Protein AF-0000000072563998 (afdb_homodimer)

Secondary structure (DSSP, 8-state):
-HHHHHHTTPPPTT-EEEEPPPHHHHHHHHHHHHTTT-----SHHHHHHHHHHHHHT-EEEEEETTEEEEE-SSSEEEEEEET---TTHHHHHHHHHH-TT---PPEEEEEEETTEEEEEEE--SSEEGGGTGGG--HHHHHHHHHHHHHHHHHHHTPPPPP-SSTT--SBBTTTTB-EEESSSEEE-SS---SHHHHHHHHT--TTS---HHHHHHHHT--S---EEEE-S---GGGEEEEE--SPPSSTTS-SEEEEEE---TT-EEEETTHHHHHHHHT--TTSS-TTGGGGS-GGG---HHHHHHHHHHHHHH-/-HHHHHHTTPPPTT-EEEEPPPHHHHHHHHHHHHTTT-----SHHHHHHHHHHHHHT-EEEEEETTEEEEE-SSSEEEEEEET---TTHHHHHHHHHH-TT---PPEEEEEEETTEEEEEEE--SSEEGGGTGGG--HHHHHHHHHHHHHHHHHHHTPPPPP-SSTT--SBBTTTTB-EEESSSEEE-SS---SHHHHHHHHT--TTS---HHHHHHHHT--S---EEEE-S---GGGEEEEE--SPPSSTTS-SEEEEEE---TT-EEEETTHHHHHHHHT--TTSS-TTGGGGS-GGG---HHHHHHHHHHHHHH-

Organism: Arthroderma benhamiae (strain ATCC MYA-4681 / CBS 112371) (NCBI:txid663331)

Radius of gyration: 33.59 Å; Cα contacts (8 Å, |Δi|>4): 1159; chains: 2; bounding box: 55×111×70 Å

Solvent-accessible surface area (backbone atoms only — not comparable to full-atom values): 34818 Å² total; per-residue (Å²): 116,70,72,56,53,34,64,70,61,52,66,58,61,83,43,41,73,80,34,70,68,30,70,68,58,50,47,50,8,44,58,48,28,48,78,68,73,45,84,85,52,89,46,65,44,51,37,41,54,12,40,35,54,32,40,63,71,34,43,82,75,44,75,56,91,72,33,36,30,32,34,59,48,88,54,33,22,34,42,34,22,67,72,66,72,68,44,19,52,65,56,51,51,57,48,49,74,70,21,80,79,47,43,58,65,50,78,35,22,27,39,34,47,89,65,31,32,38,39,30,25,42,34,67,60,64,44,44,32,58,80,47,49,73,77,51,52,70,68,48,46,51,46,42,18,53,57,47,25,60,33,46,46,45,46,43,68,43,76,75,77,88,59,93,49,83,59,32,58,29,21,25,40,74,74,41,24,36,69,47,78,67,100,53,76,44,67,49,92,55,55,32,69,46,50,64,52,48,53,46,60,73,73,54,49,97,90,52,83,86,44,41,61,54,54,52,55,56,68,58,58,76,66,78,71,55,74,20,39,34,54,49,49,64,39,51,68,31,29,23,25,42,75,51,90,60,81,56,95,44,95,78,55,66,51,44,38,77,51,27,48,48,72,54,66,57,24,26,27,38,49,50,52,47,42,42,38,42,36,51,70,80,62,50,93,84,72,58,57,51,60,51,83,78,43,56,33,71,71,41,53,86,49,54,46,61,36,29,47,46,53,52,49,50,56,74,74,102,116,71,72,55,53,36,64,69,60,52,66,60,62,81,42,42,71,81,34,71,70,30,71,69,58,50,47,51,9,46,57,48,28,48,78,66,73,45,81,87,54,88,45,67,42,50,38,39,54,11,40,36,55,32,39,64,70,35,45,82,74,46,75,57,92,72,32,36,31,32,33,61,49,87,54,32,22,35,43,34,22,66,72,67,72,67,44,19,52,66,54,51,50,57,49,49,75,73,21,81,79,48,44,57,65,51,78,35,22,27,38,34,46,90,63,31,31,38,39,31,25,44,34,68,60,65,45,44,34,59,80,47,51,71,77,52,54,70,68,49,45,51,46,43,19,53,56,44,24,61,33,46,46,45,44,43,67,40,76,75,77,89,58,96,50,85,58,32,58,29,22,25,40,72,73,42,24,36,69,49,77,66,98,52,76,43,66,48,91,54,56,30,70,46,50,64,53,47,53,45,60,75,72,56,50,97,90,52,83,88,44,40,62,52,54,52,54,56,67,56,58,76,65,78,70,54,74,20,37,32,56,47,48,63,42,52,68,30,28,24,27,42,73,51,90,61,82,56,94,45,96,79,54,66,52,43,40,76,52,29,48,50,72,53,66,58,24,28,27,37,51,50,51,47,42,43,38,42,35,50,70,79,63,49,93,88,73,58,56,52,60,50,85,79,43,58,34,70,73,43,53,86,50,55,45,63,36,29,47,46,52,51,49,46,56,74,71,100

Structure (mmCIF, N/CA/C/O backbone):
data_AF-0000000072563998-model_v1
#
loop_
_entity.id
_entity.type
_entity.pdbx_description
1 polymer 'Aminoglycoside phosphotransferase domain-containing protein'
#
loop_
_atom_site.group_PDB
_atom_site.id
_atom_site.type_symbol
_atom_site.label_atom_id
_atom_site.label_alt_id
_atom_site.label_comp_id
_atom_site.label_asym_id
_atom_site.label_entity_id
_atom_site.label_seq_id
_atom_site.pdbx_PDB_ins_code
_atom_site.Cartn_x
_atom_site.Cartn_y
_atom_site.Cartn_z
_atom_site.occupancy
_atom_site.B_iso_or_equiv
_atom_site.auth_seq_id
_atom_site.auth_comp_id
_atom_site.auth_asym_id
_atom_site.auth_atom_id
_atom_site.pdbx_PDB_model_num
ATOM 1 N N . MET A 1 1 ? 2.84 39.75 -10.133 1 41.22 1 MET A N 1
ATOM 2 C CA . MET A 1 1 ? 1.949 38.75 -9.578 1 41.22 1 MET A CA 1
ATOM 3 C C . MET A 1 1 ? 1.731 38.969 -8.078 1 41.22 1 MET A C 1
ATOM 5 O O . MET A 1 1 ? 0.611 38.812 -7.586 1 41.22 1 MET A O 1
ATOM 9 N N . GLU A 1 2 ? 2.893 39.469 -7.379 1 55.62 2 GLU A N 1
ATOM 10 C CA . GLU A 1 2 ? 2.852 39.75 -5.949 1 55.62 2 GLU A CA 1
ATOM 11 C C . GLU A 1 2 ? 1.96 40.969 -5.652 1 55.62 2 GLU A C 1
ATOM 13 O O . GLU A 1 2 ? 1.192 40.938 -4.688 1 55.62 2 GLU A O 1
ATOM 18 N N . LYS A 1 3 ? 2.203 42.031 -6.441 1 51.72 3 LYS A N 1
ATOM 19 C CA . LYS A 1 3 ? 1.485 43.312 -6.289 1 51.72 3 LYS A CA 1
ATOM 20 C C . LYS A 1 3 ? -0.023 43.094 -6.379 1 51.72 3 LYS A C 1
ATOM 22 O O . LYS A 1 3 ? -0.785 43.688 -5.617 1 51.72 3 LYS A O 1
ATOM 27 N N . ASN A 1 4 ? -0.32 42.188 -6.98 1 73.06 4 ASN A N 1
ATOM 28 C CA . ASN A 1 4 ? -1.715 41.969 -7.332 1 73.06 4 ASN A CA 1
ATOM 29 C C . ASN A 1 4 ? -2.445 41.188 -6.23 1 73.06 4 ASN A C 1
ATOM 31 O O . ASN A 1 4 ? -3.592 41.5 -5.906 1 73.06 4 ASN A O 1
ATOM 35 N N . SER A 1 5 ? -1.669 40.531 -5.281 1 80.06 5 SER A N 1
ATOM 36 C CA . SER A 1 5 ? -2.32 39.781 -4.23 1 80.06 5 SER A CA 1
ATOM 37 C C . SER A 1 5 ? -2.697 40.656 -3.045 1 80.06 5 SER A C 1
ATOM 39 O O . SER A 1 5 ? -3.744 40.469 -2.424 1 80.06 5 SER A O 1
ATOM 41 N N . ARG A 1 6 ? -1.923 41.781 -2.746 1 85.81 6 ARG A N 1
ATOM 42 C CA . ARG A 1 6 ? -2.188 42.719 -1.65 1 85.81 6 ARG A CA 1
ATOM 43 C C . ARG A 1 6 ? -3.434 43.531 -1.929 1 85.81 6 ARG A C 1
ATOM 45 O O . ARG A 1 6 ? -4.309 43.656 -1.07 1 85.81 6 ARG A O 1
ATOM 52 N N . PHE A 1 7 ? -3.449 43.969 -3.201 1 84.38 7 PHE A N 1
ATOM 53 C CA . PHE A 1 7 ? -4.578 44.812 -3.562 1 84.38 7 PHE A CA 1
ATOM 54 C C . PHE A 1 7 ? -5.879 44.031 -3.566 1 84.38 7 PHE A C 1
ATOM 56 O O . PHE A 1 7 ? -6.918 44.531 -3.139 1 84.38 7 PHE A O 1
ATOM 63 N N . GLU A 1 8 ? -5.762 42.812 -3.914 1 85.75 8 GLU A N 1
ATOM 64 C CA . GLU A 1 8 ? -6.934 41.969 -4.008 1 85.75 8 GLU A CA 1
ATOM 65 C C . GLU A 1 8 ? -7.367 41.469 -2.629 1 85.75 8 GLU A C 1
ATOM 67 O O . GLU A 1 8 ? -8.469 40.938 -2.473 1 85.75 8 GLU A O 1
ATOM 72 N N . SER A 1 9 ? -6.539 41.812 -1.62 1 90.31 9 SER A N 1
ATOM 73 C CA . SER A 1 9 ? -6.828 41.281 -0.289 1 90.31 9 SER A CA 1
ATOM 74 C C . SER A 1 9 ? -7.395 42.375 0.622 1 90.31 9 SER A C 1
ATOM 76 O O . SER A 1 9 ? -7.484 42.188 1.837 1 90.31 9 SER A O 1
ATOM 78 N N . GLN A 1 10 ? -7.73 43.469 0.013 1 93.25 10 GLN A N 1
ATOM 79 C CA . GLN A 1 10 ? -8.352 44.5 0.824 1 93.25 10 GLN A CA 1
ATOM 80 C C . GLN A 1 10 ? -9.742 44.062 1.298 1 93.25 10 GLN A C 1
ATOM 82 O O . GLN A 1 10 ? -10.453 43.375 0.587 1 93.25 10 GLN A O 1
ATOM 87 N N . ILE A 1 11 ? -10.109 44.562 2.443 1 96.19 11 ILE A N 1
ATOM 88 C CA . ILE A 1 11 ? -11.344 44.156 3.109 1 96.19 11 ILE A CA 1
ATOM 89 C C . ILE A 1 11 ? -12.438 45.188 2.855 1 96.19 11 ILE A C 1
ATOM 91 O O . ILE A 1 11 ? -12.195 46.406 2.959 1 96.19 11 ILE A O 1
ATOM 95 N N . ALA A 1 12 ? -13.562 44.688 2.504 1 95.44 12 ALA A N 1
ATOM 96 C CA . ALA A 1 12 ? -14.688 45.594 2.334 1 95.44 12 ALA A CA 1
ATOM 97 C C . ALA A 1 12 ? -15.055 46.281 3.656 1 95.44 12 ALA A C 1
ATOM 99 O O . ALA A 1 12 ? -15.023 45.625 4.711 1 95.44 12 ALA A O 1
ATOM 100 N N . LEU A 1 13 ? -15.492 47.5 3.588 1 94 13 LEU A N 1
ATOM 101 C CA . LEU A 1 13 ? -15.766 48.281 4.789 1 94 13 LEU A CA 1
ATOM 102 C C . LEU A 1 13 ? -16.984 47.719 5.527 1 94 13 LEU A C 1
ATOM 104 O O . LEU A 1 13 ? -17.156 48 6.719 1 94 13 LEU A O 1
ATOM 108 N N . ASN A 1 14 ? -17.812 46.938 4.84 1 94.06 14 ASN A N 1
ATOM 109 C CA . ASN A 1 14 ? -19 46.375 5.469 1 94.06 14 ASN A CA 1
ATOM 110 C C . ASN A 1 14 ? -18.766 44.938 5.945 1 94.06 14 ASN A C 1
ATOM 112 O O . ASN A 1 14 ? -19.703 44.219 6.254 1 94.06 14 ASN A O 1
ATOM 116 N N . ALA A 1 15 ? -17.516 44.531 5.98 1 96.38 15 ALA A N 1
ATOM 117 C CA . ALA A 1 15 ? -17.172 43.188 6.5 1 96.38 15 ALA A CA 1
ATOM 118 C C . ALA A 1 15 ? -17.625 43.031 7.949 1 96.38 15 ALA A C 1
ATOM 120 O O . ALA A 1 15 ? -17.719 44.031 8.688 1 96.38 15 ALA A O 1
ATOM 121 N N . LYS A 1 16 ? -17.891 41.812 8.32 1 95.94 16 LYS A N 1
ATOM 122 C CA . LYS A 1 16 ? -18.375 41.5 9.672 1 95.94 16 LYS A CA 1
ATOM 123 C C . LYS A 1 16 ? -17.297 40.781 10.484 1 95.94 16 LYS A C 1
ATOM 125 O O . LYS A 1 16 ? -16.5 40.031 9.938 1 95.94 16 LYS A O 1
ATOM 130 N N . ALA A 1 17 ? -17.297 41.094 11.758 1 95.44 17 ALA A N 1
ATOM 131 C CA . ALA A 1 17 ? -16.344 40.438 12.648 1 95.44 17 ALA A CA 1
ATOM 132 C C . ALA A 1 17 ? -16.938 39.125 13.172 1 95.44 17 ALA A C 1
ATOM 134 O O . ALA A 1 17 ? -17.938 39.125 13.875 1 95.44 17 ALA A O 1
ATOM 135 N N . LEU A 1 18 ? -16.375 38.031 12.82 1 93.75 18 LEU A N 1
ATOM 136 C CA . LEU A 1 18 ? -16.75 36.75 13.367 1 93.75 18 LEU A CA 1
ATOM 137 C C . LEU A 1 18 ? -16.062 36.469 14.695 1 93.75 18 LEU A C 1
ATOM 139 O O . LEU A 1 18 ? -16.594 35.812 15.57 1 93.75 18 LEU A O 1
ATOM 143 N N . HIS A 1 19 ? -14.852 36.906 14.781 1 93.94 19 HIS A N 1
ATOM 144 C CA . HIS A 1 19 ? -14.047 36.969 16 1 93.94 19 HIS A CA 1
ATOM 145 C C . HIS A 1 19 ? -13.516 38.375 16.219 1 93.94 19 HIS A C 1
ATOM 147 O O . HIS A 1 19 ? -13.016 39.031 15.297 1 93.94 19 HIS A O 1
ATOM 153 N N . GLU A 1 20 ? -13.609 38.75 17.422 1 94.25 20 GLU A N 1
ATOM 154 C CA . GLU A 1 20 ? -13.227 40.125 17.734 1 94.25 20 GLU A CA 1
ATOM 155 C C . GLU A 1 20 ? -11.742 40.375 17.453 1 94.25 20 GLU A C 1
ATOM 157 O O . GLU A 1 20 ? -10.914 39.5 17.75 1 94.25 20 GLU A O 1
ATOM 162 N N . LEU A 1 21 ? -11.547 41.562 16.875 1 96.88 21 LEU A N 1
ATOM 163 C CA . LEU A 1 21 ? -10.164 41.938 16.609 1 96.88 21 LEU A CA 1
ATOM 164 C C . LEU A 1 21 ? -9.422 42.219 17.906 1 96.88 21 LEU A C 1
ATOM 166 O O . LEU A 1 21 ? -9.945 42.938 18.781 1 96.88 21 LEU A O 1
ATOM 170 N N . SER A 1 22 ? -8.273 41.688 18.031 1 96.81 22 SER A N 1
ATOM 171 C CA . SER A 1 22 ? -7.469 41.969 19.219 1 96.81 22 SER A CA 1
ATOM 172 C C . SER A 1 22 ? -6.93 43.375 19.219 1 96.81 22 SER A C 1
ATOM 174 O O . SER A 1 22 ? -6.914 44.062 18.188 1 96.81 22 SER A O 1
ATOM 176 N N . PRO A 1 23 ? -6.418 43.812 20.375 1 95.88 23 PRO A N 1
ATOM 177 C CA . PRO A 1 23 ? -5.82 45.125 20.438 1 95.88 23 PRO A CA 1
ATOM 178 C C . PRO A 1 23 ? -4.613 45.281 19.516 1 95.88 23 PRO A C 1
ATOM 180 O O . PRO A 1 23 ? -4.371 46.375 19 1 95.88 23 PRO A O 1
ATOM 183 N N . LEU A 1 24 ? -3.945 44.281 19.297 1 96.62 24 LEU A N 1
ATOM 184 C CA . LEU A 1 24 ? -2.771 44.344 18.438 1 96.62 24 LEU A CA 1
ATOM 185 C C . LEU A 1 24 ? -3.174 44.625 16.984 1 96.62 24 LEU A C 1
ATOM 187 O O . LEU A 1 24 ? -2.502 45.406 16.297 1 96.62 24 LEU A O 1
ATOM 191 N N . VAL A 1 25 ? -4.219 44.031 16.547 1 97.38 25 VAL A N 1
ATOM 192 C CA . VAL A 1 25 ? -4.703 44.25 15.18 1 97.38 25 VAL A CA 1
ATOM 193 C C . VAL A 1 25 ? -5.23 45.656 15.047 1 97.38 25 VAL A C 1
ATOM 195 O O . VAL A 1 25 ? -4.965 46.344 14.047 1 97.38 25 VAL A O 1
ATOM 198 N N . VAL A 1 26 ? -5.934 46.125 16.078 1 96.12 26 VAL A N 1
ATOM 199 C CA . VAL A 1 26 ? -6.477 47.469 16.078 1 96.12 26 VAL A CA 1
ATOM 200 C C . VAL A 1 26 ? -5.336 48.5 16.047 1 96.12 26 VAL A C 1
ATOM 202 O O . VAL A 1 26 ? -5.418 49.5 15.359 1 96.12 26 VAL A O 1
ATOM 205 N N . LYS A 1 27 ? -4.32 48.188 16.781 1 95.31 27 LYS A N 1
ATOM 206 C CA . LYS A 1 27 ? -3.158 49.062 16.812 1 95.31 27 LYS A CA 1
ATOM 207 C C . LYS A 1 27 ? -2.529 49.219 15.43 1 95.31 27 LYS A C 1
ATOM 209 O O . LYS A 1 27 ? -2.078 50.281 15.055 1 95.31 27 LYS A O 1
ATOM 214 N N . ILE A 1 28 ? -2.457 48.188 14.703 1 96 28 ILE A N 1
ATOM 215 C CA . ILE A 1 28 ? -1.922 48.219 13.344 1 96 28 ILE A CA 1
ATOM 216 C C . ILE A 1 28 ? -2.734 49.188 12.5 1 96 28 ILE A C 1
ATOM 218 O O . ILE A 1 28 ? -2.172 49.969 11.742 1 96 28 ILE A O 1
ATOM 222 N N . SER A 1 29 ? -4.027 49.094 12.57 1 94.81 29 SER A N 1
ATOM 223 C CA . SER A 1 29 ? -4.922 50 11.867 1 94.81 29 SER A CA 1
ATOM 224 C C . SER A 1 29 ? -4.645 51.438 12.258 1 94.81 29 SER A C 1
ATOM 226 O O . SER A 1 29 ? -4.469 52.312 11.383 1 94.81 29 SER A O 1
ATOM 228 N N . GLN A 1 30 ? -4.543 51.719 13.57 1 93.19 30 GLN A N 1
ATOM 229 C CA . GLN A 1 30 ? -4.352 53.062 14.086 1 93.19 30 GLN A CA 1
ATOM 230 C C . GLN A 1 30 ? -3.018 53.625 13.625 1 93.19 30 GLN A C 1
ATOM 2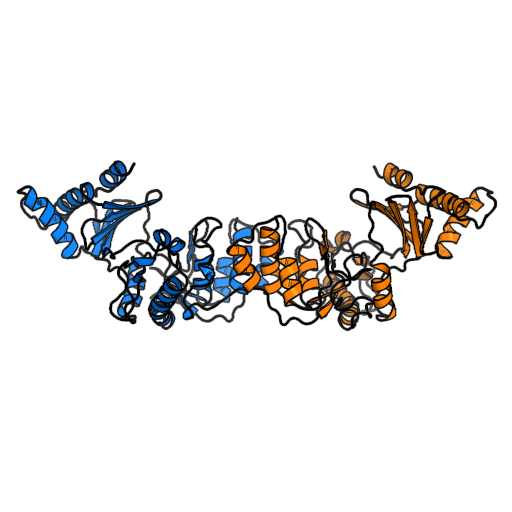32 O O . GLN A 1 30 ? -2.941 54.812 13.25 1 93.19 30 GLN A O 1
ATOM 237 N N . ASP A 1 31 ? -2.021 52.812 13.664 1 92.5 31 ASP A N 1
ATOM 238 C CA . ASP A 1 31 ? -0.691 53.25 13.242 1 92.5 31 ASP A CA 1
ATOM 239 C C . ASP A 1 31 ? -0.687 53.656 11.766 1 92.5 31 ASP A C 1
ATOM 241 O O . ASP A 1 31 ? 0.037 54.562 11.375 1 92.5 31 ASP A O 1
ATOM 245 N N . ASN A 1 32 ? -1.483 53.062 10.992 1 90.75 32 ASN A N 1
ATOM 246 C CA . ASN A 1 32 ? -1.485 53.312 9.555 1 90.75 32 ASN A CA 1
ATOM 247 C C . ASN A 1 32 ? -2.439 54.438 9.195 1 90.75 32 ASN A C 1
ATOM 249 O O . ASN A 1 32 ? -2.342 55.031 8.109 1 90.75 32 ASN A O 1
ATOM 253 N N . MET A 1 33 ? -3.373 54.781 10.102 1 86.25 33 MET A N 1
ATOM 254 C CA . MET A 1 33 ? -4.246 55.938 9.914 1 86.25 33 MET A CA 1
ATOM 255 C C . MET A 1 33 ? -3.564 57.219 10.383 1 86.25 33 MET A C 1
ATOM 257 O O . MET A 1 33 ? -3.684 58.25 9.734 1 86.25 33 MET A O 1
ATOM 261 N N . ALA A 1 34 ? -2.949 57.094 11.562 1 79.81 34 ALA A N 1
ATOM 262 C CA . ALA A 1 34 ? -2.262 58.25 12.125 1 79.81 34 ALA A CA 1
ATOM 263 C C . ALA A 1 34 ? -1.204 58.781 11.156 1 79.81 34 ALA A C 1
ATOM 265 O O . ALA A 1 34 ? -1.046 60 11.008 1 79.81 34 ALA A O 1
ATOM 266 N N . SER A 1 35 ? -0.591 58 10.609 1 71.69 35 SER A N 1
ATOM 267 C CA . SER A 1 35 ? 0.447 58.406 9.672 1 71.69 35 SER A CA 1
ATOM 268 C C . SER A 1 35 ? -0.133 59.281 8.547 1 71.69 35 SER A C 1
ATOM 270 O O . SER A 1 35 ? 0.593 60.031 7.891 1 71.69 35 SER A O 1
ATOM 272 N N . HIS A 1 36 ? -1.469 59.25 8.508 1 69.12 36 HIS A N 1
ATOM 273 C CA . HIS A 1 36 ? -2.084 60.031 7.426 1 69.12 36 HIS A CA 1
ATOM 274 C C . HIS A 1 36 ? -3.02 61.094 7.973 1 69.12 36 HIS A C 1
ATOM 276 O O . HIS A 1 36 ? -3.85 61.625 7.238 1 69.12 36 HIS A O 1
ATOM 282 N N . GLY A 1 37 ? -2.848 61.344 9.281 1 64.81 37 GLY A N 1
ATOM 283 C CA . GLY A 1 37 ? -3.594 62.438 9.875 1 64.81 37 GLY A CA 1
ATOM 284 C C . GLY A 1 37 ? -5.055 62.094 10.109 1 64.81 37 GLY A C 1
ATOM 285 O O . GLY A 1 37 ? -5.879 63 10.289 1 64.81 37 GLY A O 1
ATOM 286 N N . GLY A 1 38 ? -5.398 60.844 10 1 57.31 38 GLY A N 1
ATOM 287 C CA . GLY A 1 38 ? -6.801 60.5 10.117 1 57.31 38 GLY A CA 1
ATOM 288 C C . GLY A 1 38 ? -7.273 60.375 11.555 1 57.31 38 GLY A C 1
ATOM 289 O O . GLY A 1 38 ? -6.469 60.188 12.469 1 57.31 38 GLY A O 1
ATOM 290 N N . LEU A 1 39 ? -8.578 60.781 11.82 1 60.31 39 LEU A N 1
ATOM 291 C CA . LEU A 1 39 ? -9.195 60.625 13.133 1 60.31 39 LEU A CA 1
ATOM 292 C C . LEU A 1 39 ? -9.344 59.156 13.492 1 60.31 39 LEU A C 1
ATOM 294 O O . LEU A 1 39 ? -9.75 58.344 12.664 1 60.31 39 LEU A O 1
ATOM 298 N N . VAL A 1 40 ? -8.664 58.75 14.578 1 65.44 40 VAL A N 1
ATOM 299 C CA . VAL A 1 40 ? -8.773 57.375 15.07 1 65.44 40 VAL A CA 1
ATOM 300 C C . VAL A 1 40 ? -10.18 57.125 15.609 1 65.44 40 VAL A C 1
ATOM 302 O O . VAL A 1 40 ? -10.594 57.781 16.594 1 65.44 40 VAL A O 1
ATOM 305 N N . GLU A 1 41 ? -11.148 56.656 14.609 1 68.44 41 GLU A N 1
ATOM 306 C CA . GLU A 1 41 ? -12.453 56.188 15.055 1 68.44 41 GLU A CA 1
ATOM 307 C C . GLU A 1 41 ? -12.383 54.688 15.438 1 68.44 41 GLU A C 1
ATOM 309 O O . GLU A 1 41 ? -11.523 53.969 14.945 1 68.44 41 GLU A O 1
ATOM 314 N N . GLU A 1 42 ? -13.172 54.406 16.391 1 81 42 GLU A N 1
ATOM 315 C CA . GLU A 1 42 ? -13.125 53.031 16.938 1 81 42 GLU A CA 1
ATOM 316 C C . GLU A 1 42 ? -14.133 52.125 16.234 1 81 42 GLU A C 1
ATOM 318 O O . GLU A 1 42 ? -14.195 50.938 16.516 1 81 42 GLU A O 1
ATOM 323 N N . SER A 1 43 ? -14.734 52.719 15.141 1 89.5 43 SER A N 1
ATOM 324 C CA . SER A 1 43 ? -15.703 51.875 14.438 1 89.5 43 SER A CA 1
ATOM 325 C C . SER A 1 43 ? -15 50.844 13.562 1 89.5 43 SER A C 1
ATOM 327 O O . SER A 1 43 ? -13.859 51.062 13.148 1 89.5 43 SER A O 1
ATOM 329 N N . LEU A 1 44 ? -15.727 49.781 13.305 1 94.19 44 LEU A N 1
ATOM 330 C CA . LEU A 1 44 ? -15.133 48.688 12.539 1 94.19 44 LEU A CA 1
ATOM 331 C C . LEU A 1 44 ? -14.75 49.125 11.141 1 94.19 44 LEU A C 1
ATOM 333 O O . LEU A 1 44 ? -13.648 48.844 10.664 1 94.19 44 LEU A O 1
ATOM 337 N N . PRO A 1 45 ? -15.555 49.969 10.383 1 94.06 45 PRO A N 1
ATOM 338 C CA . PRO A 1 45 ? -15.148 50.469 9.07 1 94.06 45 PRO A CA 1
ATOM 339 C C . PRO A 1 45 ? -13.867 51.281 9.117 1 94.06 45 PRO A C 1
ATOM 341 O O . PRO A 1 45 ? -13.031 51.188 8.219 1 94.06 45 PRO A O 1
ATOM 344 N N . ALA A 1 46 ? -13.773 52.062 10.148 1 93.06 46 ALA A N 1
ATOM 345 C CA . ALA A 1 46 ? -12.57 52.875 10.289 1 93.06 46 ALA A CA 1
ATOM 346 C C . ALA A 1 46 ? -11.344 52 10.523 1 93.06 46 ALA A C 1
ATOM 348 O O . ALA A 1 46 ? -10.266 52.25 9.984 1 93.06 46 ALA A O 1
ATOM 349 N N . VAL A 1 47 ? -11.531 51.031 11.383 1 95.38 47 VAL A N 1
ATOM 350 C CA . VAL A 1 47 ? -10.453 50.094 11.641 1 95.38 47 VAL A CA 1
ATOM 351 C C . VAL A 1 47 ? -10.062 49.375 10.344 1 95.38 47 VAL A C 1
ATOM 353 O O . VAL A 1 47 ? -8.875 49.219 10.047 1 95.38 47 VAL A O 1
ATOM 356 N N . ILE A 1 48 ? -11.023 48.969 9.531 1 96.5 48 ILE A N 1
ATOM 357 C CA . ILE A 1 48 ? -10.781 48.25 8.281 1 96.5 48 ILE A CA 1
ATOM 358 C C . ILE A 1 48 ? -10.023 49.156 7.309 1 96.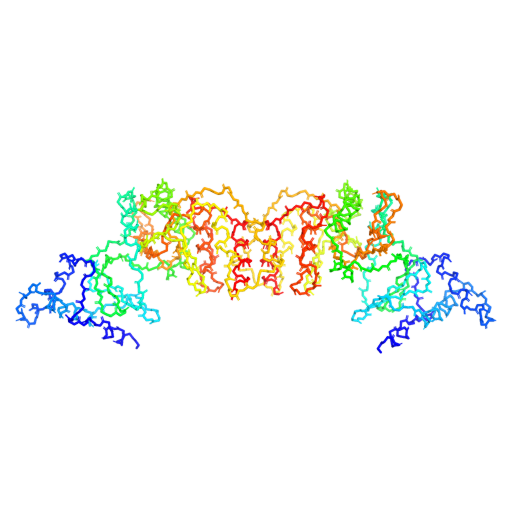5 48 ILE A C 1
ATOM 360 O O . ILE A 1 48 ? -9.125 48.719 6.594 1 96.5 48 ILE A O 1
ATOM 364 N N . GLN A 1 49 ? -10.328 50.438 7.285 1 94.38 49 GLN A N 1
ATOM 365 C CA . GLN A 1 49 ? -9.602 51.375 6.438 1 94.38 49 GLN A CA 1
ATOM 366 C C . GLN A 1 49 ? -8.117 51.406 6.773 1 94.38 49 GLN A C 1
ATOM 368 O O . GLN A 1 49 ? -7.27 51.375 5.879 1 94.38 49 GLN A O 1
ATOM 373 N N . GLY A 1 50 ? -7.867 51.469 8.062 1 94.5 50 GLY A N 1
ATOM 374 C CA . GLY A 1 50 ? -6.48 51.406 8.5 1 94.5 50 GLY A CA 1
ATOM 375 C C . GLY A 1 50 ? -5.809 50.094 8.164 1 94.5 50 GLY A C 1
ATOM 376 O O . GLY A 1 50 ? -4.633 50.062 7.785 1 94.5 50 GLY A O 1
ATOM 377 N N . LEU A 1 51 ? -6.543 49 8.367 1 96.5 51 LEU A N 1
ATOM 378 C CA . LEU A 1 51 ? -6.008 47.688 8.031 1 96.5 51 LEU A CA 1
ATOM 379 C C . LEU A 1 51 ? -5.699 47.594 6.539 1 96.5 51 LEU A C 1
ATOM 381 O O . LEU A 1 51 ? -4.695 47 6.145 1 96.5 51 LEU A O 1
ATOM 385 N N . ASN A 1 52 ? -6.547 48.156 5.688 1 96.44 52 ASN A N 1
ATOM 386 C CA . ASN A 1 52 ? -6.328 48.125 4.246 1 96.44 52 ASN A CA 1
ATOM 387 C C . ASN A 1 52 ? -5.055 48.875 3.859 1 96.44 52 ASN A C 1
ATOM 389 O O . ASN A 1 52 ? -4.344 48.438 2.939 1 96.44 52 ASN A O 1
ATOM 393 N N . ARG A 1 53 ? -4.766 49.906 4.535 1 93.88 53 ARG A N 1
ATOM 394 C CA . ARG A 1 53 ? -3.504 50.625 4.297 1 93.88 53 ARG A CA 1
ATOM 395 C C . ARG A 1 53 ? -2.314 49.719 4.66 1 93.88 53 ARG A C 1
ATOM 397 O O . ARG A 1 53 ? -1.294 49.75 3.973 1 93.88 53 ARG A O 1
ATOM 404 N N . ALA A 1 54 ? -2.465 49.031 5.766 1 95.38 54 ALA A N 1
ATOM 405 C CA . ALA A 1 54 ? -1.426 48.094 6.168 1 95.38 54 ALA A CA 1
ATOM 406 C C . ALA A 1 54 ? -1.272 46.969 5.141 1 95.38 54 ALA A C 1
ATOM 408 O O . ALA A 1 54 ? -0.155 46.531 4.84 1 95.38 54 ALA A O 1
ATOM 409 N N . ILE A 1 55 ? -2.418 46.438 4.641 1 96.44 55 ILE A N 1
ATOM 410 C CA . ILE A 1 55 ? -2.453 45.344 3.691 1 96.44 55 ILE A CA 1
ATOM 411 C C . ILE A 1 55 ? -1.686 45.719 2.428 1 96.44 55 ILE A C 1
ATOM 413 O O . ILE A 1 55 ? -0.887 44.938 1.918 1 96.44 55 ILE A O 1
ATOM 417 N N . VAL A 1 56 ? -1.802 46.938 1.958 1 93.5 56 VAL A N 1
ATOM 418 C CA . VAL A 1 56 ? -1.173 47.375 0.724 1 93.5 56 VAL A CA 1
ATOM 419 C C . VAL A 1 56 ? 0.343 47.438 0.903 1 93.5 56 VAL A C 1
ATOM 421 O O . VAL A 1 56 ? 1.095 47.188 -0.044 1 93.5 56 VAL A O 1
ATOM 424 N N . LYS A 1 57 ? 0.848 47.594 2.113 1 92.94 57 LYS A N 1
ATOM 425 C CA . LYS A 1 57 ? 2.277 47.719 2.395 1 92.94 57 LYS A CA 1
ATOM 426 C C . LYS A 1 57 ? 2.832 46.406 2.938 1 92.94 57 LYS A C 1
ATOM 428 O O . LYS A 1 57 ? 4.004 46.312 3.312 1 92.94 57 LYS A O 1
ATOM 433 N N . SER A 1 58 ? 2.041 45.406 3.027 1 94.94 58 SER A N 1
ATOM 434 C CA . SER A 1 58 ? 2.383 44.156 3.717 1 94.94 58 SER A CA 1
ATOM 435 C C . SER A 1 58 ? 3.375 43.344 2.908 1 94.94 58 SER A C 1
ATOM 437 O O . SER A 1 58 ? 3.646 43.625 1.745 1 94.94 58 SER A O 1
ATOM 439 N N . ASP A 1 59 ? 3.973 42.312 3.545 1 93.12 59 ASP A N 1
ATOM 440 C CA . ASP A 1 59 ? 4.785 41.281 2.912 1 93.12 59 ASP A CA 1
ATOM 441 C C . ASP A 1 59 ? 3.938 40.094 2.529 1 93.12 59 ASP A C 1
ATOM 443 O O . ASP A 1 59 ? 3.104 39.625 3.314 1 93.12 59 ASP A O 1
ATOM 447 N N . VAL A 1 60 ? 4.129 39.625 1.326 1 94 60 VAL A N 1
ATOM 448 C CA . VAL A 1 60 ? 3.486 38.375 0.964 1 94 60 VAL A CA 1
ATOM 449 C C . VAL A 1 60 ? 4.301 37.188 1.514 1 94 60 VAL A C 1
ATOM 451 O O . VAL A 1 60 ? 5.398 36.906 1.031 1 94 60 VAL A O 1
ATOM 454 N N . LEU A 1 61 ? 3.764 36.531 2.477 1 93.19 61 LEU A N 1
ATOM 455 C CA . LEU A 1 61 ? 4.461 35.406 3.123 1 93.19 61 LEU A CA 1
ATOM 456 C C . LEU A 1 61 ? 4.215 34.125 2.373 1 93.19 61 LEU A C 1
ATOM 458 O O . LEU A 1 61 ? 5.09 33.25 2.336 1 93.19 61 LEU A O 1
ATOM 462 N N . TRP A 1 62 ? 3.041 33.938 1.864 1 91.19 62 TRP A N 1
ATOM 463 C CA . TRP A 1 62 ? 2.621 32.719 1.165 1 91.19 62 TRP A CA 1
ATOM 464 C C . TRP A 1 62 ? 1.398 33 0.294 1 91.19 62 TRP A C 1
ATOM 466 O O . TRP A 1 62 ? 0.548 33.812 0.645 1 91.19 62 TRP A O 1
ATOM 476 N N . ALA A 1 63 ? 1.327 32.344 -0.86 1 89.62 63 ALA A N 1
ATOM 477 C CA . ALA A 1 63 ? 0.167 32.469 -1.737 1 89.62 63 ALA A CA 1
ATOM 478 C C . ALA A 1 63 ? -0.068 31.203 -2.531 1 89.62 63 ALA A C 1
ATOM 480 O O . ALA A 1 63 ? 0.883 30.562 -2.998 1 89.62 63 ALA A O 1
ATOM 481 N N . LEU A 1 64 ? -1.23 30.719 -2.512 1 83.12 64 LEU A N 1
ATOM 482 C CA . LEU A 1 64 ? -1.651 29.578 -3.32 1 83.12 64 LEU A CA 1
ATOM 483 C C . LEU A 1 64 ? -3.119 29.703 -3.713 1 83.12 64 LEU A C 1
ATOM 485 O O . LEU A 1 64 ? -3.994 29.766 -2.846 1 83.12 64 LEU A O 1
ATOM 489 N N . GLY A 1 65 ? -3.348 29.672 -4.984 1 80.56 65 GLY A N 1
ATOM 490 C CA . GLY A 1 65 ? -4.719 29.844 -5.434 1 80.56 65 GLY A CA 1
ATOM 491 C C . GLY A 1 65 ? -5.32 31.172 -5 1 80.56 65 GLY A C 1
ATOM 492 O O . GLY A 1 65 ? -4.734 32.219 -5.246 1 80.56 65 GLY A O 1
ATOM 493 N N . SER A 1 66 ? -6.496 30.984 -4.301 1 82.25 66 SER A N 1
ATOM 494 C CA . SER A 1 66 ? -7.195 32.188 -3.848 1 82.25 66 SER A CA 1
ATOM 495 C C . SER A 1 66 ? -6.777 32.562 -2.434 1 82.25 66 SER A C 1
ATOM 497 O O . SER A 1 66 ? -7.223 33.594 -1.901 1 82.25 66 SER A O 1
ATOM 499 N N . THR A 1 67 ? -5.891 31.797 -1.938 1 90.69 67 THR A N 1
ATOM 500 C CA . THR A 1 67 ? -5.5 32.031 -0.551 1 90.69 67 THR A CA 1
ATOM 501 C C . THR A 1 67 ? -4.137 32.719 -0.478 1 90.69 67 THR A C 1
ATOM 503 O O . THR A 1 67 ? -3.219 32.344 -1.222 1 90.69 67 THR A O 1
ATOM 506 N N . VAL A 1 68 ? -4.07 33.75 0.378 1 94.12 68 VAL A N 1
ATOM 507 C CA . VAL A 1 68 ? -2.814 34.469 0.572 1 94.12 68 VAL A CA 1
ATOM 508 C C . VAL A 1 68 ? -2.576 34.688 2.062 1 94.12 68 VAL A C 1
ATOM 510 O O . VAL A 1 68 ? -3.527 34.844 2.834 1 94.12 68 VAL A O 1
ATOM 513 N N . VAL A 1 69 ? -1.365 34.594 2.426 1 95.38 69 VAL A N 1
ATOM 514 C CA . VAL A 1 69 ? -0.957 34.969 3.775 1 95.38 69 VAL A CA 1
ATOM 515 C C . VAL A 1 69 ? -0.05 36.219 3.717 1 95.38 69 VAL A C 1
ATOM 517 O O . VAL A 1 69 ? 0.99 36.188 3.055 1 95.38 69 VAL A O 1
ATOM 520 N N . LEU A 1 70 ? -0.444 37.312 4.426 1 96.81 70 LEU A N 1
ATOM 521 C CA . LEU A 1 70 ? 0.26 38.594 4.395 1 96.81 70 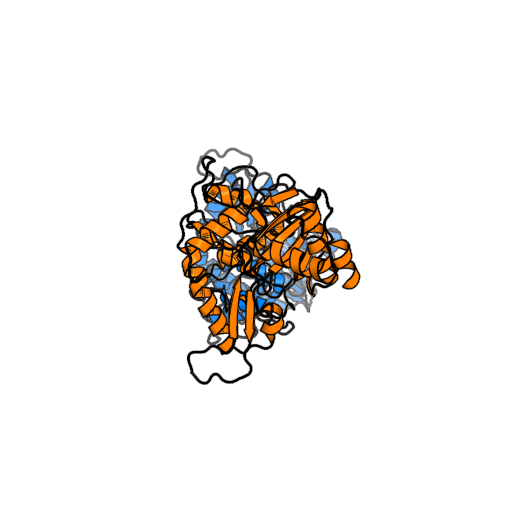LEU A CA 1
ATOM 522 C C . LEU A 1 70 ? 0.824 38.938 5.77 1 96.81 70 LEU A C 1
ATOM 524 O O . LEU A 1 70 ? 0.164 38.719 6.789 1 96.81 70 LEU A O 1
ATOM 528 N N . GLY A 1 71 ? 2.045 39.344 5.785 1 97.31 71 GLY A N 1
ATOM 529 C CA . GLY A 1 71 ? 2.609 39.906 7.004 1 97.31 71 GLY A CA 1
ATOM 530 C C . GLY A 1 71 ? 2.283 41.375 7.199 1 97.31 71 GLY A C 1
ATOM 531 O O . GLY A 1 71 ? 2.912 42.219 6.586 1 97.31 71 GLY A O 1
ATOM 532 N N . LEU A 1 72 ? 1.395 41.688 8.094 1 97.06 72 LEU A N 1
ATOM 533 C CA . LEU A 1 72 ? 0.947 43.062 8.305 1 97.06 72 LEU A CA 1
ATOM 534 C C . LEU A 1 72 ? 1.908 43.812 9.219 1 97.06 72 LEU A C 1
ATOM 536 O O . LEU A 1 72 ? 2.018 45.062 9.141 1 97.06 72 LEU A O 1
ATOM 540 N N . SER A 1 73 ? 2.451 43.125 10.102 1 95.88 73 SER A N 1
ATOM 541 C CA . SER A 1 73 ? 3.48 43.594 11.016 1 95.88 73 SER A CA 1
ATOM 542 C C . SER A 1 73 ? 4.426 42.5 11.43 1 95.88 73 SER A C 1
ATOM 544 O O . SER A 1 73 ? 4.348 41.375 10.906 1 95.88 73 SER A O 1
ATOM 546 N N . GLU A 1 74 ? 5.352 42.75 12.359 1 95.31 74 GLU A N 1
ATOM 547 C CA . GLU A 1 74 ? 6.27 41.719 12.867 1 95.31 74 GLU A CA 1
ATOM 548 C C . GLU A 1 74 ? 5.535 40.719 13.734 1 95.31 74 GLU A C 1
ATOM 550 O O . GLU A 1 74 ? 6.023 39.594 13.93 1 95.31 74 GLU A O 1
ATOM 555 N N . GLU A 1 75 ? 4.332 41.094 14.117 1 96.56 75 GLU A N 1
ATOM 556 C CA . GLU A 1 75 ? 3.656 40.219 15.094 1 96.56 75 GLU A CA 1
ATOM 557 C C . GLU A 1 75 ? 2.402 39.594 14.5 1 96.56 75 GLU A C 1
ATOM 559 O O . GLU A 1 75 ? 1.886 38.625 15.031 1 96.56 75 GLU A O 1
ATOM 564 N N . ILE A 1 76 ? 1.926 40.25 13.398 1 98.06 76 ILE A N 1
ATOM 565 C CA . ILE A 1 76 ? 0.61 39.812 12.938 1 98.06 76 ILE A CA 1
ATOM 566 C C . ILE A 1 76 ? 0.683 39.438 11.461 1 98.06 76 ILE A C 1
ATOM 568 O O . ILE A 1 76 ? 1.24 40.188 10.648 1 98.06 76 ILE A O 1
ATOM 572 N N . ALA A 1 77 ? 0.156 38.312 11.18 1 97.81 77 ALA A N 1
ATOM 573 C CA . ALA A 1 77 ? -0.096 37.875 9.805 1 97.81 77 ALA A CA 1
ATOM 574 C C . ALA A 1 77 ? -1.594 37.75 9.531 1 97.81 77 ALA A C 1
ATOM 576 O O . ALA A 1 77 ? -2.393 37.625 10.469 1 97.81 77 ALA A O 1
ATOM 577 N N . MET A 1 78 ? -1.971 37.875 8.328 1 97.56 78 MET A N 1
ATOM 578 C CA . MET A 1 78 ? -3.359 37.719 7.914 1 97.56 78 MET A CA 1
ATOM 579 C C . MET A 1 78 ? -3.48 36.688 6.797 1 97.56 78 MET A C 1
ATOM 581 O O . MET A 1 78 ? -2.779 36.781 5.789 1 97.56 78 MET A O 1
ATOM 585 N N . LYS A 1 79 ? -4.258 35.625 6.965 1 95.62 79 LYS A N 1
ATOM 586 C CA . LYS A 1 79 ? -4.637 34.688 5.926 1 95.62 79 LYS A CA 1
ATOM 587 C C . LYS A 1 79 ? -5.961 35.094 5.277 1 95.62 79 LYS A C 1
ATOM 589 O O . LYS A 1 79 ? -6.973 35.25 5.965 1 95.62 79 LYS A O 1
ATOM 594 N N . ALA A 1 80 ? -5.938 35.344 4.027 1 95.19 80 ALA A N 1
ATOM 595 C CA . ALA A 1 80 ? -7.129 35.75 3.289 1 95.19 80 ALA A CA 1
ATOM 596 C C . ALA A 1 80 ? -7.453 34.781 2.174 1 95.19 80 ALA A C 1
ATOM 598 O O . ALA A 1 80 ? -6.555 34.281 1.496 1 95.19 80 ALA A O 1
ATOM 599 N N . GLY A 1 81 ? -8.672 34.469 2.025 1 92.69 81 GLY A N 1
ATOM 600 C CA . GLY A 1 81 ? -9.102 33.594 0.957 1 92.69 81 GLY A CA 1
ATOM 601 C C . GLY A 1 81 ? -10.578 33.25 1.018 1 92.69 81 GLY A C 1
ATOM 602 O O . GLY A 1 81 ? -11.281 33.656 1.941 1 92.69 81 GLY A O 1
ATOM 603 N N . CYS A 1 82 ? -11.047 32.562 0.016 1 89.62 82 CYS A N 1
ATOM 604 C CA . CYS A 1 82 ? -12.438 32.094 -0.033 1 89.62 82 CYS A CA 1
ATOM 605 C C . CYS A 1 82 ? -12.586 30.75 0.66 1 89.62 82 CYS A C 1
ATOM 607 O O . CYS A 1 82 ? -11.781 29.844 0.454 1 89.62 82 CYS A O 1
ATOM 609 N N . GLY A 1 83 ? -13.531 30.641 1.521 1 81.94 83 GLY A N 1
ATOM 610 C CA . GLY A 1 83 ? -13.875 29.344 2.098 1 81.94 83 GLY A CA 1
ATOM 611 C C . GLY A 1 83 ? -12.898 28.891 3.156 1 81.94 83 GLY A C 1
ATOM 612 O O . GLY A 1 83 ? -12.68 27.688 3.324 1 81.94 83 GLY A O 1
ATOM 613 N N . ILE A 1 84 ? -12.195 29.828 3.781 1 85.69 84 ILE A N 1
ATOM 614 C CA . ILE A 1 84 ? -11.305 29.453 4.871 1 85.69 84 ILE A CA 1
ATOM 615 C C . ILE A 1 84 ? -12.117 28.891 6.035 1 85.69 84 ILE A C 1
ATOM 617 O O . ILE A 1 84 ? -13.07 29.516 6.496 1 85.69 84 ILE A O 1
ATOM 621 N N . ASP A 1 85 ? -11.789 27.688 6.383 1 85.38 85 ASP A N 1
ATOM 622 C CA . ASP A 1 85 ? -12.469 27.031 7.492 1 85.38 85 ASP A CA 1
ATOM 623 C C . ASP A 1 85 ? -11.961 27.547 8.836 1 85.38 85 ASP A C 1
ATOM 625 O O . ASP A 1 85 ? -10.781 27.391 9.164 1 85.38 85 ASP A O 1
ATOM 629 N N . ILE A 1 86 ? -12.82 28.266 9.562 1 90.81 86 ILE A N 1
ATOM 630 C CA . ILE A 1 86 ? -12.422 28.828 10.852 1 90.81 86 ILE A CA 1
ATOM 631 C C . ILE A 1 86 ? -12.977 27.969 11.984 1 90.81 86 ILE A C 1
ATOM 633 O O . ILE A 1 86 ? -12.789 28.281 13.164 1 90.81 86 ILE A O 1
ATOM 637 N N . ASP A 1 87 ? -13.594 26.828 11.648 1 91.19 87 ASP A N 1
ATOM 638 C CA . ASP A 1 87 ? -14.25 25.969 12.633 1 91.19 87 ASP A CA 1
ATOM 639 C C . ASP A 1 87 ? -13.227 25.25 13.508 1 91.19 87 ASP A C 1
ATOM 641 O O . ASP A 1 87 ? -13.57 24.719 14.562 1 91.19 87 ASP A O 1
ATOM 645 N N . HIS A 1 88 ? -11.977 25.344 13.109 1 92.12 88 HIS A N 1
ATOM 646 C CA . HIS A 1 88 ? -10.93 24.656 13.844 1 92.12 88 HIS A CA 1
ATOM 647 C C . HIS A 1 88 ? -10.453 25.484 15.039 1 92.12 88 HIS A C 1
ATOM 649 O O . HIS A 1 88 ? -9.758 24.969 15.914 1 92.12 88 HIS A O 1
ATOM 655 N N . ILE A 1 89 ? -10.727 26.75 15.109 1 93.19 89 ILE A N 1
ATOM 656 C CA . ILE A 1 89 ? -10.125 27.688 16.047 1 93.19 89 ILE A CA 1
ATOM 657 C C . ILE A 1 89 ? -10.383 27.234 17.484 1 93.19 89 ILE A C 1
ATOM 659 O O . ILE A 1 89 ? -9.469 27.188 18.297 1 93.19 89 ILE A O 1
ATOM 663 N N . PRO A 1 90 ? -11.625 26.797 17.797 1 93.06 90 PRO A N 1
ATOM 664 C CA . PRO A 1 90 ? -11.836 26.328 19.172 1 93.06 90 PRO A CA 1
ATOM 665 C C . PRO A 1 90 ? -10.969 25.141 19.547 1 93.06 90 PRO A C 1
ATOM 667 O O . PRO A 1 90 ? -10.438 25.062 20.656 1 93.06 90 PRO A O 1
ATOM 670 N N . MET A 1 91 ? -10.82 24.234 18.672 1 94.75 91 MET A N 1
ATOM 671 C CA . MET A 1 91 ? -9.992 23.062 18.922 1 94.75 91 MET A CA 1
ATOM 672 C C . MET A 1 91 ? -8.523 23.453 19.062 1 94.75 91 MET A C 1
ATOM 674 O O . MET A 1 91 ? -7.84 22.969 19.969 1 94.75 91 MET A O 1
ATOM 678 N N . MET A 1 92 ? -8.094 24.312 18.172 1 94.38 92 MET A N 1
ATOM 679 C CA . MET A 1 92 ? -6.723 24.797 18.266 1 94.38 92 MET A CA 1
ATOM 680 C C . MET A 1 92 ? -6.473 25.469 19.625 1 94.38 92 MET A C 1
ATOM 682 O O . MET A 1 92 ? -5.441 25.234 20.25 1 94.38 92 MET A O 1
ATOM 686 N N . ASN A 1 93 ? -7.398 26.266 20.031 1 93.56 93 ASN A N 1
ATOM 687 C CA . ASN A 1 93 ? -7.277 26.938 21.328 1 93.56 93 ASN A CA 1
ATOM 688 C C . ASN A 1 93 ? -7.258 25.953 22.484 1 93.56 93 ASN A C 1
ATOM 690 O O . ASN A 1 93 ? -6.496 26.109 23.438 1 93.56 93 ASN A O 1
ATOM 694 N N . TYR A 1 94 ? -8.133 24.969 22.406 1 96.06 94 TYR A N 1
ATOM 695 C CA . TYR A 1 94 ? -8.164 23.906 23.391 1 96.06 94 TYR A CA 1
ATOM 696 C C . TYR A 1 94 ? -6.797 23.25 23.547 1 96.06 94 TYR A C 1
ATOM 698 O O . TYR A 1 94 ? -6.316 23.047 24.656 1 96.06 94 TYR A O 1
ATOM 706 N N . ILE A 1 95 ? -6.148 22.969 22.469 1 97.19 95 ILE A N 1
ATOM 707 C CA . ILE A 1 95 ? -4.848 22.312 22.453 1 97.19 95 ILE A CA 1
ATOM 708 C C . ILE A 1 95 ? -3.783 23.25 23.016 1 97.19 95 ILE A C 1
ATOM 710 O O . ILE A 1 95 ? -3 22.875 23.875 1 97.19 95 ILE A O 1
ATOM 714 N N . LYS A 1 96 ? -3.768 24.453 22.547 1 94.62 96 LYS A N 1
ATOM 715 C CA . LYS A 1 96 ? -2.746 25.438 22.891 1 94.62 96 LYS A CA 1
ATOM 716 C C . LYS A 1 96 ? -2.74 25.719 24.391 1 94.62 96 LYS A C 1
ATOM 718 O O . LYS A 1 96 ? -1.678 25.891 25 1 94.62 96 LYS A O 1
ATOM 723 N N . THR A 1 97 ? -3.867 25.75 24.969 1 94.69 97 THR A N 1
ATOM 724 C CA . THR A 1 97 ? -3.971 26.078 26.375 1 94.69 97 THR A CA 1
ATOM 725 C C . THR A 1 97 ? -3.5 24.906 27.25 1 94.69 97 THR A C 1
ATOM 727 O O . THR A 1 97 ? -3.162 25.094 28.422 1 94.69 97 THR A O 1
ATOM 730 N N . ARG A 1 98 ? -3.41 23.781 26.734 1 96.75 98 ARG A N 1
ATOM 731 C CA . ARG A 1 98 ? -3.135 22.594 27.531 1 96.75 98 ARG A CA 1
ATOM 732 C C . ARG A 1 98 ? -1.761 22.016 27.219 1 96.75 98 ARG A C 1
ATOM 734 O O . ARG A 1 98 ? -1.287 21.109 27.891 1 96.75 98 ARG A O 1
ATOM 741 N N . VAL A 1 99 ? -1.186 22.516 26.172 1 96.81 99 VAL A N 1
ATOM 742 C CA . VAL A 1 99 ? 0.177 22.125 25.812 1 96.81 99 VAL A CA 1
ATOM 743 C C . VAL A 1 99 ? 1.089 23.359 25.875 1 96.81 99 VAL A C 1
ATOM 745 O O . VAL A 1 99 ? 1.357 23.984 24.844 1 96.81 99 VAL A O 1
ATOM 748 N N . PRO A 1 100 ? 1.664 23.641 26.938 1 92.56 100 PRO A N 1
ATOM 749 C CA . PRO A 1 100 ? 2.393 24.891 27.141 1 92.56 100 PRO A CA 1
ATOM 750 C C . PRO A 1 100 ? 3.6 25.031 26.219 1 92.56 100 PRO A C 1
ATOM 752 O O . PRO A 1 100 ? 3.994 26.156 25.875 1 92.56 100 PRO A O 1
ATOM 755 N N . ARG A 1 101 ? 4.191 23.891 25.859 1 93.88 101 ARG A N 1
ATOM 756 C CA . ARG A 1 101 ? 5.402 23.938 25.047 1 93.88 101 ARG A CA 1
ATOM 757 C C . ARG A 1 101 ? 5.059 24.047 23.562 1 93.88 101 ARG A C 1
ATOM 759 O O . ARG A 1 101 ? 5.953 24.125 22.719 1 93.88 101 ARG A O 1
ATOM 766 N N . LEU A 1 102 ? 3.785 24.078 23.297 1 96.12 102 LEU A N 1
ATOM 767 C CA . LEU A 1 102 ? 3.354 24.188 21.906 1 96.12 102 LEU A CA 1
ATOM 768 C C . LEU A 1 102 ? 3.477 25.641 21.406 1 96.12 102 LEU A C 1
ATOM 770 O O . LEU A 1 102 ? 3.004 26.562 22.062 1 96.12 102 LEU A O 1
ATOM 774 N N . ARG A 1 103 ? 4.113 25.781 20.328 1 94.31 103 ARG A N 1
ATOM 775 C CA . ARG A 1 103 ? 4.219 27.078 19.656 1 94.31 103 ARG A CA 1
ATOM 776 C C . ARG A 1 103 ? 3.305 27.125 18.438 1 94.31 103 ARG A C 1
ATOM 778 O O . ARG A 1 103 ? 3.688 26.688 17.344 1 94.31 103 ARG A O 1
ATOM 785 N N . ALA A 1 104 ? 2.201 27.641 18.594 1 96.44 104 ALA A N 1
ATOM 786 C CA . ALA A 1 104 ? 1.195 27.812 17.547 1 96.44 104 ALA A CA 1
ATOM 787 C C . ALA A 1 104 ? 0.674 29.25 17.516 1 96.44 104 ALA A C 1
ATOM 789 O O . ALA A 1 104 ? 0.737 29.953 18.516 1 96.44 104 ALA A O 1
ATOM 790 N N . PRO A 1 105 ? 0.218 29.703 16.375 1 96.38 105 PRO A N 1
ATOM 791 C CA . PRO A 1 105 ? -0.278 31.078 16.297 1 96.38 105 PRO A CA 1
ATOM 792 C C . PRO A 1 105 ? -1.525 31.297 17.156 1 96.38 105 PRO A C 1
ATOM 794 O O . PRO A 1 105 ? -2.379 30.406 17.25 1 96.38 105 PRO A O 1
ATOM 797 N N . HIS A 1 106 ? -1.541 32.406 17.75 1 95.56 106 HIS A N 1
ATOM 798 C CA . HIS A 1 106 ? -2.777 32.906 18.359 1 95.56 106 HIS A CA 1
ATOM 799 C C . HIS A 1 106 ? -3.662 33.594 17.328 1 95.56 106 HIS A C 1
ATOM 801 O O . HIS A 1 106 ? -3.166 34.344 16.484 1 95.56 106 HIS A O 1
ATOM 807 N N . ILE A 1 107 ? -4.957 33.375 17.453 1 95.69 107 ILE A N 1
ATOM 808 C CA . ILE A 1 107 ? -5.895 34.062 16.594 1 95.69 107 ILE A CA 1
ATOM 809 C C . ILE A 1 107 ? -6.227 35.438 17.188 1 95.69 107 ILE A C 1
ATOM 811 O O . ILE A 1 107 ? -6.613 35.531 18.359 1 95.69 107 ILE A O 1
ATOM 815 N N . HIS A 1 108 ? -6.062 36.469 16.375 1 97.5 108 HIS A N 1
ATOM 816 C CA . HIS A 1 108 ? -6.25 37.812 16.859 1 97.5 108 HIS A CA 1
ATOM 817 C C . HIS A 1 108 ? -7.516 38.438 16.281 1 97.5 108 HIS A C 1
ATOM 819 O O . HIS A 1 108 ? -7.824 39.594 16.547 1 97.5 108 HIS A O 1
ATOM 825 N N . GLY A 1 109 ? -8.289 37.688 15.492 1 96.69 109 GLY A N 1
ATOM 826 C CA . GLY A 1 109 ? -9.547 38.156 14.93 1 96.69 109 GLY A CA 1
ATOM 827 C C . GLY A 1 109 ? -9.859 37.531 13.578 1 96.69 109 GLY A C 1
ATOM 828 O O . GLY A 1 109 ? -8.977 36.969 12.922 1 96.69 109 GLY A O 1
ATOM 829 N N . VAL A 1 110 ? -11.141 37.562 13.242 1 97 110 VAL A N 1
ATOM 830 C CA . VAL A 1 110 ? -11.602 37.031 11.953 1 97 110 VAL A CA 1
ATOM 831 C C . VAL A 1 110 ? -12.656 37.969 11.375 1 97 110 VAL A C 1
ATOM 833 O O . VAL A 1 110 ? -13.641 38.281 12.039 1 97 110 VAL A O 1
ATOM 836 N N . LEU A 1 111 ? -12.398 38.469 10.188 1 97.06 111 LEU A N 1
ATOM 837 C CA . LEU A 1 111 ? -13.383 39.25 9.453 1 97.06 111 LEU A CA 1
ATOM 838 C C . LEU A 1 111 ? -13.93 38.469 8.273 1 97.06 111 LEU A C 1
ATOM 840 O O . LEU A 1 111 ? -13.234 37.594 7.711 1 97.06 111 LEU A O 1
ATOM 844 N N . GLN A 1 112 ? -15.148 38.719 7.953 1 95.94 112 GLN A N 1
ATOM 845 C CA . GLN A 1 112 ? -15.812 38.062 6.84 1 95.94 112 GLN A CA 1
ATOM 846 C C . GLN A 1 112 ? -16.453 39.094 5.891 1 95.94 112 GLN A C 1
ATOM 848 O O . GLN A 1 112 ? -17.141 40 6.332 1 95.94 112 GLN A O 1
ATOM 853 N N . ASP A 1 113 ? -16.125 38.906 4.715 1 94 113 ASP A N 1
ATOM 854 C CA . ASP A 1 113 ? -16.719 39.656 3.613 1 94 113 ASP A CA 1
ATOM 855 C C . ASP A 1 113 ? -17.297 38.719 2.559 1 94 113 ASP A C 1
ATOM 857 O O . ASP A 1 113 ? -16.609 38.344 1.617 1 94 113 ASP A O 1
ATOM 861 N N . GLY A 1 114 ? -18.656 38.469 2.648 1 89.88 114 GLY A N 1
ATOM 862 C CA . GLY A 1 114 ? -19.203 37.438 1.782 1 89.88 114 GLY A CA 1
ATOM 863 C C . GLY A 1 114 ? -18.578 36.062 1.992 1 89.88 114 GLY A C 1
ATOM 864 O O . GLY A 1 114 ? -18.594 35.531 3.104 1 89.88 114 GLY A O 1
ATOM 865 N N . ARG A 1 115 ? -17.922 35.562 0.886 1 87.25 115 ARG A N 1
ATOM 866 C CA . ARG A 1 115 ? -17.297 34.25 0.959 1 87.25 115 ARG A CA 1
ATOM 867 C C . ARG A 1 115 ? -15.844 34.344 1.378 1 87.25 115 ARG A C 1
ATOM 869 O O . ARG A 1 115 ? -15.18 33.344 1.616 1 87.25 115 ARG A O 1
ATOM 876 N N . ARG A 1 116 ? -15.438 35.531 1.481 1 92.69 116 ARG A N 1
ATOM 877 C CA . ARG A 1 116 ? -14.031 35.75 1.812 1 92.69 116 ARG A CA 1
ATOM 878 C C . ARG A 1 116 ? -13.844 35.938 3.314 1 92.69 116 ARG A C 1
ATOM 880 O O . ARG A 1 116 ? -14.641 36.594 3.967 1 92.69 116 ARG A O 1
ATOM 887 N N . SER A 1 117 ? -12.852 35.312 3.766 1 94.5 117 SER A N 1
ATOM 888 C CA . SER A 1 117 ? -12.5 35.438 5.176 1 94.5 117 SER A CA 1
ATOM 889 C C . SER A 1 117 ? -11.094 36 5.352 1 94.5 117 SER A C 1
ATOM 891 O O . SER A 1 117 ? -10.234 35.781 4.496 1 94.5 117 SER A O 1
ATOM 893 N N . PHE A 1 118 ? -10.938 36.719 6.41 1 96.81 118 PHE A N 1
ATOM 894 C CA . PHE A 1 118 ? -9.664 37.312 6.805 1 96.81 118 PHE A CA 1
ATOM 895 C C . PHE A 1 118 ? -9.312 36.938 8.234 1 96.81 118 PHE A C 1
ATOM 897 O O . PHE A 1 118 ? -9.938 37.438 9.18 1 96.81 118 PHE A O 1
ATOM 904 N N . VAL A 1 119 ? -8.336 36.062 8.328 1 96.69 119 VAL A N 1
ATOM 905 C CA . VAL A 1 119 ? -7.957 35.562 9.641 1 96.69 119 VAL A CA 1
ATOM 906 C C . VAL A 1 119 ? -6.656 36.219 10.086 1 96.69 119 VAL A C 1
ATOM 908 O O . VAL A 1 119 ? -5.609 36.031 9.461 1 96.69 119 VAL A O 1
ATOM 911 N N . PHE A 1 120 ? -6.746 37.031 11.148 1 97.75 120 PHE A N 1
ATOM 912 C CA . PHE A 1 120 ? -5.574 37.656 11.75 1 97.75 120 PHE A CA 1
ATOM 913 C C . PHE A 1 120 ? -4.961 36.75 12.812 1 97.75 120 PHE A C 1
ATOM 915 O O . PHE A 1 120 ? -5.656 36.281 13.719 1 97.75 120 PHE A O 1
ATOM 922 N N . MET A 1 121 ? -3.66 36.469 12.703 1 97.56 121 MET A N 1
ATOM 923 C CA . MET A 1 121 ? -3.01 35.562 13.633 1 97.56 121 MET A CA 1
ATOM 924 C C . MET A 1 121 ? -1.579 36 13.922 1 97.56 121 MET A C 1
ATOM 926 O O . MET A 1 121 ? -1.037 36.875 13.227 1 97.56 121 MET A O 1
ATOM 930 N N . THR A 1 122 ? -1.037 35.438 14.961 1 97.44 122 THR A N 1
ATOM 931 C CA . THR A 1 122 ? 0.354 35.719 15.305 1 97.44 122 THR A CA 1
ATOM 932 C C . THR A 1 122 ? 1.277 35.375 14.141 1 97.44 122 THR A C 1
ATOM 934 O O . THR A 1 122 ? 1.15 34.281 13.555 1 97.44 122 THR A O 1
ATOM 937 N N . ARG A 1 123 ? 2.068 36.25 13.773 1 97.69 123 ARG A N 1
ATOM 938 C CA . ARG A 1 123 ? 3.127 36 12.812 1 97.69 123 ARG A CA 1
ATOM 939 C C . ARG A 1 123 ? 4.301 35.281 13.477 1 97.69 123 ARG A C 1
ATOM 941 O O . ARG A 1 123 ? 5.023 35.875 14.273 1 97.69 123 ARG A O 1
ATOM 948 N N . ILE A 1 124 ? 4.512 34.062 13.156 1 97.25 124 ILE A N 1
ATOM 949 C CA . ILE A 1 124 ? 5.598 33.281 13.742 1 97.25 124 ILE A CA 1
ATOM 950 C C . ILE A 1 124 ? 6.914 33.625 13.047 1 97.25 124 ILE A C 1
ATOM 952 O O . ILE A 1 124 ? 6.973 33.688 11.82 1 97.25 124 ILE A O 1
ATOM 956 N N . LYS A 1 125 ? 7.934 33.875 13.812 1 95.62 125 LYS A N 1
ATOM 957 C CA . LYS A 1 125 ? 9.234 34.281 13.281 1 95.62 125 LYS A CA 1
ATOM 958 C C . LYS A 1 125 ? 9.914 33.125 12.547 1 95.62 125 LYS A C 1
ATOM 960 O O . LYS A 1 125 ? 9.688 31.969 12.867 1 95.62 125 LYS A O 1
ATOM 965 N N . GLY A 1 126 ? 10.742 33.562 11.57 1 96.06 126 GLY A N 1
ATOM 966 C CA . GLY A 1 126 ? 11.539 32.594 10.859 1 96.06 126 GLY A CA 1
ATOM 967 C C . GLY A 1 126 ? 11.016 32.312 9.461 1 96.06 126 GLY A C 1
ATOM 968 O O . GLY A 1 126 ? 10.375 33.156 8.844 1 96.06 126 GLY A O 1
ATOM 969 N N . GLU A 1 127 ? 11.414 31.203 8.906 1 95.81 127 GLU A N 1
ATOM 970 C CA . GLU A 1 127 ? 11.008 30.766 7.578 1 95.81 127 GLU A CA 1
ATOM 971 C C . GLU A 1 127 ? 10.484 29.328 7.602 1 95.81 127 GLU A C 1
ATOM 973 O O . GLU A 1 127 ? 10.805 28.562 8.508 1 95.81 127 GLU A O 1
ATOM 978 N N . PRO A 1 128 ? 9.656 29.016 6.629 1 96.69 128 PRO A N 1
ATOM 979 C CA . PRO A 1 128 ? 9.148 27.641 6.574 1 96.69 128 PRO A CA 1
ATOM 980 C C . PRO A 1 128 ? 10.258 26.609 6.375 1 96.69 128 PRO A C 1
ATOM 982 O O . PRO A 1 128 ? 11.195 26.844 5.605 1 96.69 128 PRO A O 1
ATOM 985 N N . LEU A 1 129 ? 10.109 25.484 7.023 1 97.75 129 LEU A N 1
ATOM 986 C CA . LEU A 1 129 ? 11.125 24.438 7.047 1 97.75 129 LEU A CA 1
ATOM 987 C C . LEU A 1 129 ? 11.375 23.891 5.648 1 97.75 129 LEU A C 1
ATOM 989 O O . LEU A 1 129 ? 12.5 23.5 5.316 1 97.75 129 LEU A O 1
ATOM 993 N N . ASP A 1 130 ? 10.352 23.828 4.812 1 96 130 ASP A N 1
ATOM 994 C CA . ASP A 1 130 ? 10.492 23.25 3.482 1 96 130 ASP A CA 1
ATOM 995 C C . ASP A 1 130 ? 11.484 24.047 2.637 1 96 130 ASP A C 1
ATOM 997 O O . ASP A 1 130 ? 12.078 23.516 1.699 1 96 130 ASP A O 1
ATOM 1001 N N . ARG A 1 131 ? 11.727 25.312 3.016 1 94.62 131 ARG A N 1
ATOM 1002 C CA . ARG A 1 131 ? 12.641 26.156 2.256 1 94.62 131 ARG A CA 1
ATOM 1003 C C . ARG A 1 131 ? 14.094 25.859 2.613 1 94.62 131 ARG A C 1
ATOM 1005 O O . ARG A 1 131 ? 15 26.125 1.821 1 94.62 131 ARG A O 1
ATOM 1012 N N . VAL A 1 132 ? 14.328 25.266 3.756 1 95.75 132 VAL A N 1
ATOM 1013 C CA . VAL A 1 132 ? 15.711 25.156 4.199 1 95.75 132 VAL A CA 1
ATOM 1014 C C . VAL A 1 132 ? 16.062 23.688 4.422 1 95.75 132 VAL A C 1
ATOM 1016 O O . VAL A 1 132 ? 17.219 23.344 4.645 1 95.75 132 VAL A O 1
ATOM 1019 N N . TRP A 1 133 ? 15.172 22.766 4.312 1 96.88 133 TRP A N 1
ATOM 1020 C CA . TRP A 1 133 ? 15.352 21.359 4.684 1 96.88 133 TRP A CA 1
ATOM 1021 C C . TRP A 1 133 ? 16.547 20.75 3.953 1 96.88 133 TRP A C 1
ATOM 1023 O O . TRP A 1 133 ? 17.375 20.062 4.562 1 96.88 133 TRP A O 1
ATOM 1033 N N . LYS A 1 134 ? 16.688 21.047 2.695 1 93.38 134 LYS A N 1
ATOM 1034 C CA . LYS A 1 134 ? 17.719 20.453 1.845 1 93.38 134 LYS A CA 1
ATOM 1035 C C . LYS A 1 134 ? 19.109 20.875 2.271 1 93.38 134 LYS A C 1
ATOM 1037 O O . LYS A 1 134 ? 20.094 20.203 1.957 1 93.38 134 LYS A O 1
ATOM 1042 N N . THR A 1 135 ? 19.188 21.969 2.908 1 93.94 135 THR A N 1
ATOM 1043 C CA . THR A 1 135 ? 20.5 22.516 3.271 1 93.94 135 THR A CA 1
ATOM 1044 C C . THR A 1 135 ? 20.891 22.062 4.676 1 93.94 135 THR A C 1
ATOM 1046 O O . THR A 1 135 ? 22.031 22.266 5.102 1 93.94 135 THR A O 1
ATOM 1049 N N . LEU A 1 136 ? 20.016 21.469 5.387 1 95.5 136 LEU A N 1
ATOM 1050 C CA . LEU A 1 136 ? 20.281 21.062 6.762 1 95.5 136 LEU A CA 1
ATOM 1051 C C . LEU A 1 136 ? 21.062 19.75 6.797 1 95.5 136 LEU A C 1
ATOM 1053 O O . LEU A 1 136 ? 20.828 18.859 5.965 1 95.5 136 LEU A O 1
ATOM 1057 N N . ASP A 1 137 ? 21.922 19.578 7.734 1 93.38 137 ASP A N 1
ATOM 1058 C CA . ASP A 1 137 ? 22.609 18.297 7.922 1 93.38 137 ASP A CA 1
ATOM 1059 C C . ASP A 1 137 ? 21.812 17.375 8.844 1 93.38 137 ASP A C 1
ATOM 1061 O O . ASP A 1 137 ? 20.766 17.75 9.344 1 93.38 137 ASP A O 1
ATOM 1065 N N . ASN A 1 138 ? 22.297 16.203 9.109 1 95.06 138 ASN A N 1
ATOM 1066 C CA . ASN A 1 138 ? 21.562 15.195 9.859 1 95.06 138 ASN A CA 1
ATOM 1067 C C . ASN A 1 138 ? 21.375 15.609 11.32 1 95.06 138 ASN A C 1
ATOM 1069 O O . ASN A 1 138 ? 20.328 15.352 11.906 1 95.06 138 ASN A O 1
ATOM 1073 N N . SER A 1 139 ? 22.359 16.234 11.891 1 94.19 139 SER A N 1
ATOM 1074 C CA . SER A 1 139 ? 22.266 16.656 13.289 1 94.19 139 SER A CA 1
ATOM 1075 C C . SER A 1 139 ? 21.203 17.734 13.469 1 94.19 139 SER A C 1
ATOM 1077 O O . SER A 1 139 ? 20.453 17.719 14.453 1 94.19 139 SER A O 1
ATOM 1079 N N . GLN A 1 140 ? 21.141 18.656 12.508 1 95.5 140 GLN A N 1
ATOM 1080 C CA . GLN A 1 140 ? 20.125 19.703 12.539 1 95.5 140 GLN A CA 1
ATOM 1081 C C . GLN A 1 140 ? 18.734 19.125 12.367 1 95.5 140 GLN A C 1
ATOM 1083 O O . GLN A 1 140 ? 17.797 19.516 13.07 1 95.5 140 GLN A O 1
ATOM 1088 N N . LYS A 1 141 ? 18.609 18.188 11.5 1 97.06 141 LYS A N 1
ATOM 1089 C CA . LYS A 1 141 ? 17.328 17.531 11.281 1 97.06 141 LYS A CA 1
ATOM 1090 C C . LYS A 1 141 ? 16.891 16.75 12.523 1 97.06 141 LYS A C 1
ATOM 1092 O O . LYS A 1 141 ? 15.711 16.781 12.898 1 97.06 141 LYS A O 1
ATOM 1097 N N . GLU A 1 142 ? 17.828 16.062 13.133 1 97.5 142 GLU A N 1
ATOM 1098 C CA . GLU A 1 142 ? 17.516 15.344 14.367 1 97.5 142 GLU A CA 1
ATOM 1099 C C . GLU A 1 142 ? 17.078 16.312 15.469 1 97.5 142 GLU A C 1
ATOM 1101 O O . GLU A 1 142 ? 16.203 15.992 16.266 1 97.5 142 GLU A O 1
ATOM 1106 N N . SER A 1 143 ? 17.75 17.453 15.484 1 96.69 143 SER A N 1
ATOM 1107 C CA . SER A 1 143 ? 17.375 18.469 16.469 1 96.69 143 SER A CA 1
ATOM 1108 C C . SER A 1 143 ? 15.938 18.938 16.25 1 96.69 143 SER A C 1
ATOM 1110 O O . SER A 1 143 ? 15.195 19.125 17.219 1 96.69 143 SER A O 1
ATOM 1112 N N . ILE A 1 144 ? 15.539 19.141 15.047 1 97.88 144 ILE A N 1
ATOM 1113 C CA . ILE A 1 144 ? 14.172 19.531 14.711 1 97.88 144 ILE A CA 1
ATOM 1114 C C . ILE A 1 144 ? 13.203 18.438 15.164 1 97.88 144 ILE A C 1
ATOM 1116 O O . ILE A 1 144 ? 12.18 18.734 15.781 1 97.88 144 ILE A O 1
ATOM 1120 N N . LYS A 1 145 ? 13.547 17.219 14.883 1 98.25 145 LYS A N 1
ATOM 1121 C CA . LYS A 1 145 ? 12.742 16.078 15.305 1 98.25 145 LYS A CA 1
ATOM 1122 C C . LYS A 1 145 ? 12.516 16.109 16.812 1 98.25 145 LYS A C 1
ATOM 1124 O O . LYS A 1 145 ? 11.391 15.906 17.281 1 98.25 145 LYS A O 1
ATOM 1129 N N . GLU A 1 146 ? 13.539 16.359 17.562 1 97.69 146 GLU A N 1
ATOM 1130 C CA . GLU A 1 146 ? 13.461 16.375 19.016 1 97.69 146 GLU A CA 1
ATOM 1131 C C . GLU A 1 146 ? 12.578 17.516 19.5 1 97.69 146 GLU A C 1
ATOM 1133 O O . GLU A 1 146 ? 11.797 17.344 20.438 1 97.69 146 GLU A O 1
ATOM 1138 N N . GLN A 1 147 ? 12.727 18.656 18.875 1 97.44 147 GLN A N 1
ATOM 1139 C CA . GLN A 1 147 ? 11.914 19.812 19.25 1 97.44 147 GLN A CA 1
ATOM 1140 C C . GLN A 1 147 ? 10.438 19.562 18.938 1 97.44 147 GLN A C 1
ATOM 1142 O O . GLN A 1 147 ? 9.562 19.906 19.734 1 97.44 147 GLN A O 1
ATOM 1147 N N . LEU A 1 148 ? 10.172 18.953 17.797 1 98.38 148 LEU A N 1
ATOM 1148 C CA . LEU A 1 148 ? 8.805 18.594 17.438 1 98.38 148 LEU A CA 1
ATOM 1149 C C . LEU A 1 148 ? 8.25 17.547 18.391 1 98.38 148 LEU A C 1
ATOM 1151 O O . LEU A 1 148 ? 7.062 17.562 18.734 1 98.38 148 LEU A O 1
ATOM 1155 N N . GLU A 1 149 ? 9.125 16.609 18.828 1 98.44 149 GLU A N 1
ATOM 1156 C CA . GLU A 1 149 ? 8.711 15.555 19.75 1 98.44 149 GLU A CA 1
ATOM 1157 C C . GLU A 1 149 ? 8.148 16.141 21.031 1 98.44 149 GLU A C 1
ATOM 1159 O O . GLU A 1 149 ? 7.137 15.664 21.562 1 98.44 149 GLU A O 1
ATOM 1164 N N . ILE A 1 150 ? 8.742 17.156 21.484 1 97.31 150 ILE A N 1
ATOM 1165 C CA . ILE A 1 150 ? 8.297 17.812 22.719 1 97.31 150 ILE A CA 1
ATOM 1166 C C . ILE A 1 150 ? 6.871 18.328 22.531 1 97.31 150 ILE A C 1
ATOM 1168 O O . ILE A 1 150 ? 6.016 18.141 23.391 1 97.31 150 ILE A O 1
ATOM 1172 N N . MET A 1 151 ? 6.574 18.938 21.422 1 97.75 151 MET A N 1
ATOM 1173 C CA . MET A 1 151 ? 5.246 19.469 21.125 1 97.75 151 MET A CA 1
ATOM 1174 C C . MET A 1 151 ? 4.242 18.359 20.891 1 97.75 151 MET A C 1
ATOM 1176 O O . MET A 1 151 ? 3.156 18.359 21.484 1 97.75 151 MET A O 1
ATOM 1180 N N . PHE A 1 152 ? 4.609 17.344 20.156 1 98.5 152 PHE A N 1
ATOM 1181 C CA . PHE A 1 152 ? 3.666 16.328 19.719 1 98.5 152 PHE A CA 1
ATOM 1182 C C . PHE A 1 152 ? 3.369 15.352 20.859 1 98.5 152 PHE A C 1
ATOM 1184 O O . PHE A 1 152 ? 2.256 14.836 20.969 1 98.5 152 PHE A O 1
ATOM 1191 N N . SER A 1 153 ? 4.367 15.094 21.719 1 98.19 153 SER A N 1
ATOM 1192 C CA . SER A 1 153 ? 4.07 14.289 22.906 1 98.19 153 SER A CA 1
ATOM 1193 C C . SER A 1 153 ? 2.979 14.93 23.75 1 98.19 153 SER A C 1
ATOM 1195 O O . SER A 1 153 ? 2.088 14.242 24.266 1 98.19 153 SER A O 1
ATOM 1197 N N . GLY A 1 154 ? 3.059 16.234 23.875 1 98.12 154 GLY A N 1
ATOM 1198 C CA . GLY A 1 154 ? 2.016 16.953 24.578 1 98.12 154 GLY A CA 1
ATOM 1199 C C . GLY A 1 154 ? 0.671 16.906 23.875 1 98.12 154 GLY A C 1
ATOM 1200 O O . GLY A 1 154 ? -0.351 16.625 24.5 1 98.12 154 GLY A O 1
ATOM 1201 N N . ILE A 1 155 ? 0.63 17.156 22.578 1 98.38 155 ILE A N 1
ATOM 1202 C CA . ILE A 1 155 ? -0.592 17.156 21.781 1 98.38 155 ILE A CA 1
ATOM 1203 C C . ILE A 1 155 ? -1.282 15.797 21.891 1 98.38 155 ILE A C 1
ATOM 1205 O O . ILE A 1 155 ? -2.48 15.727 22.172 1 98.38 155 ILE A O 1
ATOM 1209 N N . ARG A 1 156 ? -0.564 14.75 21.781 1 98.12 156 ARG A N 1
ATOM 1210 C CA . ARG A 1 156 ? -1.107 13.398 21.641 1 98.12 156 ARG A CA 1
ATOM 1211 C C . ARG A 1 156 ? -1.523 12.828 22.984 1 98.12 156 ARG A C 1
ATOM 1213 O O . ARG A 1 156 ? -2.199 11.797 23.047 1 98.12 156 ARG A O 1
ATOM 1220 N N . SER A 1 157 ? -1.175 13.516 24.062 1 97.69 157 SER A N 1
ATOM 1221 C CA . SER A 1 157 ? -1.564 13.078 25.406 1 97.69 157 SER A CA 1
ATOM 1222 C C . SER A 1 157 ? -2.924 13.648 25.797 1 97.69 157 SER A C 1
ATOM 1224 O O . SER A 1 157 ? -3.512 13.234 26.797 1 97.69 157 SER A O 1
ATOM 1226 N N . LEU A 1 158 ? -3.484 14.484 24.969 1 98 158 LEU A N 1
ATOM 1227 C CA . LEU A 1 158 ? -4.715 15.188 25.312 1 98 158 LEU A CA 1
ATOM 1228 C C . LEU A 1 158 ? -5.934 14.312 25.031 1 98 158 LEU A C 1
ATOM 1230 O O . LEU A 1 158 ? -5.969 13.586 24.031 1 98 158 LEU A O 1
ATOM 1234 N N . THR A 1 159 ? -6.922 14.43 25.844 1 95.81 159 THR A N 1
ATOM 1235 C CA . THR A 1 159 ? -8.258 13.922 25.562 1 95.81 159 THR A CA 1
ATOM 1236 C C . THR A 1 159 ? -9.062 14.938 24.75 1 95.81 159 THR A C 1
ATOM 1238 O O . THR A 1 159 ? -8.75 16.141 24.766 1 95.81 159 THR A O 1
ATOM 1241 N N . PRO A 1 160 ? -9.938 14.477 24.016 1 94.56 160 PRO A N 1
ATOM 1242 C CA . PRO A 1 160 ? -10.711 15.445 23.234 1 94.56 160 PRO A CA 1
ATOM 1243 C C . PRO A 1 160 ? -11.609 16.328 24.094 1 94.56 160 PRO A C 1
ATOM 1245 O O . PRO A 1 160 ? -12.039 15.898 25.172 1 94.56 160 PRO A O 1
ATOM 1248 N N . PRO A 1 161 ? -11.812 17.547 23.625 1 94.44 161 PRO A N 1
ATOM 1249 C CA . PRO A 1 161 ? -12.781 18.375 24.359 1 94.44 161 PRO A CA 1
ATOM 1250 C C . PRO A 1 161 ? -14.195 17.812 24.312 1 94.44 161 PRO A C 1
ATOM 1252 O O . PRO A 1 161 ? -14.523 17.016 23.422 1 94.44 161 PRO A O 1
ATOM 1255 N N . PRO A 1 162 ? -14.977 18.203 25.266 1 91.25 162 PRO A N 1
ATOM 1256 C CA . PRO A 1 162 ? -16.375 17.766 25.219 1 91.25 162 PRO A CA 1
ATOM 1257 C C . PRO A 1 162 ? -17.109 18.266 23.984 1 91.25 162 PRO A C 1
ATOM 1259 O O . PRO A 1 162 ? -16.75 19.312 23.422 1 91.25 162 PRO A O 1
ATOM 1262 N N . SER A 1 163 ? -17.984 17.469 23.484 1 90.12 163 SER A N 1
ATOM 1263 C CA . SER A 1 163 ? -18.828 17.859 22.359 1 90.12 163 SER A CA 1
ATOM 1264 C C . SER A 1 163 ? -20.297 17.969 22.766 1 90.12 163 SER A C 1
ATOM 1266 O O . SER A 1 163 ? -20.75 17.219 23.641 1 90.12 163 SER A O 1
ATOM 1268 N N . ASP A 1 164 ? -20.953 18.938 22.125 1 86.56 164 ASP A N 1
ATOM 1269 C CA . ASP A 1 164 ? -22.375 19.109 22.406 1 86.56 164 ASP A CA 1
ATOM 1270 C C . ASP A 1 164 ? -23.219 18.062 21.672 1 86.56 164 ASP A C 1
ATOM 1272 O O . ASP A 1 164 ? -24.391 17.859 21.984 1 86.56 164 ASP A O 1
ATOM 1276 N N . GLU A 1 165 ? -22.609 17.484 20.703 1 93.19 165 GLU A N 1
ATOM 1277 C CA . GLU A 1 165 ? -23.312 16.484 19.906 1 93.19 165 GLU A CA 1
ATOM 1278 C C . GLU A 1 165 ? -22.969 15.062 20.359 1 93.19 165 GLU A C 1
ATOM 1280 O O . GLU A 1 165 ? -21.797 14.695 20.438 1 93.19 165 GLU A O 1
ATOM 1285 N N . PRO A 1 166 ? -24.047 14.312 20.562 1 91.19 166 PRO A N 1
ATOM 1286 C CA . PRO A 1 166 ? -23.797 12.93 20.969 1 91.19 166 PRO A CA 1
ATOM 1287 C C . PRO A 1 166 ? -23 12.141 19.922 1 91.19 166 PRO A C 1
ATOM 1289 O O . PRO A 1 166 ? -23.203 12.336 18.719 1 91.19 166 PRO A O 1
ATOM 1292 N N . HIS A 1 167 ? -22.062 11.383 20.328 1 91.44 167 HIS A N 1
ATOM 1293 C CA . HIS A 1 167 ? -21.312 10.43 19.516 1 91.44 167 HIS A CA 1
ATOM 1294 C C . HIS A 1 167 ? -20.25 11.125 18.688 1 91.44 167 HIS A C 1
ATOM 1296 O O . HIS A 1 167 ? -19.594 10.492 17.844 1 91.44 167 HIS A O 1
ATOM 1302 N N . ALA A 1 168 ? -20.125 12.461 18.859 1 95.06 168 ALA A N 1
ATOM 1303 C CA . ALA A 1 168 ? -19.109 13.203 18.125 1 95.06 168 ALA A CA 1
ATOM 1304 C C . ALA A 1 168 ? -17.75 13.141 18.844 1 95.06 168 ALA A C 1
ATOM 1306 O O . ALA A 1 168 ? -17.297 14.133 19.406 1 95.06 168 ALA A O 1
ATOM 1307 N N . LEU A 1 169 ? -17.125 12.008 18.734 1 97 169 LEU A N 1
ATOM 1308 C CA . LEU A 1 169 ? -15.844 11.812 19.391 1 97 169 LEU A CA 1
ATOM 1309 C C . LEU A 1 169 ? -14.695 12.188 18.453 1 97 169 LEU A C 1
ATOM 1311 O O . LEU A 1 169 ? -13.828 12.984 18.812 1 97 169 LEU A O 1
ATOM 1315 N N . LEU A 1 170 ? -14.711 11.641 17.281 1 98.12 170 LEU A N 1
ATOM 1316 C CA . LEU A 1 170 ? -13.617 11.828 16.328 1 98.12 170 LEU A CA 1
ATOM 1317 C C . LEU A 1 170 ? -13.82 13.086 15.508 1 98.12 170 LEU A C 1
ATOM 1319 O O . LEU A 1 170 ? -14.953 13.523 15.289 1 98.12 170 LEU A O 1
ATOM 1323 N N . GLY A 1 171 ? -12.68 13.617 15.016 1 97.5 171 GLY A N 1
ATOM 1324 C CA . GLY A 1 171 ? -12.711 14.789 14.156 1 97.5 171 GLY A CA 1
ATOM 1325 C C . GLY A 1 171 ? -12.422 16.078 14.891 1 97.5 171 GLY A C 1
ATOM 1326 O O . GLY A 1 171 ? -11.844 16.062 15.984 1 97.5 171 GLY A O 1
ATOM 1327 N N . GLY A 1 172 ? -12.664 17.156 14.188 1 95.69 172 GLY A N 1
ATOM 1328 C CA . GLY A 1 172 ? -12.516 18.5 14.703 1 95.69 172 GLY A CA 1
ATOM 1329 C C . GLY A 1 172 ? -13.57 19.469 14.188 1 95.69 172 GLY A C 1
ATOM 1330 O O . GLY A 1 172 ? -14.602 19.031 13.672 1 95.69 172 GLY A O 1
ATOM 1331 N N . GLY A 1 173 ? -13.375 20.672 14.523 1 92.25 173 GLY A N 1
ATOM 1332 C CA . GLY A 1 173 ? -14.281 21.703 14.039 1 92.25 173 GLY A CA 1
ATOM 1333 C C . GLY A 1 173 ? -15.586 21.766 14.805 1 92.25 173 GLY A C 1
ATOM 1334 O O . GLY A 1 173 ? -15.758 21.062 15.805 1 92.25 173 GLY A O 1
ATOM 1335 N N . ILE A 1 174 ? -16.469 22.719 14.297 1 91.75 174 ILE A N 1
ATOM 1336 C CA . ILE A 1 174 ? -17.812 22.891 14.844 1 91.75 174 ILE A CA 1
ATOM 1337 C C . ILE A 1 174 ? -18.844 22.891 13.703 1 91.75 174 ILE A C 1
ATOM 1339 O O . ILE A 1 174 ? -18.875 23.797 12.883 1 91.75 174 ILE A O 1
ATOM 1343 N N . PRO A 1 175 ? -19.703 21.891 13.633 1 93.94 175 PRO A N 1
ATOM 1344 C CA . PRO A 1 175 ? -19.734 20.719 14.508 1 93.94 175 PRO A CA 1
ATOM 1345 C C . PRO A 1 175 ? -18.547 19.781 14.273 1 93.94 175 PRO A C 1
ATOM 1347 O O . PRO A 1 175 ? -17.906 19.844 13.234 1 93.94 175 PRO A O 1
ATOM 1350 N N . ARG A 1 176 ? -18.328 19.016 15.281 1 96.19 176 ARG A N 1
ATOM 1351 C CA . ARG A 1 176 ? -17.219 18.078 15.18 1 96.19 176 ARG A CA 1
ATOM 1352 C C . ARG A 1 176 ? -17.5 17 14.148 1 96.19 176 ARG A C 1
ATOM 1354 O O . ARG A 1 176 ? -18.453 16.234 14.289 1 96.19 176 ARG A O 1
ATOM 1361 N N . ARG A 1 177 ? -16.625 16.969 13.141 1 97 177 ARG A N 1
ATOM 1362 C CA . ARG A 1 177 ? -16.703 15.984 12.07 1 97 177 ARG A CA 1
ATOM 1363 C C . ARG A 1 177 ? -15.32 15.523 11.633 1 97 177 ARG A C 1
ATOM 1365 O O . ARG A 1 177 ? -14.367 16.297 11.664 1 97 177 ARG A O 1
ATOM 1372 N N . CYS A 1 178 ? -15.273 14.289 11.25 1 97.62 178 CYS A N 1
ATOM 1373 C CA . CYS A 1 178 ? -14.039 13.805 10.641 1 97.62 178 CYS A CA 1
ATOM 1374 C C . CYS A 1 178 ? -13.836 14.422 9.266 1 97.62 178 CYS A C 1
ATOM 1376 O O . CYS A 1 178 ? -14.789 14.586 8.508 1 97.62 178 CYS A O 1
ATOM 1378 N N . ARG A 1 179 ? -12.625 14.703 9.031 1 96.06 179 ARG A N 1
ATOM 1379 C CA . ARG A 1 179 ? -12.219 15.227 7.73 1 96.06 179 ARG A CA 1
ATOM 1380 C C . ARG A 1 179 ? -11.07 14.414 7.145 1 96.06 179 ARG A C 1
ATOM 1382 O O . ARG A 1 179 ? -10.18 13.977 7.875 1 96.06 179 ARG A O 1
ATOM 1389 N N . ASP A 1 180 ? -11.117 14.188 5.906 1 95 180 ASP A N 1
ATOM 1390 C CA . ASP A 1 180 ? -10.086 13.477 5.16 1 95 180 ASP A CA 1
ATOM 1391 C C . ASP A 1 180 ? -9.641 14.281 3.941 1 95 180 ASP A C 1
ATOM 1393 O O . ASP A 1 180 ? -10.328 14.305 2.92 1 95 180 ASP A O 1
ATOM 1397 N N . ALA A 1 181 ? -8.469 14.898 4.133 1 90.19 181 ALA A N 1
ATOM 1398 C CA . ALA A 1 181 ? -7.957 15.711 3.035 1 90.19 181 ALA A CA 1
ATOM 1399 C C . ALA A 1 181 ? -7.023 14.898 2.141 1 90.19 181 ALA A C 1
ATOM 1401 O O . ALA A 1 181 ? -6.02 14.359 2.607 1 90.19 181 ALA A O 1
ATOM 1402 N N . ARG A 1 182 ? -7.301 14.773 0.904 1 85.88 182 ARG A N 1
ATOM 1403 C CA . ARG A 1 182 ? -6.492 14.211 -0.168 1 85.88 182 ARG A CA 1
ATOM 1404 C C . ARG A 1 182 ? -6.43 15.156 -1.365 1 85.88 182 ARG A C 1
ATOM 1406 O O . ARG A 1 182 ? -5.988 16.297 -1.238 1 85.88 182 ARG A O 1
ATOM 1413 N N . ARG A 1 183 ? -6.875 14.711 -2.492 1 78.88 183 ARG A N 1
ATOM 1414 C CA . ARG A 1 183 ? -7.035 15.656 -3.59 1 78.88 183 ARG A CA 1
ATOM 1415 C C . ARG A 1 183 ? -8.133 16.672 -3.281 1 78.88 183 ARG A C 1
ATOM 1417 O O . ARG A 1 183 ? -8.016 17.844 -3.637 1 78.88 183 ARG A O 1
ATOM 1424 N N . HIS A 1 184 ? -9.016 16.156 -2.545 1 83.81 184 HIS A N 1
ATOM 1425 C CA . HIS A 1 184 ? -10.094 16.984 -2.016 1 83.81 184 HIS A CA 1
ATOM 1426 C C . HIS A 1 184 ? -10.375 16.641 -0.554 1 83.81 184 HIS A C 1
ATOM 1428 O O . HIS A 1 184 ? -10.047 15.555 -0.086 1 83.81 184 HIS A O 1
ATOM 1434 N N . VAL A 1 185 ? -10.969 17.641 0.071 1 88.81 185 VAL A N 1
ATOM 1435 C CA . VAL A 1 185 ? -11.32 17.422 1.47 1 88.81 185 VAL A CA 1
ATOM 1436 C C . VAL A 1 185 ? -12.719 16.812 1.561 1 88.81 185 VAL A C 1
ATOM 1438 O O . VAL A 1 185 ? -13.672 17.344 0.983 1 88.81 185 VAL A O 1
ATOM 1441 N N . ARG A 1 186 ? -12.836 15.742 2.219 1 92.94 186 ARG A N 1
ATOM 1442 C CA . ARG A 1 186 ? -14.117 15.117 2.531 1 92.94 186 ARG A CA 1
ATOM 1443 C C . ARG A 1 186 ? -14.453 15.273 4.012 1 92.94 186 ARG A C 1
ATOM 1445 O O . ARG A 1 186 ? -13.586 15.117 4.871 1 92.94 186 ARG A O 1
ATOM 1452 N N . VAL A 1 187 ? -15.695 15.594 4.203 1 95.12 187 VAL A N 1
ATOM 1453 C CA . VAL A 1 187 ? -16.172 15.758 5.574 1 95.12 187 VAL A CA 1
ATOM 1454 C C . VAL A 1 187 ? -17.266 14.742 5.863 1 95.12 187 VAL A C 1
ATOM 1456 O O . VAL A 1 187 ? -18.188 14.555 5.055 1 95.12 187 VAL A O 1
ATOM 1459 N N . ALA A 1 188 ? -17.141 14.086 6.953 1 96.81 188 ALA A N 1
ATOM 1460 C CA . ALA A 1 188 ? -18.156 13.125 7.348 1 96.81 188 ALA A CA 1
ATOM 1461 C C . ALA A 1 188 ? -19.5 13.812 7.555 1 96.81 188 ALA A C 1
ATOM 1463 O O . ALA A 1 188 ? -19.578 14.906 8.125 1 96.81 188 ALA A O 1
ATOM 1464 N N . GLU A 1 189 ? -20.562 13.195 7.145 1 94.5 189 GLU A N 1
ATOM 1465 C CA . GLU A 1 189 ? -21.906 13.75 7.293 1 94.5 189 GLU A CA 1
ATOM 1466 C C . GLU A 1 189 ? -22.391 13.625 8.727 1 94.5 189 GLU A C 1
ATOM 1468 O O . GLU A 1 189 ? -23.141 14.484 9.211 1 94.5 189 GLU A O 1
ATOM 1473 N N . LYS A 1 190 ? -21.984 12.609 9.352 1 95.81 190 LYS A N 1
ATOM 1474 C CA . LYS A 1 190 ? -22.438 12.297 10.703 1 95.81 190 LYS A CA 1
ATOM 1475 C C . LYS A 1 190 ? -21.266 12.164 11.664 1 95.81 190 LYS A C 1
ATOM 1477 O O . LYS A 1 190 ? -20.125 11.984 11.234 1 95.81 190 LYS A O 1
ATOM 1482 N N . PRO A 1 191 ? -21.594 12.328 12.953 1 97.5 191 PRO A N 1
ATOM 1483 C CA . PRO A 1 191 ? -20.531 12.094 13.945 1 97.5 191 PRO A CA 1
ATOM 1484 C C . PRO A 1 191 ? -19.984 10.672 13.875 1 97.5 191 PRO A C 1
ATOM 1486 O O . PRO A 1 191 ? -20.703 9.727 13.555 1 97.5 191 PRO A O 1
ATOM 1489 N N . ILE A 1 192 ? -18.703 10.531 14.188 1 98.19 192 ILE A N 1
ATOM 1490 C CA . ILE A 1 192 ? -18.016 9.242 14.227 1 98.19 192 ILE A CA 1
ATOM 1491 C C . ILE A 1 192 ? -17.406 9.016 15.609 1 98.19 192 ILE A C 1
ATOM 1493 O O . ILE A 1 192 ? -16.781 9.922 16.172 1 98.19 192 ILE A O 1
ATOM 1497 N N . GLU A 1 193 ? -17.594 7.809 16.172 1 97.31 193 GLU A N 1
ATOM 1498 C CA . GLU A 1 193 ? -17.109 7.59 17.531 1 97.31 193 GLU A CA 1
ATOM 1499 C C . GLU A 1 193 ? -16.328 6.289 17.641 1 97.31 193 GLU A C 1
ATOM 1501 O O . GLU A 1 193 ? -15.812 5.949 18.703 1 97.31 193 GLU A O 1
ATOM 1506 N N . SER A 1 194 ? -16.234 5.488 16.516 1 97.94 194 SER A N 1
ATOM 1507 C CA . SER A 1 194 ? -15.547 4.199 16.562 1 97.94 194 SER A CA 1
ATOM 1508 C C . SER A 1 194 ? -14.625 4.02 15.367 1 97.94 194 SER A C 1
ATOM 1510 O O . SER A 1 194 ? -14.781 4.688 14.344 1 97.94 194 SER A O 1
ATOM 1512 N N . MET A 1 195 ? -13.688 3.098 15.609 1 98.12 195 MET A N 1
ATOM 1513 C CA . MET A 1 195 ? -12.766 2.781 14.523 1 98.12 195 MET A CA 1
ATOM 1514 C C . MET A 1 195 ? -13.516 2.188 13.336 1 98.12 195 MET A C 1
ATOM 1516 O O . MET A 1 195 ? -13.156 2.443 12.18 1 98.12 195 MET A O 1
ATOM 1520 N N . VAL A 1 196 ? -14.523 1.392 13.57 1 98 196 VAL A N 1
ATOM 1521 C CA . VAL A 1 196 ? -15.305 0.764 12.508 1 98 196 VAL A CA 1
ATOM 1522 C C . VAL A 1 196 ? -15.969 1.838 11.648 1 98 196 VAL A C 1
ATOM 1524 O O . VAL A 1 196 ? -15.914 1.775 10.422 1 98 196 VAL A O 1
ATOM 1527 N N . GLU A 1 197 ? -16.547 2.828 12.305 1 97.94 197 GLU A N 1
ATOM 1528 C CA . GLU A 1 197 ? -17.188 3.926 11.586 1 97.94 197 GLU A CA 1
ATOM 1529 C C . GLU A 1 197 ? -16.156 4.754 10.812 1 97.94 197 GLU A C 1
ATOM 1531 O O . GLU A 1 197 ? -16.422 5.191 9.695 1 97.94 197 GLU A O 1
ATOM 1536 N N . PHE A 1 198 ? -15.062 5 11.438 1 98.44 198 PHE A N 1
ATOM 1537 C CA . PHE A 1 198 ? -14 5.754 10.781 1 98.44 198 PHE A CA 1
ATOM 1538 C C . PHE A 1 198 ? -13.516 5.031 9.531 1 98.44 198 PHE A C 1
ATOM 1540 O O . PHE A 1 198 ? -13.328 5.648 8.484 1 98.44 198 PHE A O 1
ATOM 1547 N N . ASN A 1 199 ? -13.289 3.688 9.672 1 98.19 199 ASN A N 1
ATOM 1548 C CA . ASN A 1 199 ? -12.891 2.879 8.523 1 98.19 199 ASN A CA 1
ATOM 1549 C C . ASN A 1 199 ? -13.914 2.969 7.395 1 98.19 199 ASN A C 1
ATOM 1551 O O . ASN A 1 199 ? -13.539 3.049 6.223 1 98.19 199 ASN A O 1
ATOM 1555 N N . LEU A 1 200 ? -15.156 2.959 7.703 1 96.94 200 LEU A N 1
ATOM 1556 C CA . LEU A 1 200 ? -16.203 3.092 6.707 1 96.94 200 LEU A CA 1
ATOM 1557 C C . LEU A 1 200 ? -16.156 4.461 6.039 1 96.94 200 LEU A C 1
ATOM 1559 O O . LEU A 1 200 ? -16.344 4.574 4.824 1 96.94 200 LEU A O 1
ATOM 1563 N N . PHE A 1 201 ? -15.945 5.488 6.816 1 97.19 201 PHE A N 1
ATOM 1564 C CA . PHE A 1 201 ? -15.805 6.844 6.297 1 97.19 201 PHE A CA 1
ATOM 1565 C C . PHE A 1 201 ? -14.703 6.914 5.246 1 97.19 201 PHE A C 1
ATOM 1567 O O . PHE A 1 201 ? -14.883 7.535 4.195 1 97.19 201 PHE A O 1
ATOM 1574 N N . LEU A 1 202 ? -13.578 6.219 5.496 1 96.69 202 LEU A N 1
ATOM 1575 C CA . LEU A 1 202 ? -12.438 6.238 4.582 1 96.69 202 LEU A CA 1
ATOM 1576 C C . LEU A 1 202 ? -12.758 5.465 3.305 1 96.69 202 LEU A C 1
ATOM 1578 O O . LEU A 1 202 ? -12.242 5.785 2.234 1 96.69 202 LEU A O 1
ATOM 1582 N N . THR A 1 203 ? -13.641 4.457 3.43 1 96.19 203 THR A N 1
ATOM 1583 C CA . THR A 1 203 ? -13.758 3.49 2.344 1 96.19 203 THR A CA 1
ATOM 1584 C C . THR A 1 203 ? -15.148 3.553 1.717 1 96.19 203 THR A C 1
ATOM 1586 O O . THR A 1 203 ? -15.633 2.559 1.173 1 96.19 203 THR A O 1
ATOM 1589 N N . THR A 1 204 ? -15.844 4.59 1.877 1 93.31 204 THR A N 1
ATOM 1590 C CA . THR A 1 204 ? -17.141 4.781 1.238 1 93.31 204 THR A CA 1
ATOM 1591 C C . THR A 1 204 ? -17.141 6.055 0.399 1 93.31 204 THR A C 1
ATOM 1593 O O . THR A 1 204 ? -16.594 7.078 0.808 1 93.31 204 THR A O 1
ATOM 1596 N N . ASP A 1 205 ? -17.656 5.938 -0.697 1 88.75 205 ASP A N 1
ATOM 1597 C CA . ASP A 1 205 ? -17.859 7.051 -1.618 1 88.75 205 ASP A CA 1
ATOM 1598 C C . ASP A 1 205 ? -19.172 6.895 -2.377 1 88.75 205 ASP A C 1
ATOM 1600 O O . ASP A 1 205 ? -19.359 5.945 -3.143 1 88.75 205 ASP A O 1
ATOM 1604 N N . PRO A 1 206 ? -20.062 7.793 -2.139 1 84.94 206 PRO A N 1
ATOM 1605 C CA . PRO A 1 206 ? -21.359 7.676 -2.791 1 84.94 206 PRO A CA 1
ATOM 1606 C C . PRO A 1 206 ? -21.266 7.676 -4.316 1 84.94 206 PRO A C 1
ATOM 1608 O O . PRO A 1 206 ? -22.172 7.176 -4.996 1 84.94 206 PRO A O 1
ATOM 1611 N N . ASN A 1 207 ? -20.203 8.172 -4.859 1 86.38 207 ASN A N 1
ATOM 1612 C CA . ASN A 1 207 ? -20.062 8.297 -6.305 1 86.38 207 ASN A CA 1
ATOM 1613 C C . ASN A 1 207 ? -19.25 7.137 -6.887 1 86.38 207 ASN A C 1
ATOM 1615 O O . ASN A 1 207 ? -18.953 7.125 -8.078 1 86.38 207 ASN A O 1
ATOM 1619 N N . ARG A 1 208 ? -18.891 6.207 -6.051 1 86.25 208 ARG A N 1
ATOM 1620 C CA . ARG A 1 208 ? -18.094 5.086 -6.531 1 86.25 208 ARG A CA 1
ATOM 1621 C C . ARG A 1 208 ? -18.688 3.756 -6.082 1 86.25 208 ARG A C 1
ATOM 1623 O O . ARG A 1 208 ? -19.203 3.643 -4.969 1 86.25 208 ARG A O 1
ATOM 1630 N N . THR A 1 209 ? -18.594 2.805 -7 1 84.19 209 THR A N 1
ATOM 1631 C CA . THR A 1 209 ? -19.047 1.456 -6.691 1 84.19 209 THR A CA 1
ATOM 1632 C C . THR A 1 209 ? -18.047 0.737 -5.785 1 84.19 209 THR A C 1
ATOM 1634 O O . THR A 1 209 ? -16.844 0.838 -5.988 1 84.19 209 THR A O 1
ATOM 1637 N N . GLU A 1 210 ? -18.625 0.116 -4.801 1 85.69 210 GLU A N 1
ATOM 1638 C CA . GLU A 1 210 ? -17.797 -0.731 -3.949 1 85.69 210 GLU A CA 1
ATOM 1639 C C . GLU A 1 210 ? -17.359 -1.994 -4.684 1 85.69 210 GLU A C 1
ATOM 1641 O O . GLU A 1 210 ? -18.188 -2.863 -4.977 1 85.69 210 GLU A O 1
ATOM 1646 N N . THR A 1 211 ? -16.125 -2.084 -5.027 1 86.38 211 THR A N 1
ATOM 1647 C CA . THR A 1 211 ? -15.57 -3.229 -5.738 1 86.38 211 THR A CA 1
ATOM 1648 C C . THR A 1 211 ? -15.078 -4.289 -4.754 1 86.38 211 THR A C 1
ATOM 1650 O O . THR A 1 211 ? -14.992 -4.031 -3.549 1 86.38 211 THR A O 1
ATOM 1653 N N . GLY A 1 212 ? -14.836 -5.449 -5.281 1 88.12 212 GLY A N 1
ATOM 1654 C CA . GLY A 1 212 ? -14.211 -6.488 -4.477 1 88.12 212 GLY A CA 1
ATOM 1655 C C . GLY A 1 212 ? -12.852 -6.086 -3.93 1 88.12 212 GLY A C 1
ATOM 1656 O O . GLY A 1 212 ? -12.508 -6.426 -2.797 1 88.12 212 GLY A O 1
ATOM 1657 N N . ARG A 1 213 ? -12.195 -5.348 -4.723 1 89.94 213 ARG A N 1
ATOM 1658 C CA . ARG A 1 213 ? -10.883 -4.871 -4.297 1 89.94 213 ARG A CA 1
ATOM 1659 C C . ARG A 1 213 ? -11.008 -3.934 -3.1 1 89.94 213 ARG A C 1
ATOM 1661 O O . ARG A 1 213 ? -10.203 -4.004 -2.166 1 89.94 213 ARG A O 1
ATOM 1668 N N . LEU A 1 214 ? -11.977 -3.051 -3.15 1 92.88 214 LEU A N 1
ATOM 1669 C CA . LEU A 1 214 ? -12.18 -2.15 -2.021 1 92.88 214 LEU A CA 1
ATOM 1670 C C . LEU A 1 214 ? -12.57 -2.926 -0.768 1 92.88 214 LEU A C 1
ATOM 1672 O O . LEU A 1 214 ? -12.141 -2.584 0.337 1 92.88 214 LEU A O 1
ATOM 1676 N N . LYS A 1 215 ? -13.414 -3.932 -0.986 1 93.5 215 LYS A N 1
ATOM 1677 C CA . LYS A 1 215 ? -13.773 -4.777 0.147 1 93.5 215 LYS A CA 1
ATOM 1678 C C . LYS A 1 215 ? -12.539 -5.434 0.756 1 93.5 215 LYS A C 1
ATOM 1680 O O . LYS A 1 215 ? -12.414 -5.516 1.98 1 93.5 215 LYS A O 1
ATOM 1685 N N . MET A 1 216 ? -11.68 -5.887 -0.08 1 94.81 216 MET A N 1
ATOM 1686 C CA . MET A 1 216 ? -10.422 -6.461 0.385 1 94.81 216 MET A CA 1
ATOM 1687 C C . MET A 1 216 ? -9.602 -5.434 1.161 1 94.81 216 MET A C 1
ATOM 1689 O O . MET A 1 216 ? -9.156 -5.703 2.275 1 94.81 216 MET A O 1
ATOM 1693 N N . ILE A 1 217 ? -9.453 -4.254 0.601 1 95.56 217 ILE A N 1
ATOM 1694 C CA . ILE A 1 217 ? -8.672 -3.191 1.223 1 95.56 217 ILE A CA 1
ATOM 1695 C C . ILE A 1 217 ? -9.273 -2.838 2.582 1 95.56 217 ILE A C 1
ATOM 1697 O O . ILE A 1 217 ? -8.547 -2.67 3.564 1 95.56 217 ILE A O 1
ATOM 1701 N N . ARG A 1 218 ? -10.57 -2.729 2.639 1 96.19 218 ARG A N 1
ATOM 1702 C CA . ARG A 1 218 ? -11.25 -2.43 3.896 1 96.19 218 ARG A CA 1
ATOM 1703 C C . ARG A 1 218 ? -10.969 -3.504 4.941 1 96.19 218 ARG A C 1
ATOM 1705 O O . ARG A 1 218 ? -10.812 -3.201 6.125 1 96.19 218 ARG A O 1
ATOM 1712 N N . SER A 1 219 ? -10.883 -4.723 4.484 1 96.06 219 SER A N 1
ATOM 1713 C CA . SER A 1 219 ? -10.609 -5.824 5.402 1 96.06 219 SER A CA 1
ATOM 1714 C C . SER A 1 219 ? -9.211 -5.715 6.004 1 96.06 219 SER A C 1
ATOM 1716 O O . SER A 1 219 ? -8.914 -6.352 7.016 1 96.06 219 SER A O 1
ATOM 1718 N N . PHE A 1 220 ? -8.305 -4.945 5.391 1 97.88 220 PHE A N 1
ATOM 1719 C CA . PHE A 1 220 ? -6.941 -4.77 5.871 1 97.88 220 PHE A CA 1
ATOM 1720 C C . PHE A 1 220 ? -6.906 -3.818 7.062 1 97.88 220 PHE A C 1
ATOM 1722 O O . PHE A 1 220 ? -5.906 -3.758 7.781 1 97.88 220 PHE A O 1
ATOM 1729 N N . LEU A 1 221 ? -7.945 -2.986 7.234 1 97.94 221 LEU A N 1
ATOM 1730 C CA . LEU A 1 221 ? -7.949 -1.937 8.242 1 97.94 221 LEU A CA 1
ATOM 1731 C C . LEU A 1 221 ? -8.211 -2.52 9.633 1 97.94 221 LEU A C 1
ATOM 1733 O O . LEU A 1 221 ? -9.109 -3.342 9.805 1 97.94 221 LEU A O 1
ATOM 1737 N N . SER A 1 222 ? -7.355 -2.125 10.594 1 96.94 222 SER A N 1
ATOM 1738 C CA . SER A 1 222 ? -7.543 -2.547 11.977 1 96.94 222 SER A CA 1
ATOM 1739 C C . SER A 1 222 ? -8.625 -1.719 12.664 1 96.94 222 SER A C 1
ATOM 1741 O O . SER A 1 222 ? -8.828 -0.553 12.328 1 96.94 222 SER A O 1
ATOM 1743 N N . SER A 1 223 ? -9.25 -2.326 13.672 1 96.81 223 SER A N 1
ATOM 1744 C CA . SER A 1 223 ? -10.281 -1.612 14.406 1 96.81 223 SER A CA 1
ATOM 1745 C C . SER A 1 223 ? -9.883 -1.411 15.867 1 96.81 223 SER A C 1
ATOM 1747 O O . SER A 1 223 ? -10.719 -1.052 16.703 1 96.81 223 SER A O 1
ATOM 1749 N N . ASP A 1 224 ? -8.648 -1.593 16.188 1 97.12 224 ASP A N 1
ATOM 1750 C CA . ASP A 1 224 ? -8.234 -1.568 17.578 1 97.12 224 ASP A CA 1
ATOM 1751 C C . ASP A 1 224 ? -7.281 -0.409 17.859 1 97.12 224 ASP A C 1
ATOM 1753 O O . ASP A 1 224 ? -6.57 -0.406 18.859 1 97.12 224 ASP A O 1
ATOM 1757 N N . HIS A 1 225 ? -7.254 0.543 17.031 1 98.19 225 HIS A N 1
ATOM 1758 C CA . HIS A 1 225 ? -6.41 1.713 17.25 1 98.19 225 HIS A CA 1
ATOM 1759 C C . HIS A 1 225 ? -6.957 2.588 18.359 1 98.19 225 HIS A C 1
ATOM 1761 O O . HIS A 1 225 ? -8.172 2.654 18.578 1 98.19 225 HIS A O 1
ATOM 1767 N N . LYS A 1 226 ? -6.09 3.197 19.078 1 97.88 226 LYS A N 1
ATOM 1768 C CA . LYS A 1 226 ? -6.484 4.238 20.031 1 97.88 226 LYS A CA 1
ATOM 1769 C C . LYS A 1 226 ? -6.668 5.578 19.328 1 97.88 226 LYS A C 1
ATOM 1771 O O . LYS A 1 226 ? -6.238 5.75 18.188 1 97.88 226 LYS A O 1
ATOM 1776 N N . PHE A 1 227 ? -7.352 6.449 20.016 1 98.44 227 PHE A N 1
ATOM 1777 C CA . PHE A 1 227 ? -7.566 7.785 19.469 1 98.44 227 PHE A CA 1
ATOM 1778 C C . PHE A 1 227 ? -6.719 8.812 20.203 1 98.44 227 PHE A C 1
ATOM 1780 O O . PHE A 1 227 ? -6.531 8.719 21.422 1 98.44 227 PHE A O 1
ATOM 1787 N N . VAL A 1 228 ? -6.215 9.742 19.453 1 98.75 228 VAL A N 1
ATOM 1788 C CA . VAL A 1 228 ? -5.348 10.758 20.031 1 98.75 228 VAL A CA 1
ATOM 1789 C C . VAL A 1 228 ? -5.547 12.086 19.312 1 98.75 228 VAL A C 1
ATOM 1791 O O . VAL A 1 228 ? -5.996 12.117 18.172 1 98.75 228 VAL A O 1
ATOM 1794 N N . MET A 1 229 ? -5.207 13.172 19.969 1 98.56 229 MET A N 1
ATOM 1795 C CA . MET A 1 229 ? -5.215 14.492 19.344 1 98.56 229 MET A CA 1
ATOM 1796 C C . MET A 1 229 ? -4.168 14.578 18.25 1 98.56 229 MET A C 1
ATOM 1798 O O . MET A 1 229 ? -3.037 14.125 18.422 1 98.56 229 MET A O 1
ATOM 1802 N N . THR A 1 230 ? -4.527 15.086 17.109 1 98.44 230 THR A N 1
ATOM 1803 C CA . THR A 1 230 ? -3.74 15.039 15.883 1 98.44 230 THR A CA 1
ATOM 1804 C C . THR A 1 230 ? -3.727 16.406 15.195 1 98.44 230 THR A C 1
ATOM 1806 O O . THR A 1 230 ? -4.742 17.094 15.164 1 98.44 230 THR A O 1
ATOM 1809 N N . HIS A 1 231 ? -2.574 16.828 14.68 1 97.88 231 HIS A N 1
ATOM 1810 C CA . HIS A 1 231 ? -2.445 18.047 13.906 1 97.88 231 HIS A CA 1
ATOM 1811 C C . HIS A 1 231 ? -3.082 17.906 12.531 1 97.88 231 HIS A C 1
ATOM 1813 O O . HIS A 1 231 ? -3.82 18.781 12.086 1 97.88 231 HIS A O 1
ATOM 1819 N N . GLY A 1 232 ? -2.762 16.766 11.891 1 97.12 232 GLY A N 1
ATOM 1820 C CA . GLY A 1 232 ? -3.467 16.375 10.68 1 97.12 232 GLY A CA 1
ATOM 1821 C C . GLY A 1 232 ? -2.836 16.906 9.414 1 97.12 232 GLY A C 1
ATOM 1822 O O . GLY A 1 232 ? -3.283 16.594 8.312 1 97.12 232 GLY A O 1
ATOM 1823 N N . ASP A 1 233 ? -1.788 17.75 9.484 1 95.94 233 ASP A N 1
ATOM 1824 C CA . ASP A 1 233 ? -1.085 18.266 8.312 1 95.94 233 ASP A CA 1
ATOM 1825 C C . ASP A 1 233 ? 0.359 18.625 8.648 1 95.94 233 ASP A C 1
ATOM 1827 O O . ASP A 1 233 ? 0.812 19.734 8.367 1 95.94 233 ASP A O 1
ATOM 1831 N N . LEU A 1 234 ? 1.057 17.688 9.227 1 97.19 234 LEU A N 1
ATOM 1832 C CA . LEU A 1 234 ? 2.453 17.891 9.602 1 97.19 234 LEU A CA 1
ATOM 1833 C C . LEU A 1 234 ? 3.355 17.828 8.367 1 97.19 234 LEU A C 1
ATOM 1835 O O . LEU A 1 234 ? 4.098 16.875 8.18 1 97.19 234 LEU A O 1
ATOM 1839 N N . HIS A 1 235 ? 3.328 18.844 7.59 1 96.5 235 HIS A N 1
ATOM 1840 C CA . HIS A 1 235 ? 4.184 19.078 6.434 1 96.5 235 HIS A CA 1
ATOM 1841 C C . HIS A 1 235 ? 5.289 20.078 6.758 1 96.5 235 HIS A C 1
ATOM 1843 O O . HIS A 1 235 ? 5.066 21.031 7.508 1 96.5 235 HIS A O 1
ATOM 1849 N N . PRO A 1 236 ? 6.473 19.906 6.203 1 97.12 236 PRO A N 1
ATOM 1850 C CA . PRO A 1 236 ? 7.566 20.844 6.492 1 97.12 236 PRO A CA 1
ATOM 1851 C C . PRO A 1 236 ? 7.195 22.297 6.223 1 97.12 236 PRO A C 1
ATOM 1853 O O . PRO A 1 236 ? 7.695 23.203 6.895 1 97.12 236 PRO A O 1
ATOM 1856 N N . ARG A 1 237 ? 6.297 22.562 5.348 1 95.19 237 ARG A N 1
ATOM 1857 C CA . ARG A 1 237 ? 5.883 23.938 5.027 1 95.19 237 ARG A CA 1
ATOM 1858 C C . ARG A 1 237 ? 5.133 24.562 6.195 1 95.19 237 ARG A C 1
ATOM 1860 O O . ARG A 1 237 ? 4.988 25.781 6.258 1 95.19 237 ARG A O 1
ATOM 1867 N N . ASN A 1 238 ? 4.668 23.734 7.098 1 96.56 238 ASN A N 1
ATOM 1868 C CA . ASN A 1 238 ? 3.873 24.219 8.219 1 96.56 238 ASN A CA 1
ATOM 1869 C C . ASN A 1 238 ? 4.703 24.297 9.5 1 96.56 238 ASN A C 1
ATOM 1871 O O . ASN A 1 238 ? 4.156 24.469 10.586 1 96.56 238 ASN A O 1
ATOM 1875 N N . ILE A 1 239 ? 5.977 24.172 9.359 1 98.25 239 ILE A N 1
ATOM 1876 C CA . ILE A 1 239 ? 6.914 24.281 10.469 1 98.25 239 ILE A CA 1
ATOM 1877 C C . ILE A 1 239 ? 7.832 25.484 10.258 1 98.25 239 ILE A C 1
ATOM 1879 O O . ILE A 1 239 ? 8.531 25.562 9.242 1 98.25 239 ILE A O 1
ATOM 1883 N N . MET A 1 240 ? 7.859 26.391 11.203 1 98.31 240 MET A N 1
ATOM 1884 C CA . MET A 1 240 ? 8.711 27.578 11.133 1 98.31 240 MET A CA 1
ATOM 1885 C C . MET A 1 240 ? 10.008 27.359 11.898 1 98.31 240 MET A C 1
ATOM 1887 O O . MET A 1 240 ? 10.008 26.781 12.992 1 98.31 240 MET A O 1
ATOM 1891 N N . VAL A 1 241 ? 11.109 27.812 11.281 1 98.12 241 VAL A N 1
ATOM 1892 C CA . VAL A 1 241 ? 12.406 27.625 11.93 1 98.12 241 VAL A CA 1
ATOM 1893 C C . VAL A 1 241 ? 13.266 28.875 11.773 1 98.12 241 VAL A C 1
ATOM 1895 O O . VAL A 1 241 ? 13 29.703 10.898 1 98.12 241 VAL A O 1
ATOM 1898 N N . ILE A 1 242 ? 14.172 29.047 12.656 1 96.5 242 ILE A N 1
ATOM 1899 C CA . ILE A 1 242 ? 15.273 30 12.547 1 96.5 242 ILE A CA 1
ATOM 1900 C C . ILE A 1 242 ? 16.609 29.25 12.547 1 96.5 242 ILE A C 1
ATOM 1902 O O . ILE A 1 242 ? 16.875 28.438 13.438 1 96.5 242 ILE A O 1
ATOM 1906 N N . THR A 1 243 ? 17.328 29.422 11.5 1 93 243 THR A N 1
ATOM 1907 C CA . THR A 1 243 ? 18.641 28.812 11.391 1 93 243 THR A CA 1
ATOM 1908 C C . THR A 1 243 ? 19.734 29.797 11.781 1 93 243 THR A C 1
ATOM 1910 O O . THR A 1 243 ? 19.719 30.953 11.367 1 93 243 THR A O 1
ATOM 1913 N N . SER A 1 244 ? 20.531 29.375 12.688 1 86.75 244 SER A N 1
ATOM 1914 C CA . SER A 1 244 ? 21.656 30.203 13.078 1 86.75 244 SER A CA 1
ATOM 1915 C C . SER A 1 244 ? 22.938 29.781 12.367 1 86.75 244 SER A C 1
ATOM 1917 O O . SER A 1 244 ? 23.188 28.578 12.203 1 86.75 244 SER A O 1
ATOM 1919 N N . ASN A 1 245 ? 23.609 30.609 11.742 1 74.62 245 ASN A N 1
ATOM 1920 C CA . ASN A 1 245 ? 24.891 30.312 11.109 1 74.62 245 ASN A CA 1
ATOM 1921 C C . ASN A 1 245 ? 26.062 30.484 12.078 1 74.62 245 ASN A C 1
ATOM 1923 O O . ASN A 1 245 ? 27.219 30.234 11.734 1 74.62 245 ASN A O 1
ATOM 1927 N N . ILE A 1 246 ? 25.719 30.969 13.25 1 73.25 246 ILE A N 1
ATOM 1928 C CA . ILE A 1 246 ? 26.781 31.203 14.227 1 73.25 246 ILE A CA 1
ATOM 1929 C C . ILE A 1 246 ? 26.844 30.031 15.211 1 73.25 246 ILE A C 1
ATOM 1931 O O . ILE A 1 246 ? 25.812 29.641 15.773 1 73.25 246 ILE A O 1
ATOM 1935 N N . LEU A 1 247 ? 28.047 29.328 15.164 1 68.81 247 LEU A N 1
ATOM 1936 C CA . LEU A 1 247 ? 28.219 28.25 16.125 1 68.81 247 LEU A CA 1
ATOM 1937 C C . LEU A 1 247 ? 27.875 28.719 17.531 1 68.81 247 LEU A C 1
ATOM 1939 O O . LEU A 1 247 ? 28.375 29.75 18 1 68.81 247 LEU A O 1
ATOM 1943 N N . PRO A 1 248 ? 26.859 28.062 18.016 1 66.75 248 PRO A N 1
ATOM 1944 C CA . PRO A 1 248 ? 26.422 28.531 19.328 1 66.75 248 PRO A CA 1
ATOM 1945 C C . PRO A 1 248 ? 27.531 28.438 20.375 1 66.75 248 PRO A C 1
ATOM 1947 O O . PRO A 1 248 ? 28.469 27.656 20.234 1 66.75 248 PRO A O 1
ATOM 1950 N N . SER A 1 249 ? 27.578 29.328 21.25 1 68.38 249 SER A N 1
ATOM 1951 C CA . SER A 1 249 ? 28.547 29.359 22.328 1 68.38 249 SER A CA 1
ATOM 1952 C C . SER A 1 249 ? 28.359 28.188 23.281 1 68.38 249 SER A C 1
ATOM 1954 O O . SER A 1 249 ? 29.281 27.797 24 1 68.38 249 SER A O 1
ATOM 1956 N N . ASP A 1 250 ? 27.188 27.688 23.297 1 67.88 250 ASP A N 1
ATOM 1957 C CA . ASP A 1 250 ? 26.891 26.547 24.156 1 67.88 250 ASP A CA 1
ATOM 1958 C C . ASP A 1 250 ? 26.297 25.391 23.359 1 67.88 250 ASP A C 1
ATOM 1960 O O . ASP A 1 250 ? 25.766 25.578 22.266 1 67.88 250 ASP A O 1
ATOM 1964 N N . VAL A 1 251 ? 26.672 24.219 23.75 1 59.88 251 VAL A N 1
ATOM 1965 C CA . VAL A 1 251 ? 26.328 23 23.047 1 59.88 251 VAL A CA 1
ATOM 1966 C C . VAL A 1 251 ? 24.828 22.766 23.094 1 59.88 251 VAL A C 1
ATOM 1968 O O . VAL A 1 251 ? 24.297 21.906 22.375 1 59.88 251 VAL A O 1
ATOM 1971 N N . PHE A 1 252 ? 24.156 23.656 23.891 1 66.94 252 PHE A N 1
ATOM 1972 C CA . PHE A 1 252 ? 22.734 23.391 24.125 1 66.94 252 PHE A CA 1
ATOM 1973 C C . PHE A 1 252 ? 21.875 24.172 23.141 1 66.94 252 PHE A C 1
ATOM 1975 O O . PHE A 1 252 ? 20.703 23.859 22.938 1 66.94 252 PHE A O 1
ATOM 1982 N N . THR A 1 253 ? 22.375 25.188 22.656 1 70.44 253 THR A N 1
ATOM 1983 C CA . THR A 1 253 ? 21.625 25.984 21.703 1 70.44 253 THR A CA 1
ATOM 1984 C C . THR A 1 253 ? 21.656 25.359 20.312 1 70.44 253 THR A C 1
ATOM 1986 O O . THR A 1 253 ? 22.734 25.172 19.734 1 70.44 253 THR A O 1
ATOM 1989 N N . PRO A 1 254 ? 20.375 25.047 19.906 1 77.62 254 PRO A N 1
ATOM 1990 C CA . PRO A 1 254 ? 20.391 24.375 18.594 1 77.62 254 PRO A CA 1
ATOM 1991 C C . PRO A 1 254 ? 20.734 25.328 17.453 1 77.62 254 PRO A C 1
ATOM 1993 O O . PRO A 1 254 ? 20.375 26.516 17.484 1 77.62 254 PRO A O 1
ATOM 1996 N N . LEU A 1 255 ? 21.281 24.812 16.453 1 87.81 255 LEU A N 1
ATOM 1997 C CA . LEU A 1 255 ? 21.641 25.547 15.258 1 87.81 255 LEU A CA 1
ATOM 1998 C C . LEU A 1 255 ? 20.406 25.875 14.422 1 87.81 255 LEU A C 1
ATOM 2000 O O . LEU A 1 255 ? 20.422 26.797 13.609 1 87.81 255 LEU A O 1
ATOM 2004 N N . VAL A 1 256 ? 19.391 25.094 14.648 1 95.06 256 VAL A N 1
ATOM 2005 C CA . VAL A 1 256 ? 18.094 25.328 14.031 1 95.06 256 VAL A CA 1
ATOM 2006 C C . VAL A 1 256 ? 17 25.219 15.086 1 95.06 256 VAL A C 1
ATOM 2008 O O . VAL A 1 256 ? 16.859 24.203 15.766 1 95.06 256 VAL A O 1
ATOM 2011 N N . LYS A 1 257 ? 16.312 26.312 15.266 1 96.19 257 LYS A N 1
ATOM 2012 C CA . LYS A 1 257 ? 15.273 26.359 16.281 1 96.19 257 LYS A CA 1
ATOM 2013 C C . LYS A 1 257 ? 13.883 26.359 15.656 1 96.19 257 LYS A C 1
ATOM 2015 O O . LYS A 1 257 ? 13.602 27.172 14.773 1 96.19 257 LYS A O 1
ATOM 2020 N N . VAL A 1 258 ? 13.047 25.406 16.047 1 97.94 258 VAL A N 1
ATOM 2021 C CA . VAL A 1 258 ? 11.648 25.422 15.641 1 97.94 258 VAL A CA 1
ATOM 2022 C C . VAL A 1 258 ? 10.906 26.531 16.375 1 97.94 258 VAL A C 1
ATOM 2024 O O . VAL A 1 258 ? 10.852 26.547 17.609 1 97.94 258 VAL A O 1
ATOM 2027 N N . THR A 1 259 ? 10.281 27.406 15.617 1 97.69 259 THR A N 1
ATOM 2028 C CA . THR A 1 259 ? 9.68 28.578 16.25 1 97.69 259 THR A CA 1
ATOM 2029 C C . THR A 1 259 ? 8.156 28.453 16.281 1 97.69 259 THR A C 1
ATOM 2031 O O . THR A 1 259 ? 7.484 29.188 17 1 97.69 259 THR A O 1
ATOM 2034 N N . GLY A 1 260 ? 7.641 27.547 15.469 1 97.75 260 GLY A N 1
ATOM 2035 C CA . GLY A 1 260 ? 6.195 27.391 15.547 1 97.75 260 GLY A CA 1
ATOM 2036 C C . GLY A 1 260 ? 5.652 26.375 14.562 1 97.75 260 GLY A C 1
ATOM 2037 O O . GLY A 1 260 ? 6.336 26 13.609 1 97.75 260 GLY A O 1
ATOM 2038 N N . LEU A 1 261 ? 4.457 25.844 14.836 1 98 261 LEU A N 1
ATOM 2039 C CA . LEU A 1 261 ? 3.672 24.953 13.992 1 98 261 LEU A CA 1
ATOM 2040 C C . LEU A 1 261 ? 2.438 25.672 13.445 1 98 261 LEU A C 1
ATOM 2042 O O . LEU A 1 261 ? 1.622 26.188 14.211 1 98 261 LEU A O 1
ATOM 2046 N N . LEU A 1 262 ? 2.316 25.641 12.102 1 96.62 262 LEU A N 1
ATOM 2047 C CA . LEU A 1 262 ? 1.27 26.406 11.445 1 96.62 262 LEU A CA 1
ATOM 2048 C C . LEU A 1 262 ? 0.162 25.5 10.93 1 96.62 262 LEU A C 1
ATOM 2050 O O . LEU A 1 262 ? 0.318 24.266 10.914 1 96.62 262 LEU A O 1
ATOM 2054 N N . ASP A 1 263 ? -0.966 26.062 10.578 1 93.38 263 ASP A N 1
ATOM 2055 C CA . ASP A 1 263 ? -2.074 25.484 9.82 1 93.38 263 ASP A CA 1
ATOM 2056 C C . ASP A 1 263 ? -2.736 24.344 10.578 1 93.38 263 ASP A C 1
ATOM 2058 O O . ASP A 1 263 ? -2.529 23.172 10.25 1 93.38 263 ASP A O 1
ATOM 2062 N N . TRP A 1 264 ? -3.648 24.609 11.406 1 95.06 264 TRP A N 1
ATOM 2063 C CA . TRP A 1 264 ? -4.332 23.672 12.289 1 95.06 264 TRP A CA 1
ATOM 2064 C C . TRP A 1 264 ? -5.73 23.359 11.781 1 95.06 264 TRP A C 1
ATOM 2066 O O . TRP A 1 264 ? -6.59 22.906 12.539 1 95.06 264 TRP A O 1
ATOM 2076 N N . GLU A 1 265 ? -5.945 23.594 10.531 1 92.38 265 GLU A N 1
ATOM 2077 C CA . GLU A 1 265 ? -7.27 23.469 9.93 1 92.38 265 GLU A CA 1
ATOM 2078 C C . GLU A 1 265 ? -7.77 22.031 10.023 1 92.38 265 GLU A C 1
ATOM 2080 O O . GLU A 1 265 ? -8.969 21.781 10.156 1 92.38 265 GLU A O 1
ATOM 2085 N N . MET A 1 266 ? -6.848 21.062 10.055 1 95.19 266 MET A N 1
ATOM 2086 C CA . MET A 1 266 ? -7.238 19.656 9.992 1 95.19 266 MET A CA 1
ATOM 2087 C C . MET A 1 266 ? -7.129 19 11.359 1 95.19 266 MET A C 1
ATOM 2089 O O . MET A 1 266 ? -7.305 17.797 11.484 1 95.19 266 MET A O 1
ATOM 2093 N N . CYS A 1 267 ? -6.852 19.797 12.359 1 97.12 267 CYS A N 1
ATOM 2094 C CA . CYS A 1 267 ? -6.621 19.203 13.672 1 97.12 267 CYS A CA 1
ATOM 2095 C C . CYS A 1 267 ? -7.898 18.594 14.227 1 97.12 267 CYS A C 1
ATOM 2097 O O . CYS A 1 267 ? -9 18.984 13.852 1 97.12 267 CYS A O 1
ATOM 2099 N N . GLY A 1 268 ? -7.711 17.578 15.047 1 97.62 268 GLY A N 1
ATOM 2100 C CA . GLY A 1 268 ? -8.82 16.859 15.664 1 97.62 268 GLY A CA 1
ATOM 2101 C C . GLY A 1 268 ? -8.398 15.578 16.344 1 97.62 268 GLY A C 1
ATOM 2102 O O . GLY A 1 268 ? -7.203 15.32 16.516 1 97.62 268 GLY A O 1
ATOM 2103 N N . TYR A 1 269 ? -9.367 14.914 16.844 1 98.44 269 TYR A N 1
ATOM 2104 C CA . TYR A 1 269 ? -9.172 13.617 17.484 1 98.44 269 TYR A CA 1
ATOM 2105 C C . TYR A 1 269 ? -9.328 12.477 16.484 1 98.44 269 TYR A C 1
ATOM 2107 O O . TYR A 1 269 ? -10.391 12.32 15.875 1 98.44 269 TYR A O 1
ATOM 2115 N N . TYR A 1 270 ? -8.234 11.719 16.266 1 98.69 270 TYR A N 1
ATOM 2116 C CA . TYR A 1 270 ? -8.195 10.727 15.195 1 98.69 270 TYR A CA 1
ATOM 2117 C C . TYR A 1 270 ? -7.438 9.477 15.641 1 98.69 270 TYR A C 1
ATOM 2119 O O . TYR A 1 270 ? -6.848 9.453 16.719 1 98.69 270 TYR A O 1
ATOM 2127 N N . PRO A 1 271 ? -7.477 8.406 14.867 1 98.69 271 PRO A N 1
ATOM 2128 C CA . PRO A 1 271 ? -6.664 7.23 15.195 1 98.69 271 PRO A CA 1
ATOM 2129 C C . PRO A 1 271 ? -5.18 7.555 15.305 1 98.69 271 PRO A C 1
ATOM 2131 O O . PRO A 1 271 ? -4.684 8.445 14.609 1 98.69 271 PRO A O 1
ATOM 2134 N N . ASP A 1 272 ? -4.461 6.855 16.125 1 98.62 272 ASP A N 1
ATOM 2135 C CA . ASP A 1 272 ? -3.084 7.18 16.484 1 98.62 272 ASP A CA 1
ATOM 2136 C C . ASP A 1 272 ? -2.162 7.094 15.273 1 98.62 272 ASP A C 1
ATOM 2138 O O . ASP A 1 272 ? -1.082 7.691 15.266 1 98.62 272 ASP A O 1
ATOM 2142 N N . TYR A 1 273 ? -2.598 6.426 14.195 1 98.62 273 TYR A N 1
ATOM 2143 C CA . TYR A 1 273 ? -1.756 6.32 13.016 1 98.62 273 TYR A CA 1
ATOM 2144 C C . TYR A 1 273 ? -1.962 7.516 12.086 1 98.62 273 TYR A C 1
ATOM 2146 O O . TYR A 1 273 ? -1.177 7.738 11.164 1 98.62 273 TYR A O 1
ATOM 2154 N N . TRP A 1 274 ? -2.934 8.305 12.25 1 98.69 274 TRP A N 1
ATOM 2155 C CA . TRP A 1 274 ? -3.441 9.266 11.281 1 98.69 274 TRP A CA 1
ATOM 2156 C C . TRP A 1 274 ? -2.414 10.359 11.016 1 98.69 274 TRP A C 1
ATOM 2158 O O . TRP A 1 274 ? -2.234 10.789 9.875 1 98.69 274 TRP A O 1
ATOM 2168 N N . GLU A 1 275 ? -1.721 10.844 12.055 1 98.56 275 GLU A N 1
ATOM 2169 C CA . GLU A 1 275 ? -0.693 11.867 11.867 1 98.56 275 GLU A CA 1
ATOM 2170 C C . GLU A 1 275 ? 0.42 11.367 10.953 1 98.56 275 GLU A C 1
ATOM 2172 O O . GLU A 1 275 ? 0.896 12.109 10.086 1 98.56 275 GLU A O 1
ATOM 2177 N N . TYR A 1 276 ? 0.836 10.109 11.188 1 98.38 276 TYR A N 1
ATOM 2178 C CA . TYR A 1 276 ? 1.881 9.492 10.375 1 98.38 276 TYR A CA 1
ATOM 2179 C C . TYR A 1 276 ? 1.479 9.445 8.906 1 98.38 276 TYR A C 1
ATOM 2181 O O . TYR A 1 276 ? 2.258 9.836 8.031 1 98.38 276 TYR A O 1
ATOM 2189 N N . VAL A 1 277 ? 0.295 8.984 8.664 1 98.06 277 VAL A N 1
ATOM 2190 C CA . VAL A 1 277 ? -0.229 8.828 7.309 1 98.06 277 VAL A CA 1
ATOM 2191 C C . VAL A 1 277 ? -0.314 10.195 6.633 1 98.06 277 VAL A C 1
ATOM 2193 O O . VAL A 1 277 ? 0.146 10.359 5.5 1 98.06 277 VAL A O 1
ATOM 2196 N N . LYS A 1 278 ? -0.833 11.188 7.316 1 97.12 278 LYS A N 1
ATOM 2197 C CA . LYS A 1 278 ? -1.041 12.508 6.727 1 97.12 278 LYS A CA 1
ATOM 2198 C C . LYS A 1 278 ? 0.283 13.242 6.535 1 97.12 278 LYS A C 1
ATOM 2200 O O . LYS A 1 278 ? 0.443 14.008 5.586 1 97.12 278 LYS A O 1
ATOM 2205 N N . ALA A 1 279 ? 1.224 13.016 7.426 1 97 279 ALA A N 1
ATOM 2206 C CA . ALA A 1 279 ? 2.531 13.656 7.324 1 97 279 ALA A CA 1
ATOM 2207 C C . ALA A 1 279 ? 3.273 13.195 6.074 1 97 279 ALA A C 1
ATOM 2209 O O . ALA A 1 279 ? 4.102 13.93 5.527 1 97 279 ALA A O 1
ATOM 2210 N N . LEU A 1 280 ? 2.914 12.008 5.59 1 95.5 280 LEU A N 1
ATOM 2211 C CA . LEU A 1 280 ? 3.697 11.43 4.508 1 95.5 280 LEU A CA 1
ATOM 2212 C C . LEU A 1 280 ? 2.93 11.477 3.191 1 95.5 280 LEU A C 1
ATOM 2214 O O . LEU A 1 280 ? 3.523 11.367 2.115 1 95.5 280 LEU A O 1
ATOM 2218 N N . HIS A 1 281 ? 1.673 11.656 3.197 1 89.81 281 HIS A N 1
ATOM 2219 C CA . HIS A 1 281 ? 0.813 11.578 2.021 1 89.81 281 HIS A CA 1
ATOM 2220 C C . HIS A 1 281 ? 1.12 12.711 1.04 1 89.81 281 HIS A C 1
ATOM 2222 O O . HIS A 1 281 ? 0.923 12.555 -0.167 1 89.81 281 HIS A O 1
ATOM 2228 N N . THR A 1 282 ? 1.632 13.82 1.484 1 84.44 282 THR A N 1
ATOM 2229 C CA . THR A 1 282 ? 1.791 14.992 0.624 1 84.44 282 THR A CA 1
ATOM 2230 C C . THR A 1 282 ? 3.244 15.141 0.178 1 84.44 282 THR A C 1
ATOM 2232 O O . THR A 1 282 ? 3.604 16.125 -0.46 1 84.44 282 THR A O 1
ATOM 2235 N N . ILE A 1 283 ? 4.039 14.188 0.577 1 88.56 283 ILE A N 1
ATOM 2236 C CA . ILE A 1 283 ? 5.441 14.242 0.18 1 88.56 283 ILE A CA 1
ATOM 2237 C C . ILE A 1 283 ? 5.625 13.531 -1.16 1 88.56 283 ILE A C 1
ATOM 2239 O O . ILE A 1 283 ? 5.301 12.352 -1.294 1 88.56 283 ILE A O 1
ATOM 2243 N N . HIS A 1 284 ? 6.125 14.242 -2.078 1 82.69 284 HIS A N 1
ATOM 2244 C CA . HIS A 1 284 ? 6.312 13.688 -3.416 1 82.69 284 HIS A CA 1
ATOM 2245 C C . HIS A 1 284 ? 7.785 13.672 -3.805 1 82.69 284 HIS A C 1
ATOM 2247 O O . HIS A 1 284 ? 8.578 14.477 -3.305 1 82.69 284 HIS A O 1
ATOM 2253 N N . PRO A 1 285 ? 7.988 12.703 -4.684 1 77.94 285 PRO A N 1
ATOM 2254 C CA . PRO A 1 285 ? 9.359 12.703 -5.195 1 77.94 285 PRO A CA 1
ATOM 2255 C C . PRO A 1 285 ? 9.75 14.039 -5.82 1 77.94 285 PRO A C 1
ATOM 2257 O O . PRO A 1 285 ? 8.961 14.648 -6.547 1 77.94 285 PRO A O 1
ATOM 2260 N N . GLY A 1 286 ? 10.953 14.523 -5.461 1 81.19 286 GLY A N 1
ATOM 2261 C CA . GLY A 1 286 ? 11.445 15.758 -6.039 1 81.19 286 GLY A CA 1
ATOM 2262 C C . GLY A 1 286 ? 11.172 16.969 -5.176 1 81.19 286 GLY A C 1
ATOM 2263 O O . GLY A 1 286 ? 11.68 18.062 -5.445 1 81.19 286 GLY A O 1
ATOM 2264 N N . ASP A 1 287 ? 10.344 16.891 -4.141 1 85.94 287 ASP A N 1
ATOM 2265 C CA . ASP A 1 287 ? 10.016 18 -3.254 1 85.94 287 ASP A CA 1
ATOM 2266 C C . ASP A 1 287 ? 11.242 18.453 -2.467 1 85.94 287 ASP A C 1
ATOM 2268 O O . ASP A 1 287 ? 11.266 19.562 -1.93 1 85.94 287 ASP A O 1
ATOM 2272 N N . GLY A 1 288 ? 12.242 17.641 -2.404 1 86.81 288 GLY A N 1
ATOM 2273 C CA . GLY A 1 288 ? 13.469 17.984 -1.704 1 86.81 288 GLY A CA 1
ATOM 2274 C C . GLY A 1 288 ? 13.477 17.547 -0.253 1 86.81 288 GLY A C 1
ATOM 2275 O O . GLY A 1 288 ? 14.383 17.891 0.502 1 86.81 288 GLY A O 1
ATOM 2276 N N . PHE A 1 289 ? 12.617 16.969 0.246 1 90.25 289 PHE A N 1
ATOM 2277 C CA . PHE A 1 289 ? 12.586 16.453 1.607 1 90.25 289 PHE A CA 1
ATOM 2278 C C . PHE A 1 289 ? 12.125 15 1.621 1 90.25 289 PHE A C 1
ATOM 2280 O O . PHE A 1 289 ? 11.281 14.617 2.438 1 90.25 289 PHE A O 1
ATOM 2287 N N . ASP A 1 290 ? 12.828 14.18 0.841 1 88.94 290 ASP A N 1
ATOM 2288 C CA . ASP A 1 290 ? 12.578 12.758 0.639 1 88.94 290 ASP A CA 1
ATOM 2289 C C . ASP A 1 290 ? 12.859 11.969 1.913 1 88.94 290 ASP A C 1
ATOM 2291 O O . ASP A 1 290 ? 12.438 10.812 2.043 1 88.94 290 ASP A O 1
ATOM 2295 N N . ASP A 1 291 ? 13.609 12.562 2.807 1 94.19 291 ASP A N 1
ATOM 2296 C CA . ASP A 1 291 ? 13.961 11.844 4.027 1 94.19 291 ASP A CA 1
ATOM 2297 C C . ASP A 1 291 ? 13.078 12.281 5.195 1 94.19 291 ASP A C 1
ATOM 2299 O O . ASP A 1 291 ? 13.336 11.906 6.344 1 94.19 291 ASP A O 1
ATOM 2303 N N . TRP A 1 292 ? 12.055 13.07 4.902 1 96.69 292 TRP A N 1
ATOM 2304 C CA . TRP A 1 292 ? 11.156 13.602 5.93 1 96.69 292 TRP A CA 1
ATOM 2305 C C . TRP A 1 292 ? 10.617 12.484 6.809 1 96.69 292 TRP A C 1
ATOM 2307 O O . TRP A 1 292 ? 10.5 12.641 8.023 1 96.69 292 TRP A O 1
ATOM 2317 N N . TRP A 1 293 ? 10.367 11.312 6.234 1 96.19 293 TRP A N 1
ATOM 2318 C CA . TRP A 1 293 ? 9.773 10.172 6.93 1 96.19 293 TRP A CA 1
ATOM 2319 C C . TRP A 1 293 ? 10.672 9.703 8.07 1 96.19 293 TRP A C 1
ATOM 2321 O O . TRP A 1 293 ? 10.195 9.094 9.031 1 96.19 293 TRP A O 1
ATOM 2331 N N . ASN A 1 294 ? 11.945 10.047 8.039 1 96.06 294 ASN A N 1
ATOM 2332 C CA . ASN A 1 294 ? 12.914 9.594 9.031 1 96.06 294 ASN A CA 1
ATOM 2333 C C . ASN A 1 294 ? 12.992 10.555 10.211 1 96.06 294 ASN A C 1
ATOM 2335 O O . ASN A 1 294 ? 13.672 10.273 11.203 1 96.06 294 ASN A O 1
ATOM 2339 N N . TYR A 1 295 ? 12.297 11.695 10.141 1 97.56 295 TYR A N 1
ATOM 2340 C CA . TYR A 1 295 ? 12.5 12.727 11.156 1 97.56 295 TYR A CA 1
ATOM 2341 C C . TYR A 1 295 ? 11.18 13.172 11.758 1 97.56 295 TYR A C 1
ATOM 2343 O O . TYR A 1 295 ? 11.062 14.289 12.25 1 97.56 295 TYR A O 1
ATOM 2351 N N . LEU A 1 296 ? 10.172 12.312 11.625 1 98.12 296 LEU A N 1
ATOM 2352 C CA . LEU A 1 296 ? 8.914 12.578 12.32 1 98.12 296 LEU A CA 1
ATOM 2353 C C . LEU A 1 296 ? 9.062 12.375 13.82 1 98.12 296 LEU A C 1
ATOM 2355 O O . LEU A 1 296 ? 9.844 11.523 14.258 1 98.12 296 LEU A O 1
ATOM 2359 N N . PRO A 1 297 ? 8.312 13.117 14.594 1 98.25 297 PRO A N 1
ATOM 2360 C CA . PRO A 1 297 ? 8.367 12.914 16.047 1 98.25 297 PRO A CA 1
ATOM 2361 C C . PRO A 1 297 ? 8.055 11.477 16.453 1 98.25 297 PRO A C 1
ATOM 2363 O O . PRO A 1 297 ? 7.16 10.852 15.883 1 98.25 297 PRO A O 1
ATOM 2366 N N . ALA A 1 298 ? 8.734 10.977 17.469 1 98 298 ALA A N 1
ATOM 2367 C CA . ALA A 1 298 ? 8.602 9.602 17.922 1 98 298 ALA A CA 1
ATOM 2368 C C . ALA A 1 298 ? 7.176 9.312 18.406 1 98 298 ALA A C 1
ATOM 2370 O O . ALA A 1 298 ? 6.66 8.211 18.219 1 98 298 ALA A O 1
ATOM 2371 N N . SER A 1 299 ? 6.539 10.266 18.984 1 97.94 299 SER A N 1
ATOM 2372 C CA . SER A 1 299 ? 5.223 10.086 19.578 1 97.94 299 SER A CA 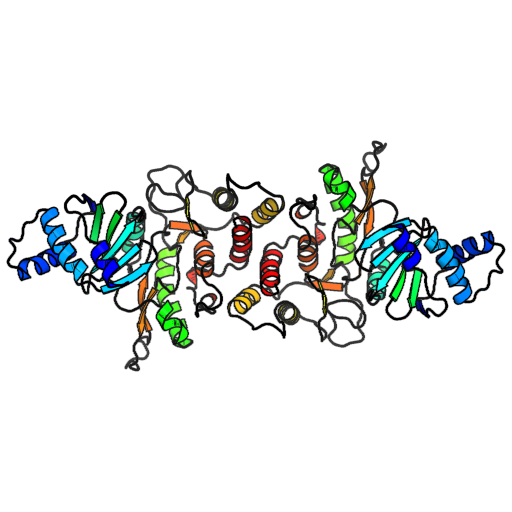1
ATOM 2373 C C . SER A 1 299 ? 4.168 9.805 18.5 1 97.94 299 SER A C 1
ATOM 2375 O O . SER A 1 299 ? 3.088 9.297 18.812 1 97.94 299 SER A O 1
ATOM 2377 N N . ILE A 1 300 ? 4.457 10.148 17.312 1 97.62 300 ILE A N 1
ATOM 2378 C CA . ILE A 1 300 ? 3.525 9.938 16.203 1 97.62 300 ILE A CA 1
ATOM 2379 C C . ILE A 1 300 ? 3.469 8.453 15.852 1 97.62 300 ILE A C 1
ATOM 2381 O O . ILE A 1 300 ? 2.475 7.977 15.297 1 97.62 300 ILE A O 1
ATOM 2385 N N . GLY A 1 301 ? 4.555 7.742 16.188 1 97.44 301 GLY A N 1
ATOM 2386 C CA . GLY A 1 301 ? 4.66 6.332 15.852 1 97.44 301 GLY A CA 1
ATOM 2387 C C . GLY A 1 301 ? 5.031 6.094 14.398 1 97.44 301 GLY A C 1
ATOM 2388 O O . GLY A 1 301 ? 5.152 7.043 13.625 1 97.44 301 GLY A O 1
ATOM 2389 N N . VAL A 1 302 ? 5.336 4.855 14.094 1 97.69 302 VAL A N 1
ATOM 2390 C CA . VAL A 1 302 ? 5.625 4.391 12.742 1 97.69 302 VAL A CA 1
ATOM 2391 C C . VAL A 1 302 ? 4.578 3.359 12.312 1 97.69 302 VAL A C 1
ATOM 2393 O O . VAL A 1 302 ? 4.414 2.326 12.961 1 97.69 302 VAL A O 1
ATOM 2396 N N . TRP A 1 303 ? 3.85 3.67 11.25 1 97.94 303 TRP A N 1
ATOM 2397 C CA . TRP A 1 303 ? 2.686 2.871 10.875 1 97.94 303 TRP A CA 1
ATOM 2398 C C . TRP A 1 303 ? 2.744 2.467 9.406 1 97.94 303 TRP A C 1
ATOM 2400 O O . TRP A 1 303 ? 1.902 2.885 8.609 1 97.94 303 TRP A O 1
ATOM 2410 N N . PRO A 1 304 ? 3.656 1.501 9.094 1 97.69 304 PRO A N 1
ATOM 2411 C CA . PRO A 1 304 ? 3.85 1.108 7.695 1 97.69 304 PRO A CA 1
ATOM 2412 C C . PRO A 1 304 ? 2.596 0.496 7.078 1 97.69 304 PRO A C 1
ATOM 2414 O O . PRO A 1 304 ? 2.264 0.789 5.926 1 97.69 304 PRO A O 1
ATOM 2417 N N . LYS A 1 305 ? 1.904 -0.393 7.812 1 98.25 305 LYS A N 1
ATOM 2418 C CA . LYS A 1 305 ? 0.696 -1.019 7.281 1 98.25 305 LYS A CA 1
ATOM 2419 C C . LYS A 1 305 ? -0.373 0.026 6.973 1 98.25 305 LYS A C 1
ATOM 2421 O O . LYS A 1 305 ? -0.914 0.059 5.867 1 98.25 305 LYS A O 1
ATOM 2426 N N . GLU A 1 306 ? -0.608 0.875 7.977 1 98.38 306 GLU A N 1
ATOM 2427 C CA . GLU A 1 306 ? -1.67 1.868 7.844 1 98.38 306 GLU A CA 1
ATOM 2428 C C . GLU A 1 306 ? -1.382 2.836 6.699 1 98.38 306 GLU A C 1
ATOM 2430 O O . GLU A 1 306 ? -2.281 3.18 5.93 1 98.38 306 GLU A O 1
ATOM 2435 N N . TYR A 1 307 ? -0.135 3.238 6.621 1 98 307 TYR A N 1
ATOM 2436 C CA . TYR A 1 307 ? 0.24 4.117 5.52 1 98 307 TYR A CA 1
ATOM 2437 C C . TYR A 1 307 ? 0.023 3.43 4.176 1 98 307 TYR A C 1
ATOM 2439 O O . TYR A 1 307 ? -0.574 4.008 3.266 1 98 307 TYR A O 1
ATOM 2447 N N . SER A 1 308 ? 0.526 2.219 4.055 1 98.25 308 SER A N 1
ATOM 2448 C CA . SER A 1 308 ? 0.464 1.501 2.785 1 98.25 308 SER A CA 1
ATOM 2449 C C . SER A 1 308 ? -0.978 1.206 2.387 1 98.25 308 SER A C 1
ATOM 2451 O O . SER A 1 308 ? -1.343 1.337 1.216 1 98.25 308 SER A O 1
ATOM 2453 N N . VAL A 1 309 ? -1.805 0.758 3.314 1 98.25 309 VAL A N 1
ATOM 2454 C CA . VAL A 1 309 ? -3.213 0.494 3.035 1 98.25 309 VAL A CA 1
ATOM 2455 C C . VAL A 1 309 ? -3.91 1.788 2.623 1 98.25 309 VAL A C 1
ATOM 2457 O O . VAL A 1 309 ? -4.742 1.789 1.712 1 98.25 309 VAL A O 1
ATOM 2460 N N . ASP A 1 310 ? -3.545 2.904 3.316 1 97.62 310 ASP A N 1
ATOM 2461 C CA . ASP A 1 310 ? -4.156 4.188 2.979 1 97.62 310 ASP A CA 1
ATOM 2462 C C . ASP A 1 310 ? -3.799 4.605 1.555 1 97.62 310 ASP A C 1
ATOM 2464 O O . ASP A 1 310 ? -4.605 5.23 0.865 1 97.62 310 ASP A O 1
ATOM 2468 N N . GLU A 1 311 ? -2.588 4.305 1.128 1 96 311 GLU A N 1
ATOM 2469 C CA . GLU A 1 311 ? -2.201 4.586 -0.251 1 96 311 GLU A CA 1
ATOM 2470 C C . GLU A 1 311 ? -3.09 3.832 -1.237 1 96 311 GLU A C 1
ATOM 2472 O O . GLU A 1 311 ? -3.412 4.348 -2.311 1 96 311 GLU A O 1
ATOM 2477 N N . LEU A 1 312 ? -3.482 2.582 -0.868 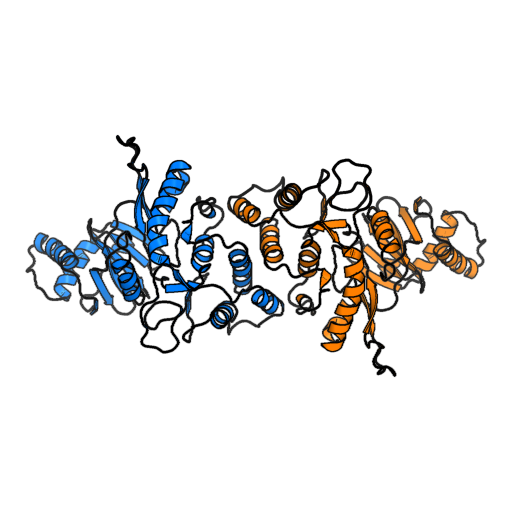1 95.25 312 LEU A N 1
ATOM 2478 C CA . LEU A 1 312 ? -4.398 1.819 -1.712 1 95.25 312 LEU A CA 1
ATOM 2479 C C . LEU A 1 312 ? -5.777 2.471 -1.745 1 95.25 312 LEU A C 1
ATOM 2481 O O . LEU A 1 312 ? -6.414 2.527 -2.797 1 95.25 312 LEU A O 1
ATOM 2485 N N . ILE A 1 313 ? -6.242 2.938 -0.598 1 95.12 313 ILE A N 1
ATOM 2486 C CA . ILE A 1 313 ? -7.516 3.639 -0.523 1 95.12 313 ILE A CA 1
ATOM 2487 C C . ILE A 1 313 ? -7.469 4.891 -1.398 1 95.12 313 ILE A C 1
ATOM 2489 O O . ILE A 1 313 ? -8.406 5.168 -2.148 1 95.12 313 ILE A O 1
ATOM 2493 N N . SER A 1 314 ? -6.344 5.645 -1.296 1 93.62 314 SER A N 1
ATOM 2494 C CA . SER A 1 314 ? -6.188 6.859 -2.084 1 93.62 314 SER A CA 1
ATOM 2495 C C . SER A 1 314 ? -6.246 6.562 -3.578 1 93.62 314 SER A C 1
ATOM 2497 O O . SER A 1 314 ? -6.828 7.332 -4.348 1 93.62 314 SER A O 1
ATOM 2499 N N . ARG A 1 315 ? -5.664 5.48 -3.996 1 89.06 315 ARG A N 1
ATOM 2500 C CA . ARG A 1 315 ? -5.691 5.086 -5.402 1 89.06 315 ARG A CA 1
ATOM 2501 C C . ARG A 1 315 ? -7.109 4.742 -5.848 1 89.06 315 ARG A C 1
ATOM 2503 O O . ARG A 1 315 ? -7.52 5.09 -6.953 1 89.06 315 ARG A O 1
ATOM 2510 N N . TRP A 1 316 ? -7.84 4.027 -4.988 1 88.5 316 TRP A N 1
ATOM 2511 C CA . TRP A 1 316 ? -9.234 3.707 -5.277 1 88.5 316 TRP A CA 1
ATOM 2512 C C . TRP A 1 316 ? -10.07 4.977 -5.43 1 88.5 316 TRP A C 1
ATOM 2514 O O . TRP A 1 316 ? -10.953 5.051 -6.285 1 88.5 316 TRP A O 1
ATOM 2524 N N . ARG A 1 317 ? -9.711 5.934 -4.641 1 88.44 317 ARG A N 1
ATOM 2525 C CA . ARG A 1 317 ? -10.469 7.18 -4.656 1 88.44 317 ARG A CA 1
ATOM 2526 C C . ARG A 1 317 ? -10.094 8.039 -5.863 1 88.44 317 ARG A C 1
ATOM 2528 O O . ARG A 1 317 ? -10.836 8.938 -6.246 1 88.44 317 ARG A O 1
ATOM 2535 N N . GLY A 1 318 ? -8.945 7.711 -6.566 1 78.75 318 GLY A N 1
ATOM 2536 C CA . GLY A 1 318 ? -8.539 8.461 -7.746 1 78.75 318 GLY A CA 1
ATOM 2537 C C . GLY A 1 318 ? -7.512 9.531 -7.441 1 78.75 318 GLY A C 1
ATOM 2538 O O . GLY A 1 318 ? -7.082 10.258 -8.344 1 78.75 318 GLY A O 1
ATOM 2539 N N . MET B 1 1 ? -8.016 -18.156 -36.344 1 42.97 1 MET B N 1
ATOM 2540 C CA . MET B 1 1 ? -6.977 -17.828 -35.375 1 42.97 1 MET B CA 1
ATOM 2541 C C . MET B 1 1 ? -6.488 -19.078 -34.656 1 42.97 1 MET B C 1
ATOM 2543 O O . MET B 1 1 ? -5.285 -19.266 -34.469 1 42.97 1 MET B O 1
ATOM 2547 N N . GLU B 1 2 ? -7.562 -20.062 -34.375 1 56.31 2 GLU B N 1
ATOM 2548 C CA . GLU B 1 2 ? -7.246 -21.328 -33.719 1 56.31 2 GLU B CA 1
ATOM 2549 C C . GLU B 1 2 ? -6.418 -22.234 -34.625 1 56.31 2 GLU B C 1
ATOM 2551 O O . GLU B 1 2 ? -5.469 -22.875 -34.188 1 56.31 2 GLU B O 1
ATOM 2556 N N . LYS B 1 3 ? -6.828 -22.234 -35.875 1 54.06 3 LYS B N 1
ATOM 2557 C CA . LYS B 1 3 ? -6.215 -23.078 -36.875 1 54.06 3 LYS B CA 1
ATOM 2558 C C . LYS B 1 3 ? -4.734 -22.75 -37.062 1 54.06 3 LYS B C 1
ATOM 2560 O O . LYS B 1 3 ? -3.906 -23.656 -37.219 1 54.06 3 LYS B O 1
ATOM 2565 N N . ASN B 1 4 ? -4.469 -21.797 -36.781 1 74.12 4 ASN B N 1
ATOM 2566 C CA . ASN B 1 4 ? -3.148 -21.25 -37.062 1 74.12 4 ASN B CA 1
ATOM 2567 C C . ASN B 1 4 ? -2.166 -21.531 -35.938 1 74.12 4 ASN B C 1
ATOM 2569 O O . ASN B 1 4 ? -1.01 -21.891 -36.188 1 74.12 4 ASN B O 1
ATOM 2573 N N . SER B 1 5 ? -2.686 -21.906 -34.688 1 80.38 5 SER B N 1
ATOM 2574 C CA . SER B 1 5 ? -1.792 -22.156 -33.562 1 80.38 5 SER B CA 1
ATOM 2575 C C . SER B 1 5 ? -1.284 -23.594 -33.594 1 80.38 5 SER B C 1
ATOM 2577 O O . SER B 1 5 ? -0.132 -23.844 -33.219 1 80.38 5 SER B O 1
ATOM 2579 N N . ARG B 1 6 ? -2.088 -24.609 -34.094 1 85.81 6 ARG B N 1
ATOM 2580 C CA . ARG B 1 6 ? -1.704 -26.016 -34.156 1 85.81 6 ARG B CA 1
ATOM 2581 C C . ARG B 1 6 ? -0.613 -26.234 -35.219 1 85.81 6 ARG B C 1
ATOM 2583 O O . ARG B 1 6 ? 0.394 -26.891 -34.938 1 85.81 6 ARG B O 1
ATOM 2590 N N . PHE B 1 7 ? -0.88 -25.516 -36.344 1 84.56 7 PHE B N 1
ATOM 2591 C CA . PHE B 1 7 ? 0.08 -25.688 -37.406 1 84.56 7 PHE B CA 1
ATOM 2592 C C . PHE B 1 7 ? 1.422 -25.062 -37.062 1 84.56 7 PHE B C 1
ATOM 2594 O O . PHE B 1 7 ? 2.477 -25.625 -37.375 1 84.56 7 PHE B O 1
ATOM 2601 N N . GLU B 1 8 ? 1.344 -24.031 -36.344 1 85.69 8 GLU B N 1
ATOM 2602 C CA . GLU B 1 8 ? 2.549 -23.312 -35.938 1 85.69 8 GLU B CA 1
ATOM 2603 C C . GLU B 1 8 ? 3.273 -24.016 -34.812 1 85.69 8 GLU B C 1
ATOM 2605 O O . GLU B 1 8 ? 4.426 -23.688 -34.5 1 85.69 8 GLU B O 1
ATOM 2610 N N . SER B 1 9 ? 2.613 -25.078 -34.281 1 90.44 9 SER B N 1
ATOM 2611 C CA . SER B 1 9 ? 3.189 -25.719 -33.125 1 90.44 9 SER B CA 1
ATOM 2612 C C . SER B 1 9 ? 3.812 -27.062 -33.5 1 90.44 9 SER B C 1
ATOM 2614 O O . SER B 1 9 ? 4.141 -27.859 -32.594 1 90.44 9 SER B O 1
ATOM 2616 N N . GLN B 1 10 ? 3.938 -27.266 -34.75 1 93.19 10 GLN B N 1
ATOM 2617 C CA . GLN B 1 10 ? 4.605 -28.5 -35.156 1 93.19 10 GLN B CA 1
ATOM 2618 C C . GLN B 1 10 ? 6.09 -28.469 -34.781 1 93.19 10 GLN B C 1
ATOM 2620 O O . GLN B 1 10 ? 6.715 -27.406 -34.812 1 93.19 10 GLN B O 1
ATOM 2625 N N . ILE B 1 11 ? 6.613 -29.625 -34.531 1 96.19 11 ILE B N 1
ATOM 2626 C CA . ILE B 1 11 ? 7.98 -29.766 -34.062 1 96.19 11 ILE B CA 1
ATOM 2627 C C . ILE B 1 11 ? 8.914 -30.141 -35.188 1 96.19 11 ILE B C 1
ATOM 2629 O O . ILE B 1 11 ? 8.594 -31 -36 1 96.19 11 ILE B O 1
ATOM 2633 N N . ALA B 1 12 ? 10 -29.422 -35.25 1 95.31 12 ALA B N 1
ATOM 2634 C CA . ALA B 1 12 ? 10.992 -29.781 -36.25 1 95.31 12 ALA B CA 1
ATOM 2635 C C . ALA B 1 12 ? 11.539 -31.188 -36.031 1 95.31 12 ALA B C 1
ATOM 2637 O O . ALA B 1 12 ? 11.758 -31.594 -34.875 1 95.31 12 ALA B O 1
ATOM 2638 N N . LEU B 1 13 ? 11.844 -31.891 -37.062 1 94.06 13 LEU B N 1
ATOM 2639 C CA . LEU B 1 13 ? 12.266 -33.281 -36.969 1 94.06 13 LEU B CA 1
ATOM 2640 C C . LEU B 1 13 ? 13.641 -33.375 -36.312 1 94.06 13 LEU B C 1
ATOM 2642 O O . LEU B 1 13 ? 14.023 -34.438 -35.812 1 94.06 13 LEU B O 1
ATOM 2646 N N . ASN B 1 14 ? 14.398 -32.25 -36.281 1 94.19 14 ASN B N 1
ATOM 2647 C CA . ASN B 1 14 ? 15.727 -32.25 -35.688 1 94.19 14 ASN B CA 1
ATOM 2648 C C . ASN B 1 14 ? 15.695 -31.734 -34.25 1 94.19 14 ASN B C 1
ATOM 2650 O O . ASN B 1 14 ? 16.734 -31.406 -33.688 1 94.19 14 ASN B O 1
ATOM 2654 N N . ALA B 1 15 ? 14.523 -31.625 -33.688 1 96.44 15 ALA B N 1
ATOM 2655 C CA . ALA B 1 15 ? 14.398 -31.203 -32.312 1 96.44 15 ALA B CA 1
ATOM 2656 C C . ALA B 1 15 ? 15.117 -32.156 -31.375 1 96.44 15 ALA B C 1
ATOM 2658 O O . ALA B 1 15 ? 15.266 -33.344 -31.688 1 96.44 15 ALA B O 1
ATOM 2659 N N . LYS B 1 16 ? 15.578 -31.609 -30.234 1 95.94 16 LYS B N 1
ATOM 2660 C CA . LYS B 1 16 ? 16.312 -32.406 -29.266 1 95.94 16 LYS B CA 1
ATOM 2661 C C . LYS B 1 16 ? 15.477 -32.688 -28.016 1 95.94 16 LYS B C 1
ATOM 2663 O O . LYS B 1 16 ? 14.664 -31.844 -27.625 1 95.94 16 LYS B O 1
ATOM 2668 N N . ALA B 1 17 ? 15.68 -33.844 -27.469 1 95.5 17 ALA B N 1
ATOM 2669 C CA . ALA B 1 17 ? 14.984 -34.188 -26.219 1 95.5 17 ALA B CA 1
ATOM 2670 C C . ALA B 1 17 ? 15.766 -33.688 -25.016 1 95.5 17 ALA B C 1
ATOM 2672 O O . ALA B 1 17 ? 16.891 -34.156 -24.75 1 95.5 17 ALA B O 1
ATOM 2673 N N . LEU B 1 18 ? 15.258 -32.781 -24.297 1 93.75 18 LEU B N 1
ATOM 2674 C CA . LEU B 1 18 ? 15.844 -32.344 -23.031 1 93.75 18 LEU B CA 1
ATOM 2675 C C . LEU B 1 18 ? 15.43 -33.25 -21.891 1 93.75 18 LEU B C 1
ATOM 2677 O O . LEU B 1 18 ? 16.188 -33.438 -20.938 1 93.75 18 LEU B O 1
ATOM 2681 N N . HIS B 1 19 ? 14.219 -33.688 -21.938 1 93.94 19 HIS B N 1
ATOM 2682 C CA . HIS B 1 19 ? 13.664 -34.75 -21.094 1 93.94 19 HIS B CA 1
ATOM 2683 C C . HIS B 1 19 ? 13.062 -35.875 -21.922 1 93.94 19 HIS B C 1
ATOM 2685 O O . HIS B 1 19 ? 12.344 -35.625 -22.891 1 93.94 19 HIS B O 1
ATOM 2691 N N . GLU B 1 20 ? 13.344 -37.031 -21.484 1 94.19 20 GLU B N 1
ATOM 2692 C CA . GLU B 1 20 ? 12.906 -38.188 -22.266 1 94.19 20 GLU B CA 1
ATOM 2693 C C . GLU B 1 20 ? 11.391 -38.25 -22.328 1 94.19 20 GLU B C 1
ATOM 2695 O O . GLU B 1 20 ? 10.703 -37.969 -21.344 1 94.19 20 GLU B O 1
ATOM 2700 N N . LEU B 1 21 ? 10.984 -38.594 -23.562 1 96.81 21 LEU B N 1
ATOM 2701 C CA . LEU B 1 21 ? 9.547 -38.75 -23.766 1 96.81 21 LEU B CA 1
ATOM 2702 C C . LEU B 1 21 ? 9.039 -40 -23.047 1 96.81 21 LEU B C 1
ATOM 2704 O O . LEU B 1 21 ? 9.641 -41.062 -23.141 1 96.81 21 LEU B O 1
ATOM 2708 N N . SER B 1 22 ? 7.988 -39.844 -22.344 1 96.75 22 SER B N 1
ATOM 2709 C CA . SER B 1 22 ? 7.395 -40.969 -21.656 1 96.75 22 SER B CA 1
ATOM 2710 C C . SER B 1 22 ? 6.742 -41.938 -22.641 1 96.75 22 SER B C 1
ATOM 2712 O O . SER B 1 22 ? 6.473 -41.562 -23.797 1 96.75 22 SER B O 1
ATOM 2714 N N . PRO B 1 23 ? 6.422 -43.125 -22.172 1 95.81 23 PRO B N 1
ATOM 2715 C CA . PRO B 1 23 ? 5.73 -44.094 -23.031 1 95.81 23 PRO B CA 1
ATOM 2716 C C . PRO B 1 23 ? 4.363 -43.594 -23.5 1 95.81 23 PRO B C 1
ATOM 2718 O O . PRO B 1 23 ? 3.932 -43.906 -24.609 1 95.81 23 PRO B O 1
ATOM 2721 N N . LEU B 1 24 ? 3.746 -42.844 -22.734 1 96.56 24 LEU B N 1
ATOM 2722 C CA . LEU B 1 24 ? 2.432 -42.312 -23.094 1 96.56 24 LEU B CA 1
ATOM 2723 C C . LEU B 1 24 ? 2.529 -41.375 -24.281 1 96.56 24 LEU B C 1
ATOM 2725 O O . LEU B 1 24 ? 1.678 -41.406 -25.188 1 96.56 24 LEU B O 1
ATOM 2729 N N . VAL B 1 25 ? 3.531 -40.531 -24.297 1 97.31 25 VAL B N 1
ATOM 2730 C CA . VAL B 1 25 ? 3.729 -39.594 -25.406 1 97.31 25 VAL B CA 1
ATOM 2731 C C . VAL B 1 25 ? 4.098 -40.375 -26.672 1 97.31 25 VAL B C 1
ATOM 2733 O O . VAL B 1 25 ? 3.59 -40.062 -27.75 1 97.31 25 VAL B O 1
ATOM 2736 N N . VAL B 1 26 ? 4.938 -41.375 -26.516 1 96 26 VAL B N 1
ATOM 2737 C CA . VAL B 1 26 ? 5.352 -42.188 -27.641 1 96 26 VAL B CA 1
ATOM 2738 C C . VAL B 1 26 ? 4.141 -42.938 -28.219 1 96 26 VAL B C 1
ATOM 2740 O O . VAL B 1 26 ? 4.004 -43.031 -29.438 1 96 26 VAL B O 1
ATOM 2743 N N . LYS B 1 27 ? 3.309 -43.375 -27.359 1 95.31 27 LYS B N 1
ATOM 2744 C CA . LYS B 1 27 ? 2.102 -44.062 -27.797 1 95.31 27 LYS B CA 1
ATOM 2745 C C . LYS B 1 27 ? 1.216 -43.156 -28.641 1 95.31 27 LYS B C 1
ATOM 2747 O O . LYS B 1 27 ? 0.607 -43.625 -29.609 1 95.31 27 LYS B O 1
ATOM 2752 N N . ILE B 1 28 ? 1.097 -41.938 -28.297 1 95.88 28 ILE B N 1
ATOM 2753 C CA . ILE B 1 28 ? 0.316 -41 -29.062 1 95.88 28 ILE B CA 1
ATOM 2754 C C . ILE B 1 28 ? 0.868 -40.906 -30.484 1 95.88 28 ILE B C 1
ATOM 2756 O O . ILE B 1 28 ? 0.105 -40.875 -31.453 1 95.88 28 ILE B O 1
ATOM 2760 N N . SER B 1 29 ? 2.158 -40.781 -30.609 1 94.62 29 SER B N 1
ATOM 2761 C CA . SER B 1 29 ? 2.82 -40.75 -31.906 1 94.62 29 SER B CA 1
ATOM 2762 C C . SER B 1 29 ? 2.494 -42 -32.719 1 94.62 29 SER B C 1
ATOM 2764 O O . SER B 1 29 ? 2.082 -41.906 -33.875 1 94.62 29 SER B O 1
ATOM 2766 N N . GLN B 1 30 ? 2.627 -43.156 -32.094 1 93.12 30 GLN B N 1
ATOM 2767 C CA . GLN B 1 30 ? 2.416 -44.438 -32.75 1 93.12 30 GLN B CA 1
ATOM 2768 C C . GLN B 1 30 ? 0.975 -44.562 -33.219 1 93.12 30 GLN B C 1
ATOM 2770 O O . GLN B 1 30 ? 0.729 -45.031 -34.344 1 93.12 30 GLN B O 1
ATOM 2775 N N . ASP B 1 31 ? 0.082 -44.156 -32.406 1 92.31 31 ASP B N 1
ATOM 2776 C CA . ASP B 1 31 ? -1.335 -44.25 -32.75 1 92.31 31 ASP B CA 1
ATOM 2777 C C . ASP B 1 31 ? -1.647 -43.375 -33.969 1 92.31 31 ASP B C 1
ATOM 2779 O O . ASP B 1 31 ? -2.506 -43.719 -34.781 1 92.31 31 ASP B O 1
ATOM 2783 N N . ASN B 1 32 ? -0.962 -42.344 -34.125 1 90.69 32 ASN B N 1
ATOM 2784 C CA . ASN B 1 32 ? -1.25 -41.406 -35.219 1 90.69 32 ASN B CA 1
ATOM 2785 C C . ASN B 1 32 ? -0.48 -41.781 -36.5 1 90.69 32 ASN B C 1
ATOM 2787 O O . ASN B 1 32 ? -0.825 -41.344 -37.594 1 90.69 32 ASN B O 1
ATOM 2791 N N . MET B 1 33 ? 0.58 -42.594 -36.344 1 86.12 33 MET B N 1
ATOM 2792 C CA . MET B 1 33 ? 1.301 -43.125 -37.5 1 86.12 33 MET B CA 1
ATOM 2793 C C . MET B 1 33 ? 0.611 -44.344 -38.062 1 86.12 33 MET B C 1
ATOM 2795 O O . MET B 1 33 ? 0.52 -44.531 -39.281 1 86.12 33 MET B O 1
ATOM 2799 N N . ALA B 1 34 ? 0.233 -45.219 -37.125 1 79.81 34 ALA B N 1
ATOM 2800 C CA . ALA B 1 34 ? -0.435 -46.469 -37.562 1 79.81 34 ALA B CA 1
ATOM 2801 C C . ALA B 1 34 ? -1.69 -46.156 -38.375 1 79.81 34 ALA B C 1
ATOM 2803 O O . ALA B 1 34 ? -1.97 -46.844 -39.344 1 79.81 34 ALA B O 1
ATOM 2804 N N . SER B 1 35 ? -2.332 -45.281 -38 1 71.75 35 SER B N 1
ATOM 2805 C CA . SER B 1 35 ? -3.555 -44.938 -38.719 1 71.75 35 SER B CA 1
ATOM 2806 C C . SER B 1 35 ? -3.26 -44.562 -40.156 1 71.75 35 SER B C 1
ATOM 2808 O O . SER B 1 35 ? -4.152 -44.625 -41 1 71.75 35 SER B O 1
ATOM 2810 N N . HIS B 1 36 ? -1.966 -44.406 -40.406 1 68.94 36 HIS B N 1
ATOM 2811 C CA . HIS B 1 36 ? -1.624 -44.031 -41.781 1 68.94 36 HIS B CA 1
ATOM 2812 C C . HIS B 1 36 ? -0.702 -45.031 -42.438 1 68.94 36 HIS B C 1
ATOM 2814 O O . HIS B 1 36 ? -0.068 -44.75 -43.438 1 68.94 36 HIS B O 1
ATOM 2820 N N . GLY B 1 37 ? -0.659 -46.188 -41.781 1 64.44 37 GLY B N 1
ATOM 2821 C CA . GLY B 1 37 ? 0.088 -47.281 -42.406 1 64.44 37 GLY B CA 1
ATOM 2822 C C . GLY B 1 37 ? 1.591 -47.125 -42.25 1 64.44 37 GLY B C 1
ATOM 2823 O O . GLY B 1 37 ? 2.354 -47.781 -43 1 64.44 37 GLY B O 1
ATOM 2824 N N . GLY B 1 38 ? 2.025 -46.219 -41.438 1 57.16 38 GLY B N 1
ATOM 2825 C CA . GLY B 1 38 ? 3.451 -45.938 -41.344 1 57.16 38 GLY B CA 1
ATOM 2826 C C . GLY B 1 38 ? 4.188 -46.906 -40.469 1 57.16 38 GLY B C 1
ATOM 2827 O O . GLY B 1 38 ? 3.584 -47.562 -39.594 1 57.16 38 GLY B O 1
ATOM 2828 N N . LEU B 1 39 ? 5.457 -47.281 -40.844 1 60.28 39 LEU B N 1
ATOM 2829 C CA . LEU B 1 39 ? 6.32 -48.125 -40.031 1 60.28 39 LEU B CA 1
ATOM 2830 C C . LEU B 1 39 ? 6.656 -47.438 -38.688 1 60.28 39 LEU B C 1
ATOM 2832 O O . LEU B 1 39 ? 6.977 -46.25 -38.688 1 60.28 39 LEU B O 1
ATOM 2836 N N . VAL B 1 40 ? 6.219 -48.062 -37.594 1 65.5 40 VAL B N 1
ATOM 2837 C CA . VAL B 1 40 ? 6.535 -47.562 -36.281 1 65.5 40 VAL B CA 1
ATOM 2838 C C . VAL B 1 40 ? 8.031 -47.688 -36 1 65.5 40 VAL B C 1
ATOM 2840 O O . VAL B 1 40 ? 8.562 -48.812 -35.938 1 65.5 40 VAL B O 1
ATOM 2843 N N . GLU B 1 41 ? 8.859 -46.531 -36.438 1 68.06 41 GLU B N 1
ATOM 2844 C CA . GLU B 1 41 ? 10.258 -46.438 -36.031 1 68.06 41 GLU B CA 1
ATOM 2845 C C . GLU B 1 41 ? 10.383 -45.781 -34.656 1 68.06 41 GLU B C 1
ATOM 2847 O O . GLU B 1 41 ? 9.508 -45.031 -34.25 1 68.06 41 GLU B O 1
ATOM 2852 N N . GLU B 1 42 ? 11.359 -46.25 -34 1 81.06 42 GLU B N 1
ATOM 2853 C CA . GLU B 1 42 ? 11.531 -45.812 -32.594 1 81.06 42 GLU B CA 1
ATOM 2854 C C . GLU B 1 42 ? 12.469 -44.594 -32.531 1 81.06 42 GLU B C 1
ATOM 2856 O O . GLU B 1 42 ? 12.672 -44.031 -31.453 1 81.06 42 GLU B O 1
ATOM 2861 N N . SER B 1 43 ? 12.805 -44.094 -33.781 1 89.56 43 SER B N 1
ATOM 2862 C CA . SER B 1 43 ? 13.695 -42.938 -33.75 1 89.56 43 SER B CA 1
ATOM 2863 C C . SER B 1 43 ? 12.938 -41.656 -33.375 1 89.56 43 SER B C 1
ATOM 2865 O O . SER B 1 43 ? 11.727 -41.562 -33.562 1 89.56 43 SER B O 1
ATOM 2867 N N . LEU B 1 44 ? 13.68 -40.719 -32.844 1 94.19 44 LEU B N 1
ATOM 2868 C CA . LEU B 1 44 ? 13.047 -39.5 -32.375 1 94.19 44 LEU B CA 1
ATOM 2869 C C . LEU B 1 44 ? 12.375 -38.75 -33.531 1 94.19 44 LEU B C 1
ATOM 2871 O O . LEU B 1 44 ? 11.234 -38.312 -33.375 1 94.19 44 LEU B O 1
ATOM 2875 N N . PRO B 1 45 ? 12.953 -38.625 -34.781 1 94 45 PRO B N 1
ATOM 2876 C CA . PRO B 1 45 ? 12.266 -37.969 -35.875 1 94 45 PRO B CA 1
ATOM 2877 C C . PRO B 1 45 ? 10.953 -38.656 -36.25 1 94 45 PRO B C 1
ATOM 2879 O O . PRO B 1 45 ? 9.969 -38 -36.562 1 94 45 PRO B O 1
ATOM 2882 N N . ALA B 1 46 ? 10.984 -39.938 -36.188 1 93.06 46 ALA B N 1
ATOM 2883 C CA . ALA B 1 46 ? 9.758 -40.688 -36.469 1 93.06 46 ALA B CA 1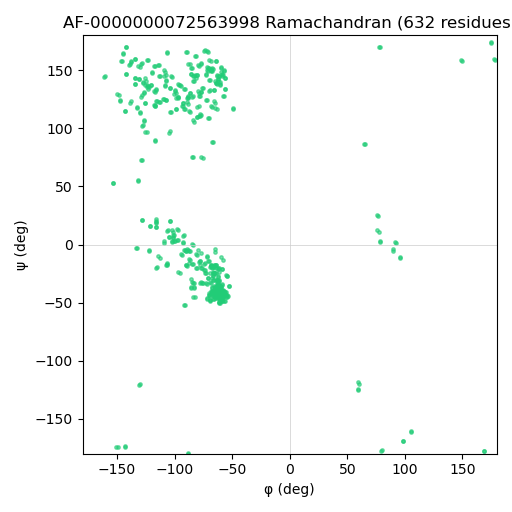
ATOM 2884 C C . ALA B 1 46 ? 8.68 -40.406 -35.438 1 93.06 46 ALA B C 1
ATOM 2886 O O . ALA B 1 46 ? 7.508 -40.25 -35.781 1 93.06 46 ALA B O 1
ATOM 2887 N N . VAL B 1 47 ? 9.117 -40.438 -34.219 1 95.31 47 VAL B N 1
ATOM 2888 C CA . VAL B 1 47 ? 8.195 -40.125 -33.125 1 95.31 47 VAL B CA 1
ATOM 2889 C C . VAL B 1 47 ? 7.629 -38.719 -33.312 1 95.31 47 VAL B C 1
ATOM 2891 O O . VAL B 1 47 ? 6.422 -38.5 -33.188 1 95.31 47 VAL B O 1
ATOM 2894 N N . ILE B 1 48 ? 8.445 -37.75 -33.688 1 96.44 48 ILE B N 1
ATOM 2895 C CA . ILE B 1 48 ? 8.031 -36.375 -33.875 1 96.44 48 ILE B CA 1
ATOM 2896 C C . ILE B 1 48 ? 7.031 -36.281 -35.031 1 96.44 48 ILE B C 1
ATOM 2898 O O . ILE B 1 48 ? 6.066 -35.531 -34.969 1 96.44 48 ILE B O 1
ATOM 2902 N N . GLN B 1 49 ? 7.215 -37.062 -36.094 1 94.25 49 GLN B N 1
ATOM 2903 C CA . GLN B 1 49 ? 6.262 -37.062 -37.188 1 94.25 49 GLN B CA 1
ATOM 2904 C C . GLN B 1 49 ? 4.867 -37.469 -36.719 1 94.25 49 GLN B C 1
ATOM 2906 O O . GLN B 1 49 ? 3.875 -36.844 -37.094 1 94.25 49 GLN B O 1
ATOM 2911 N N . GLY B 1 50 ? 4.855 -38.5 -35.906 1 94.5 50 GLY B N 1
ATOM 2912 C CA . GLY B 1 50 ? 3.586 -38.906 -35.344 1 94.5 50 GLY B CA 1
ATOM 2913 C C . GLY B 1 50 ? 2.979 -37.875 -34.438 1 94.5 50 GLY B C 1
ATOM 2914 O O . GLY B 1 50 ? 1.763 -37.688 -34.438 1 94.5 50 GLY B O 1
ATOM 2915 N N . LEU B 1 51 ? 3.836 -37.281 -33.625 1 96.44 51 LEU B N 1
ATOM 2916 C CA . LEU B 1 51 ? 3.365 -36.219 -32.719 1 96.44 51 LEU B CA 1
ATOM 2917 C C . LEU B 1 51 ? 2.795 -35.062 -33.5 1 96.44 51 LEU B C 1
ATOM 2919 O O . LEU B 1 51 ? 1.785 -34.469 -33.125 1 96.44 51 LEU B O 1
ATOM 2923 N N . ASN B 1 52 ? 3.418 -34.688 -34.594 1 96.38 52 ASN B N 1
ATOM 2924 C CA . ASN B 1 52 ? 2.936 -33.594 -35.438 1 96.38 52 ASN B CA 1
ATOM 2925 C C . ASN B 1 52 ? 1.552 -33.875 -36 1 96.38 52 ASN B C 1
ATOM 2927 O O . ASN B 1 52 ? 0.72 -32.969 -36.125 1 96.38 52 ASN B O 1
ATOM 2931 N N . ARG B 1 53 ? 1.312 -35.094 -36.344 1 93.81 53 ARG B N 1
ATOM 2932 C CA . ARG B 1 53 ? -0.027 -35.469 -36.781 1 93.81 53 ARG B CA 1
ATOM 2933 C C . ARG B 1 53 ? -1.046 -35.281 -35.656 1 93.81 53 ARG B C 1
ATOM 2935 O O . ARG B 1 53 ? -2.174 -34.844 -35.906 1 93.81 53 ARG B O 1
ATOM 2942 N N . ALA B 1 54 ? -0.631 -35.656 -34.469 1 95.31 54 ALA B N 1
ATOM 2943 C CA . ALA B 1 54 ? -1.491 -35.469 -33.312 1 95.31 54 ALA B CA 1
ATOM 2944 C C . ALA B 1 54 ? -1.736 -33.969 -33.062 1 95.31 54 ALA B C 1
ATOM 2946 O O . ALA B 1 54 ? -2.852 -33.562 -32.719 1 95.31 54 ALA B O 1
ATOM 2947 N N . ILE B 1 55 ? -0.664 -33.156 -33.188 1 96.38 55 ILE B N 1
ATOM 2948 C CA . ILE B 1 55 ? -0.71 -31.734 -32.938 1 96.38 55 ILE B CA 1
ATOM 2949 C C . ILE B 1 55 ? -1.729 -31.078 -33.875 1 96.38 55 ILE B C 1
ATOM 2951 O O . ILE B 1 55 ? -2.537 -30.25 -33.438 1 96.38 55 ILE B O 1
ATOM 2955 N N . VAL B 1 56 ? -1.804 -31.484 -35.094 1 93.44 56 VAL B N 1
ATOM 2956 C CA . VAL B 1 56 ? -2.689 -30.891 -36.094 1 93.44 56 VAL B CA 1
ATOM 2957 C C . VAL B 1 56 ? -4.145 -31.188 -35.719 1 93.44 56 VAL B C 1
ATOM 2959 O O . VAL B 1 56 ? -5.035 -30.391 -36 1 93.44 56 VAL B O 1
ATOM 2962 N N . LYS B 1 57 ? -4.43 -32.281 -35.031 1 92.88 57 LYS B N 1
ATOM 2963 C CA . LYS B 1 57 ? -5.785 -32.688 -34.656 1 92.88 57 LYS B CA 1
ATOM 2964 C C . LYS B 1 57 ? -6.113 -32.312 -33.219 1 92.88 57 LYS B C 1
ATOM 2966 O O . LYS B 1 57 ? -7.184 -32.656 -32.719 1 92.88 57 LYS B O 1
ATOM 2971 N N . SER B 1 58 ? -5.227 -31.656 -32.531 1 94.94 58 SER B N 1
ATOM 2972 C CA . SER B 1 58 ? -5.328 -31.422 -31.109 1 94.94 58 SER B CA 1
ATOM 2973 C C . SER B 1 58 ? -6.375 -30.359 -30.797 1 94.94 58 SER B C 1
ATOM 2975 O O . SER B 1 58 ? -6.883 -29.703 -31.703 1 94.94 58 SER B O 1
ATOM 2977 N N . ASP B 1 59 ? -6.754 -30.266 -29.516 1 93.06 59 ASP B N 1
ATOM 2978 C CA . ASP B 1 59 ? -7.578 -29.188 -28.969 1 93.06 59 ASP B CA 1
ATOM 2979 C C . ASP B 1 59 ? -6.711 -28.047 -28.438 1 93.06 59 ASP B C 1
ATOM 2981 O O . ASP B 1 59 ? -5.711 -28.281 -27.766 1 93.06 59 ASP B O 1
ATOM 2985 N N . VAL B 1 60 ? -7.082 -26.859 -28.797 1 93.94 60 VAL B N 1
ATOM 2986 C CA . VAL B 1 60 ? -6.41 -25.719 -28.172 1 93.94 60 VAL B CA 1
ATOM 2987 C C . VAL B 1 60 ? -7 -25.453 -26.797 1 93.94 60 VAL B C 1
ATOM 2989 O O . VAL B 1 60 ? -8.141 -25 -26.672 1 93.94 60 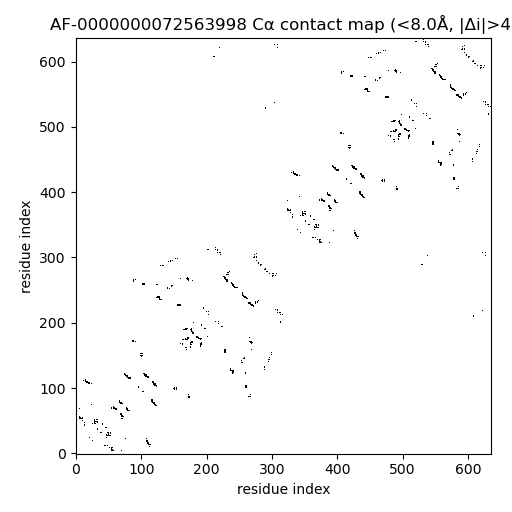VAL B O 1
ATOM 2992 N N . LEU B 1 61 ? -6.246 -25.719 -25.781 1 93.12 61 LEU B N 1
ATOM 2993 C CA . LEU B 1 61 ? -6.711 -25.562 -24.406 1 93.12 61 LEU B CA 1
ATOM 2994 C C . LEU B 1 61 ? -6.5 -24.125 -23.922 1 93.12 61 LEU B C 1
ATOM 2996 O O . LEU B 1 61 ? -7.285 -23.625 -23.125 1 93.12 61 LEU B O 1
ATOM 3000 N N . TRP B 1 62 ? -5.434 -23.516 -24.328 1 91.19 62 TRP B N 1
ATOM 3001 C CA . TRP B 1 62 ? -5.051 -22.172 -23.922 1 91.19 62 TRP B CA 1
ATOM 3002 C C . TRP B 1 62 ? -4.039 -21.578 -24.891 1 91.19 62 TRP B C 1
ATOM 3004 O O . TRP B 1 62 ? -3.211 -22.297 -25.453 1 91.19 62 TRP B O 1
ATOM 3014 N N . ALA B 1 63 ? -4.125 -20.297 -25.141 1 89.69 63 ALA B N 1
ATOM 3015 C CA . ALA B 1 63 ? -3.162 -19.594 -26 1 89.69 63 ALA B CA 1
ATOM 3016 C C . ALA B 1 63 ? -2.973 -18.156 -25.547 1 89.69 63 ALA B C 1
ATOM 3018 O O . ALA B 1 63 ? -3.938 -17.484 -25.188 1 89.69 63 ALA B O 1
ATOM 3019 N N . LEU B 1 64 ? -1.786 -17.766 -25.375 1 83.44 64 LEU B N 1
ATOM 3020 C CA . LEU B 1 64 ? -1.431 -16.375 -25.094 1 83.44 64 LEU B CA 1
ATOM 3021 C C . LEU B 1 64 ? -0.077 -16.016 -25.688 1 83.44 64 LEU B C 1
ATOM 3023 O O . LEU B 1 64 ? 0.938 -16.641 -25.359 1 83.44 64 LEU B O 1
ATOM 3027 N N . GLY B 1 65 ? -0.086 -15 -26.484 1 80.69 65 GLY B N 1
ATOM 3028 C CA . GLY B 1 65 ? 1.156 -14.648 -27.156 1 80.69 65 GLY B CA 1
ATOM 3029 C C . GLY B 1 65 ? 1.705 -15.773 -28.016 1 80.69 65 GLY B C 1
ATOM 3030 O O . GLY B 1 65 ? 0.996 -16.312 -28.859 1 80.69 65 GLY B O 1
ATOM 3031 N N . SER B 1 66 ? 3.004 -16.094 -27.672 1 82.31 66 SER B N 1
ATOM 3032 C CA . SER B 1 66 ? 3.664 -17.141 -28.438 1 82.31 66 SER B CA 1
ATOM 3033 C C . SER B 1 66 ? 3.484 -18.5 -27.781 1 82.31 66 SER B C 1
ATOM 3035 O O . SER B 1 66 ? 3.93 -19.516 -28.312 1 82.31 66 SER B O 1
ATOM 3037 N N . THR B 1 67 ? 2.787 -18.469 -26.719 1 90.69 67 THR B N 1
ATOM 3038 C CA . THR B 1 67 ? 2.646 -19.719 -25.969 1 90.69 67 THR B CA 1
ATOM 3039 C C . THR B 1 67 ? 1.266 -20.328 -26.188 1 90.69 67 THR B C 1
ATOM 3041 O O . THR B 1 67 ? 0.26 -19.609 -26.203 1 90.69 67 THR B O 1
ATOM 3044 N N . VAL B 1 68 ? 1.273 -21.656 -26.438 1 94.06 68 VAL B N 1
ATOM 3045 C CA . VAL B 1 68 ? 0.017 -22.375 -26.625 1 94.06 68 VAL B CA 1
ATOM 3046 C C . VAL B 1 68 ? 0.043 -23.672 -25.828 1 94.06 68 VAL B C 1
ATOM 3048 O O . VAL B 1 68 ? 1.104 -24.281 -25.656 1 94.06 68 VAL B O 1
ATOM 3051 N N . VAL B 1 69 ? -1.074 -24 -25.312 1 95.44 69 VAL B N 1
ATOM 3052 C CA . VAL B 1 69 ? -1.254 -25.312 -24.688 1 95.44 69 VAL B CA 1
ATOM 3053 C C . VAL B 1 69 ? -2.258 -26.125 -25.5 1 95.44 69 VAL B C 1
ATOM 3055 O O . VAL B 1 69 ? -3.398 -25.703 -25.703 1 95.44 69 VAL B O 1
ATOM 3058 N N . LEU B 1 70 ? -1.829 -27.328 -25.969 1 96.75 70 LEU B N 1
ATOM 3059 C CA . LEU B 1 70 ? -2.635 -28.188 -26.828 1 96.75 70 LEU B CA 1
ATOM 3060 C C . LEU B 1 70 ? -2.959 -29.516 -26.141 1 96.75 70 LEU B C 1
ATOM 3062 O O . LEU B 1 70 ? -2.105 -30.094 -25.453 1 96.75 70 LEU B O 1
ATOM 3066 N N . GLY B 1 71 ? -4.191 -29.906 -26.219 1 97.31 71 GLY B N 1
ATOM 3067 C CA . GLY B 1 71 ? -4.562 -31.234 -25.781 1 97.31 71 GLY B CA 1
ATOM 3068 C C . GLY B 1 71 ? -4.336 -32.281 -26.844 1 97.31 71 GLY B C 1
ATOM 3069 O O . GLY B 1 71 ? -5.137 -32.438 -27.766 1 97.31 71 GLY B O 1
ATOM 3070 N N . LEU B 1 72 ? -3.318 -33.125 -26.703 1 97.06 72 LEU B N 1
ATOM 3071 C CA . LEU B 1 72 ? -2.957 -34.125 -27.703 1 97.06 72 LEU B CA 1
ATOM 3072 C C . LEU B 1 72 ? -3.791 -35.375 -27.531 1 97.06 72 LEU B C 1
ATOM 3074 O O . LEU B 1 72 ? -4.016 -36.125 -28.5 1 97.06 72 LEU B O 1
ATOM 3078 N N . SER B 1 73 ? -4.117 -35.656 -26.344 1 95.88 73 SER B N 1
ATOM 3079 C CA . SER B 1 73 ? -4.996 -36.75 -25.969 1 95.88 73 SER B CA 1
ATOM 3080 C C . SER B 1 73 ? -5.746 -36.438 -24.672 1 95.88 73 SER B C 1
ATOM 3082 O O . SER B 1 73 ? -5.672 -35.312 -24.156 1 95.88 73 SER B O 1
ATOM 3084 N N . GLU B 1 74 ? -6.5 -37.406 -24.141 1 95.31 74 GLU B N 1
ATOM 3085 C CA . GLU B 1 74 ? -7.219 -37.219 -22.875 1 95.31 74 GLU B CA 1
ATOM 3086 C C . GLU B 1 74 ? -6.25 -37.156 -21.688 1 95.31 74 GLU B C 1
ATOM 3088 O O . GLU B 1 74 ? -6.594 -36.625 -20.625 1 95.31 74 GLU B O 1
ATOM 3093 N N . GLU B 1 75 ? -5.027 -37.562 -21.953 1 96.56 75 GLU B N 1
ATOM 3094 C CA . GLU B 1 75 ? -4.105 -37.719 -20.828 1 96.56 75 GLU B CA 1
ATOM 3095 C C . GLU B 1 75 ? -2.936 -36.75 -20.953 1 96.56 75 GLU B C 1
ATOM 3097 O O . GLU B 1 75 ? -2.244 -36.469 -19.969 1 96.56 75 GLU B O 1
ATOM 3102 N N . ILE B 1 76 ? -2.729 -36.281 -22.219 1 98.06 76 ILE B N 1
ATOM 3103 C CA . ILE B 1 76 ? -1.493 -35.531 -22.422 1 98.06 76 ILE B CA 1
ATOM 3104 C C . ILE B 1 76 ? -1.808 -34.188 -23.047 1 98.06 76 ILE B C 1
ATOM 3106 O O . ILE B 1 76 ? -2.572 -34.094 -24 1 98.06 76 ILE B O 1
ATOM 3110 N N . ALA B 1 77 ? -1.242 -33.188 -22.438 1 97.81 77 ALA B N 1
ATOM 3111 C CA . ALA B 1 77 ? -1.216 -31.844 -23 1 97.81 77 ALA B CA 1
ATOM 3112 C C . ALA B 1 77 ? 0.208 -31.422 -23.359 1 97.81 77 ALA B C 1
ATOM 3114 O O . ALA B 1 77 ? 1.176 -31.969 -22.828 1 97.81 77 ALA B O 1
ATOM 3115 N N . MET B 1 78 ? 0.341 -30.547 -24.266 1 97.62 78 MET B N 1
ATOM 3116 C CA . MET B 1 78 ? 1.637 -30 -24.672 1 97.62 78 MET B CA 1
ATOM 3117 C C . MET B 1 78 ? 1.635 -28.469 -24.594 1 97.62 78 MET B C 1
ATOM 3119 O O . MET B 1 78 ? 0.752 -27.828 -25.156 1 97.62 78 MET B O 1
ATOM 3123 N N . LYS B 1 79 ? 2.508 -27.875 -23.844 1 95.69 79 LYS B N 1
ATOM 3124 C CA . LYS B 1 79 ? 2.768 -26.438 -23.828 1 95.69 79 LYS B CA 1
ATOM 3125 C C . LYS B 1 79 ? 3.908 -26.078 -24.781 1 95.69 79 LYS B C 1
ATOM 3127 O O . LYS B 1 79 ? 5.012 -26.609 -24.656 1 95.69 79 LYS B O 1
ATOM 3132 N N . ALA B 1 80 ? 3.641 -25.281 -25.734 1 95.25 80 ALA B N 1
ATOM 3133 C CA . ALA B 1 80 ? 4.633 -24.875 -26.734 1 95.25 80 ALA B CA 1
ATOM 3134 C C . ALA B 1 80 ? 4.824 -23.359 -26.734 1 95.25 80 ALA B C 1
ATOM 3136 O O . ALA B 1 80 ? 3.857 -22.609 -26.594 1 95.25 80 ALA B O 1
ATOM 3137 N N . GLY B 1 81 ? 6.012 -22.953 -26.812 1 92.81 81 GLY B N 1
ATOM 3138 C CA . GLY B 1 81 ? 6.309 -21.531 -26.875 1 92.81 81 GLY B CA 1
ATOM 3139 C C . GLY B 1 81 ? 7.793 -21.219 -26.844 1 92.81 81 GLY B C 1
ATOM 3140 O O . GLY B 1 81 ? 8.617 -22.125 -26.719 1 92.81 81 GLY B O 1
ATOM 3141 N N . CYS B 1 82 ? 8.125 -19.969 -27.031 1 89.69 82 CYS B N 1
ATOM 3142 C CA . CYS B 1 82 ? 9.508 -19.516 -26.969 1 89.69 82 CYS B CA 1
ATOM 3143 C C . CYS B 1 82 ? 9.906 -19.188 -25.531 1 89.69 82 CYS B C 1
ATOM 3145 O O . CYS B 1 82 ? 9.156 -18.516 -24.828 1 89.69 82 CYS B O 1
ATOM 3147 N N . GLY B 1 83 ? 11 -19.688 -25.094 1 82 83 GLY B N 1
ATOM 3148 C CA . GLY B 1 83 ? 11.555 -19.281 -23.812 1 82 83 GLY B CA 1
ATOM 3149 C C . GLY B 1 83 ? 10.828 -19.875 -22.625 1 82 83 GLY B C 1
ATOM 3150 O O . GLY B 1 83 ? 10.75 -19.25 -21.562 1 82 83 GLY B O 1
ATOM 3151 N N . ILE B 1 84 ? 10.188 -21.031 -22.828 1 85.94 84 ILE B N 1
ATOM 3152 C CA . ILE B 1 84 ? 9.547 -21.703 -21.703 1 85.94 84 ILE B CA 1
ATOM 3153 C C . ILE B 1 84 ? 10.609 -22.156 -20.703 1 85.94 84 ILE B C 1
ATOM 3155 O O . ILE B 1 84 ? 11.578 -22.828 -21.078 1 85.94 84 ILE B O 1
ATOM 3159 N N . ASP B 1 85 ? 10.445 -21.703 -19.516 1 85.5 85 ASP B N 1
ATOM 3160 C CA . ASP B 1 85 ? 11.375 -22.062 -18.453 1 85.5 85 ASP B CA 1
ATOM 3161 C C . ASP B 1 85 ? 11.094 -23.469 -17.938 1 85.5 85 ASP B C 1
ATOM 3163 O O . ASP B 1 85 ? 10.023 -23.734 -17.391 1 85.5 85 ASP B O 1
ATOM 3167 N N . ILE B 1 86 ? 12.016 -24.391 -18.188 1 90.94 86 ILE B N 1
ATOM 3168 C CA . ILE B 1 86 ? 11.828 -25.766 -17.75 1 90.94 86 ILE B CA 1
ATOM 3169 C C . ILE B 1 86 ? 12.656 -26.031 -16.484 1 90.94 86 ILE B C 1
ATOM 3171 O O . ILE B 1 86 ? 12.664 -27.141 -15.961 1 90.94 86 ILE B O 1
ATOM 3175 N N . ASP B 1 87 ? 13.297 -24.984 -15.938 1 91.38 87 ASP B N 1
ATOM 3176 C CA . ASP B 1 87 ? 14.195 -25.125 -14.797 1 91.38 87 ASP B CA 1
ATOM 3177 C C . ASP B 1 87 ? 13.414 -25.422 -13.516 1 91.38 87 ASP B C 1
ATOM 3179 O O . ASP B 1 87 ? 13.992 -25.844 -12.516 1 91.38 87 ASP B O 1
ATOM 3183 N N . HIS B 1 88 ? 12.117 -25.297 -13.609 1 92.19 88 HIS B N 1
ATOM 3184 C CA . HIS B 1 88 ? 11.289 -25.5 -12.43 1 92.19 88 HIS B CA 1
ATOM 3185 C C . HIS B 1 88 ? 10.977 -26.984 -12.234 1 92.19 88 HIS B C 1
ATOM 3187 O O . HIS B 1 88 ? 10.508 -27.391 -11.164 1 92.19 88 HIS B O 1
ATOM 3193 N N . ILE B 1 89 ? 11.141 -27.828 -13.203 1 93.25 89 ILE B N 1
ATOM 3194 C CA . ILE B 1 89 ? 10.648 -29.203 -13.242 1 93.25 89 ILE B CA 1
ATOM 3195 C C . ILE B 1 89 ? 11.219 -29.984 -12.055 1 93.25 89 ILE B C 1
ATOM 3197 O O . ILE B 1 89 ? 10.484 -30.656 -11.344 1 93.25 89 ILE B O 1
ATOM 3201 N N . PRO B 1 90 ? 12.531 -29.828 -11.75 1 93.12 90 PRO B N 1
ATOM 3202 C CA . PRO B 1 90 ? 13.039 -30.562 -10.594 1 93.12 90 PRO B CA 1
ATOM 3203 C C . PRO B 1 90 ? 12.352 -30.156 -9.289 1 93.12 90 PRO B C 1
ATOM 3205 O O . PRO B 1 90 ? 12.055 -31.016 -8.445 1 93.12 90 PRO B O 1
ATOM 3208 N N . MET B 1 91 ? 12.125 -28.922 -9.117 1 94.81 91 MET B N 1
ATOM 3209 C CA . MET B 1 91 ? 11.461 -28.438 -7.91 1 94.81 91 MET B CA 1
ATOM 3210 C C . MET B 1 91 ? 10.023 -28.938 -7.84 1 94.81 91 MET B C 1
ATOM 3212 O O . MET B 1 91 ? 9.562 -29.391 -6.789 1 94.81 91 MET B O 1
ATOM 3216 N N . MET B 1 92 ? 9.367 -28.844 -8.969 1 94.31 92 MET B N 1
ATOM 3217 C CA . MET B 1 92 ? 7.996 -29.344 -9.016 1 94.31 92 MET B CA 1
ATOM 3218 C C . MET B 1 92 ? 7.945 -30.828 -8.656 1 94.31 92 MET B C 1
ATOM 3220 O O . MET B 1 92 ? 7.082 -31.25 -7.887 1 94.31 92 MET B O 1
ATOM 3224 N N . ASN B 1 93 ? 8.867 -31.578 -9.18 1 93.62 93 ASN B N 1
ATOM 3225 C CA . ASN B 1 93 ? 8.93 -33 -8.883 1 93.62 93 ASN B CA 1
ATOM 3226 C C . ASN B 1 93 ? 9.211 -33.25 -7.402 1 93.62 93 ASN B C 1
ATOM 3228 O O . ASN B 1 93 ? 8.633 -34.156 -6.797 1 93.62 93 ASN B O 1
ATOM 3232 N N . TYR B 1 94 ? 10.141 -32.469 -6.867 1 96.06 94 TYR B N 1
ATOM 3233 C CA . TYR B 1 94 ? 10.453 -32.562 -5.445 1 96.06 94 TYR B CA 1
ATOM 3234 C C . TYR B 1 94 ? 9.195 -32.375 -4.602 1 96.06 94 TYR B C 1
ATOM 3236 O O . TYR B 1 94 ? 8.953 -33.156 -3.666 1 96.06 94 TYR B O 1
ATOM 3244 N N . ILE B 1 95 ? 8.383 -31.438 -4.926 1 97.19 95 ILE B N 1
ATOM 3245 C CA . ILE B 1 95 ? 7.164 -31.125 -4.184 1 97.19 95 ILE B CA 1
ATOM 3246 C C . ILE B 1 95 ? 6.145 -32.25 -4.367 1 97.19 95 ILE B C 1
ATOM 3248 O O . ILE B 1 95 ? 5.574 -32.75 -3.391 1 97.19 95 ILE B O 1
ATOM 3252 N N . LYS B 1 96 ? 5.941 -32.656 -5.566 1 94.62 96 LYS B N 1
ATOM 3253 C CA . LYS B 1 96 ? 4.922 -33.656 -5.91 1 94.62 96 LYS B CA 1
ATOM 3254 C C . LYS B 1 96 ? 5.176 -34.969 -5.191 1 94.62 96 LYS B C 1
ATOM 3256 O O . LYS B 1 96 ? 4.234 -35.625 -4.754 1 94.62 96 LYS B O 1
ATOM 3261 N N . THR B 1 97 ? 6.391 -35.344 -5.078 1 94.62 97 THR B N 1
ATOM 3262 C CA . THR B 1 97 ? 6.73 -36.625 -4.473 1 94.62 97 THR B CA 1
ATOM 3263 C C . THR B 1 97 ? 6.535 -36.562 -2.961 1 94.62 97 THR B C 1
ATOM 3265 O O . THR B 1 97 ? 6.414 -37.625 -2.314 1 94.62 97 THR B O 1
ATOM 3268 N N . ARG B 1 98 ? 6.434 -35.438 -2.398 1 96.75 98 ARG B N 1
ATOM 3269 C CA . ARG B 1 98 ? 6.422 -35.344 -0.944 1 96.75 98 ARG B CA 1
ATOM 3270 C C . ARG B 1 98 ? 5.066 -34.844 -0.45 1 96.75 98 ARG B C 1
ATOM 3272 O O . ARG B 1 98 ? 4.809 -34.812 0.756 1 96.75 98 ARG B O 1
ATOM 3279 N N . VAL B 1 99 ? 4.262 -34.406 -1.359 1 96.81 99 VAL B N 1
ATOM 3280 C CA . VAL B 1 99 ? 2.895 -34 -1.032 1 96.81 99 VAL B CA 1
ATOM 3281 C C . VAL B 1 99 ? 1.907 -34.906 -1.765 1 96.81 99 VAL B C 1
ATOM 3283 O O . VAL B 1 99 ? 1.396 -34.562 -2.828 1 96.81 99 VAL B O 1
ATOM 3286 N N . PRO B 1 100 ? 1.518 -35.969 -1.231 1 92.69 100 PRO B N 1
ATOM 3287 C CA . PRO B 1 100 ? 0.733 -37 -1.93 1 92.69 100 PRO B CA 1
ATOM 3288 C C . PRO B 1 100 ? -0.634 -36.5 -2.379 1 92.69 100 PRO B C 1
ATOM 3290 O O . PRO B 1 100 ? -1.181 -36.969 -3.375 1 92.69 100 PRO B O 1
ATOM 3293 N N . ARG B 1 101 ? -1.175 -35.562 -1.605 1 93.88 101 ARG B N 1
ATOM 3294 C CA . ARG B 1 101 ? -2.516 -35.062 -1.922 1 93.88 101 ARG B CA 1
ATOM 3295 C C . ARG B 1 101 ? -2.469 -33.969 -2.98 1 93.88 101 ARG B C 1
ATOM 3297 O O . ARG B 1 101 ? -3.51 -33.438 -3.391 1 93.88 101 ARG B O 1
ATOM 3304 N N . LEU B 1 102 ? -1.271 -33.656 -3.412 1 96.06 102 LEU B N 1
ATOM 3305 C CA . LEU B 1 102 ? -1.121 -32.625 -4.438 1 96.06 102 LEU B CA 1
ATOM 3306 C C . LEU B 1 102 ? -1.458 -33.188 -5.816 1 96.06 102 LEU B C 1
ATOM 3308 O O . LEU B 1 102 ? -0.953 -34.25 -6.207 1 96.06 102 LEU B O 1
ATOM 3312 N N . ARG B 1 103 ? -2.293 -32.531 -6.477 1 94.19 103 ARG B N 1
ATOM 3313 C CA . ARG B 1 103 ? -2.635 -32.844 -7.859 1 94.19 103 ARG B CA 1
ATOM 3314 C C . ARG B 1 103 ? -1.975 -31.844 -8.82 1 94.19 103 ARG B C 1
ATOM 3316 O O . ARG B 1 103 ? -2.502 -30.766 -9.07 1 94.19 103 ARG B O 1
ATOM 3323 N N . ALA B 1 104 ? -0.918 -32.219 -9.336 1 96.38 104 ALA B N 1
ATOM 3324 C CA . ALA B 1 104 ? -0.148 -31.422 -10.305 1 96.38 104 ALA B CA 1
ATOM 3325 C C . ALA B 1 104 ? 0.235 -32.281 -11.516 1 96.38 104 ALA B C 1
ATOM 3327 O O . ALA B 1 104 ? 0.303 -33.5 -11.43 1 96.38 104 ALA B O 1
ATOM 3328 N N . PRO B 1 105 ? 0.421 -31.641 -12.656 1 96.38 105 PRO B N 1
ATOM 3329 C CA . PRO B 1 105 ? 0.776 -32.406 -13.844 1 96.38 105 PRO B CA 1
ATOM 3330 C C . PRO B 1 105 ? 2.137 -33.094 -13.719 1 96.38 105 PRO B C 1
ATOM 3332 O O . PRO B 1 105 ? 3.066 -32.531 -13.133 1 96.38 105 PRO B O 1
ATOM 3335 N N . HIS B 1 106 ? 2.168 -34.281 -14.195 1 95.56 106 HIS B N 1
ATOM 3336 C CA . HIS B 1 106 ? 3.451 -34.938 -14.406 1 95.56 106 HIS B CA 1
ATOM 3337 C C . HIS B 1 106 ? 4.062 -34.531 -15.742 1 95.56 106 HIS B C 1
ATOM 3339 O O . HIS B 1 106 ? 3.355 -34.406 -16.75 1 95.56 106 HIS B O 1
ATOM 3345 N N . ILE B 1 107 ? 5.363 -34.344 -15.734 1 95.75 107 ILE B N 1
ATOM 3346 C CA . ILE B 1 107 ? 6.055 -34.062 -16.984 1 95.75 107 ILE B CA 1
ATOM 3347 C C . ILE B 1 107 ? 6.379 -35.375 -17.719 1 95.75 107 ILE B C 1
ATOM 3349 O O . ILE B 1 107 ? 6.965 -36.281 -17.141 1 95.75 107 ILE B O 1
ATOM 3353 N N . HIS B 1 108 ? 5.977 -35.406 -18.953 1 97.56 108 HIS B N 1
ATOM 3354 C CA . HIS B 1 108 ? 6.129 -36.625 -19.734 1 97.56 108 HIS B CA 1
ATOM 3355 C C . HIS B 1 108 ? 7.207 -36.469 -20.812 1 97.56 108 HIS B C 1
ATOM 3357 O O . HIS B 1 108 ? 7.469 -37.406 -21.578 1 97.56 108 HIS B O 1
ATOM 3363 N N . GLY B 1 109 ? 7.863 -35.312 -20.875 1 96.75 109 GLY B N 1
ATOM 3364 C CA . GLY B 1 109 ? 8.945 -35.062 -21.812 1 96.75 109 GLY B CA 1
ATOM 3365 C C . GLY B 1 109 ? 9.062 -33.625 -22.234 1 96.75 109 GLY B C 1
ATOM 3366 O O . GLY B 1 109 ? 8.125 -32.844 -22.047 1 96.75 109 GLY B O 1
ATOM 3367 N N . VAL B 1 110 ? 10.242 -33.281 -22.688 1 97 110 VAL B N 1
ATOM 3368 C CA . VAL B 1 110 ? 10.492 -31.922 -23.188 1 97 110 VAL B CA 1
ATOM 3369 C C . VAL B 1 110 ? 11.336 -31.984 -24.469 1 97 110 VAL B C 1
ATOM 3371 O O . VAL B 1 110 ? 12.398 -32.594 -24.469 1 97 110 VAL B O 1
ATOM 3374 N N . LEU B 1 111 ? 10.828 -31.406 -25.516 1 97.06 111 LEU B N 1
ATOM 3375 C CA . LEU B 1 111 ? 11.594 -31.25 -26.75 1 97.06 111 LEU B CA 1
ATOM 3376 C C . LEU B 1 111 ? 11.969 -29.797 -26.969 1 97.06 111 LEU B C 1
ATOM 3378 O O . LEU B 1 111 ? 11.258 -28.891 -26.547 1 97.06 111 LEU B O 1
ATOM 3382 N N . GLN B 1 112 ? 13.07 -29.625 -27.609 1 96 112 GLN B N 1
ATOM 3383 C CA . GLN B 1 112 ? 13.578 -28.297 -27.922 1 96 112 GLN B CA 1
ATOM 3384 C C . GLN B 1 112 ? 13.93 -28.156 -29.391 1 96 112 GLN B C 1
ATOM 3386 O O . GLN B 1 112 ? 14.609 -29.031 -29.953 1 96 112 GLN B O 1
ATOM 3391 N N . ASP B 1 113 ? 13.398 -27.188 -29.938 1 94 113 ASP B N 1
ATOM 3392 C CA . ASP B 1 113 ? 13.719 -26.766 -31.297 1 94 113 ASP B CA 1
ATOM 3393 C C . ASP B 1 113 ? 14.164 -25.312 -31.328 1 94 113 ASP B C 1
ATOM 3395 O O . ASP B 1 113 ? 13.344 -24.406 -31.5 1 94 113 ASP B O 1
ATOM 3399 N N . GLY B 1 114 ? 15.531 -25.078 -31.328 1 89.94 114 GLY B N 1
ATOM 3400 C CA . GLY B 1 114 ? 16 -23.703 -31.188 1 89.94 114 GLY B CA 1
ATOM 3401 C C . GLY B 1 114 ? 15.547 -23.062 -29.891 1 89.94 114 GLY B C 1
ATOM 3402 O O . GLY B 1 114 ? 15.812 -23.562 -28.812 1 89.94 114 GLY B O 1
ATOM 3403 N N . ARG B 1 115 ? 14.773 -21.938 -30.078 1 87.25 115 ARG B N 1
ATOM 3404 C CA . ARG B 1 115 ? 14.289 -21.219 -28.922 1 87.25 115 ARG B CA 1
ATOM 3405 C C . ARG B 1 115 ? 12.922 -21.734 -28.469 1 87.25 115 ARG B C 1
ATOM 3407 O O . ARG B 1 115 ? 12.406 -21.328 -27.438 1 87.25 115 ARG B O 1
ATOM 3414 N N . ARG B 1 116 ? 12.43 -22.609 -29.234 1 92.69 116 ARG B N 1
ATOM 3415 C CA . ARG B 1 116 ? 11.094 -23.109 -28.922 1 92.69 116 ARG B CA 1
ATOM 3416 C C . ARG B 1 116 ? 11.18 -24.406 -28.109 1 92.69 116 ARG B C 1
ATOM 3418 O O . ARG B 1 116 ? 12.016 -25.266 -28.375 1 92.69 116 ARG B O 1
ATOM 3425 N N . SER B 1 117 ? 10.352 -24.438 -27.156 1 94.56 117 SER B N 1
ATOM 3426 C CA . SER B 1 117 ? 10.266 -25.625 -26.312 1 94.56 117 SER B CA 1
ATOM 3427 C C . SER B 1 117 ? 8.875 -26.25 -26.375 1 94.56 117 SER B C 1
ATOM 3429 O O . SER B 1 117 ? 7.883 -25.547 -26.594 1 94.56 117 SER B O 1
ATOM 3431 N N . PHE B 1 118 ? 8.852 -27.547 -26.25 1 96.81 118 PHE B N 1
ATOM 3432 C CA . PHE B 1 118 ? 7.633 -28.344 -26.219 1 96.81 118 PHE B CA 1
ATOM 3433 C C . PHE B 1 118 ? 7.586 -29.234 -24.984 1 96.81 118 PHE B C 1
ATOM 3435 O O . PHE B 1 118 ? 8.336 -30.203 -24.891 1 96.81 118 PHE B O 1
ATOM 3442 N N . VAL B 1 119 ? 6.723 -28.812 -24.078 1 96.75 119 VAL B N 1
ATOM 3443 C CA . VAL B 1 119 ? 6.637 -29.531 -22.797 1 96.75 119 VAL B CA 1
ATOM 3444 C C . VAL B 1 119 ? 5.391 -30.406 -22.797 1 96.75 119 VAL B C 1
ATOM 3446 O O . VAL B 1 119 ? 4.266 -29.906 -22.844 1 96.75 119 VAL B O 1
ATOM 3449 N N . PHE B 1 120 ? 5.605 -31.719 -22.766 1 97.81 120 PHE B N 1
ATOM 3450 C CA . PHE B 1 120 ? 4.52 -32.688 -22.656 1 97.81 120 PHE B CA 1
ATOM 3451 C C . PHE B 1 120 ? 4.195 -32.969 -21.188 1 97.81 120 PHE B C 1
ATOM 3453 O O . PHE B 1 120 ? 5.086 -33.312 -20.406 1 97.81 120 PHE B O 1
ATOM 3460 N N . MET B 1 121 ? 2.928 -32.844 -20.812 1 97.56 121 MET B N 1
ATOM 3461 C CA . MET B 1 121 ? 2.547 -33 -19.422 1 97.56 121 MET B CA 1
ATOM 3462 C C . MET B 1 121 ? 1.164 -33.656 -19.312 1 97.56 121 MET B C 1
ATOM 3464 O O . MET B 1 121 ? 0.429 -33.719 -20.297 1 97.56 121 MET B O 1
ATOM 3468 N N . THR B 1 122 ? 0.874 -34.125 -18.141 1 97.44 122 THR B N 1
ATOM 3469 C CA . THR B 1 122 ? -0.449 -34.688 -17.875 1 97.44 122 THR B CA 1
ATOM 3470 C C . THR B 1 122 ? -1.536 -33.656 -18.156 1 97.44 122 THR B C 1
ATOM 3472 O O . THR B 1 122 ? -1.426 -32.5 -17.719 1 97.44 122 THR B O 1
ATOM 3475 N N . ARG B 1 123 ? -2.459 -34.031 -18.922 1 97.62 123 ARG B N 1
ATOM 3476 C CA . ARG B 1 123 ? -3.65 -33.219 -19.109 1 97.62 123 ARG B CA 1
ATOM 3477 C C . ARG B 1 123 ? -4.613 -33.375 -17.938 1 97.62 123 ARG B C 1
ATOM 3479 O O . ARG B 1 123 ? -5.227 -34.406 -17.766 1 97.62 123 ARG B O 1
ATOM 3486 N N . ILE B 1 124 ? -4.77 -32.375 -17.156 1 97.25 124 ILE B N 1
ATOM 3487 C CA . ILE B 1 124 ? -5.652 -32.406 -15.992 1 97.25 124 ILE B CA 1
ATOM 3488 C C . ILE B 1 124 ? -7.102 -32.219 -16.438 1 97.25 124 ILE B C 1
ATOM 3490 O O . ILE B 1 124 ? -7.395 -31.312 -17.234 1 97.25 124 ILE B O 1
ATOM 3494 N N . LYS B 1 125 ? -7.973 -33.062 -15.984 1 95.56 125 LYS B N 1
ATOM 3495 C CA . LYS B 1 125 ? -9.375 -33.031 -16.375 1 95.56 125 LYS B CA 1
ATOM 3496 C C . LYS B 1 125 ? -10.078 -31.797 -15.828 1 95.56 125 LYS B C 1
ATOM 3498 O O . LYS B 1 125 ? -9.703 -31.266 -14.773 1 95.56 125 LYS B O 1
ATOM 3503 N N . GLY B 1 126 ? -11.109 -31.391 -16.609 1 96.06 126 GLY B N 1
ATOM 3504 C CA . GLY B 1 126 ? -11.93 -30.297 -16.156 1 96.06 126 GLY B CA 1
ATOM 3505 C C . GLY B 1 126 ? -11.656 -29 -16.891 1 96.06 126 GLY B C 1
ATOM 3506 O O . GLY B 1 126 ? -11.227 -29.016 -18.047 1 96.06 126 GLY B O 1
ATOM 3507 N N . GLU B 1 127 ? -12.055 -27.906 -16.312 1 95.81 127 GLU B N 1
ATOM 3508 C CA . GLU B 1 127 ? -11.859 -26.578 -16.875 1 95.81 127 GLU B CA 1
ATOM 3509 C C . GLU B 1 127 ? -11.219 -25.641 -15.859 1 95.81 127 GLU B C 1
ATOM 3511 O O . GLU B 1 127 ? -11.297 -25.875 -14.648 1 95.81 127 GLU B O 1
ATOM 3516 N N . PRO B 1 128 ? -10.578 -24.625 -16.375 1 96.69 128 PRO B N 1
ATOM 3517 C CA . PRO B 1 128 ? -9.977 -23.656 -15.453 1 96.69 128 PRO B CA 1
ATOM 3518 C C . PRO B 1 128 ? -11.008 -22.938 -14.578 1 96.69 128 PRO B C 1
ATOM 3520 O O . PRO B 1 128 ? -12.086 -22.578 -15.062 1 96.69 128 PRO B O 1
ATOM 3523 N N . LEU B 1 129 ? -10.641 -22.703 -13.344 1 97.75 129 LEU B N 1
ATOM 3524 C CA . LEU B 1 129 ? -11.539 -22.141 -12.344 1 97.75 129 LEU B CA 1
ATOM 3525 C C . LEU B 1 129 ? -11.992 -20.734 -12.742 1 97.75 129 LEU B C 1
ATOM 3527 O O . LEU B 1 129 ? -13.125 -20.344 -12.453 1 97.75 129 LEU B O 1
ATOM 3531 N N . ASP B 1 130 ? -11.148 -19.984 -13.414 1 95.94 130 ASP B N 1
ATOM 3532 C CA . ASP B 1 130 ? -11.484 -18.609 -13.766 1 95.94 130 ASP B CA 1
ATOM 3533 C C . ASP B 1 130 ? -12.68 -18.547 -14.711 1 95.94 130 ASP B C 1
ATOM 3535 O O . ASP B 1 130 ? -13.383 -17.547 -14.781 1 95.94 130 ASP B O 1
ATOM 3539 N N . ARG B 1 131 ? -12.961 -19.672 -15.391 1 94.56 131 ARG B N 1
ATOM 3540 C CA . ARG B 1 131 ? -14.07 -19.703 -16.344 1 94.56 131 ARG B CA 1
ATOM 3541 C C . ARG B 1 131 ? -15.398 -19.922 -15.617 1 94.56 131 ARG B C 1
ATOM 3543 O O . ARG B 1 131 ? -16.453 -19.562 -16.141 1 94.56 131 ARG B O 1
ATOM 3550 N N . VAL B 1 132 ? -15.367 -20.438 -14.422 1 95.75 132 VAL B N 1
ATOM 3551 C CA . VAL B 1 132 ? -16.625 -20.828 -13.797 1 95.75 132 VAL B CA 1
ATOM 3552 C C . VAL B 1 132 ? -16.797 -20.078 -12.469 1 95.75 132 VAL B C 1
ATOM 3554 O O . VAL B 1 132 ? -17.859 -20.141 -11.852 1 95.75 132 VAL B O 1
ATOM 3557 N N . TRP B 1 133 ? -15.867 -19.344 -12.008 1 96.81 133 TRP B N 1
ATOM 3558 C CA . TRP B 1 133 ? -15.852 -18.734 -10.68 1 96.81 133 TRP B CA 1
ATOM 3559 C C . TRP B 1 133 ? -17.109 -17.906 -10.445 1 96.81 133 TRP B C 1
ATOM 3561 O O . TRP B 1 133 ? -17.734 -18 -9.391 1 96.81 133 TRP B O 1
ATOM 3571 N N . LYS B 1 134 ? -17.516 -17.141 -11.414 1 93.19 134 LYS B N 1
ATOM 3572 C CA . LYS B 1 134 ? -18.625 -16.203 -11.289 1 93.19 134 LYS B CA 1
ATOM 3573 C C . LYS B 1 134 ? -19.938 -16.938 -11.102 1 93.19 134 LYS B C 1
ATOM 3575 O O . LYS B 1 134 ? -20.906 -16.344 -10.602 1 93.19 134 LYS B O 1
ATOM 3580 N N . THR B 1 135 ? -19.984 -18.125 -11.523 1 93.81 135 THR B N 1
ATOM 3581 C CA . THR B 1 135 ? -21.25 -18.859 -11.469 1 93.81 135 THR B CA 1
ATOM 3582 C C . THR B 1 135 ? -21.328 -19.688 -10.188 1 93.81 135 THR B C 1
ATOM 3584 O O . THR B 1 135 ? -22.391 -20.25 -9.875 1 93.81 135 THR B O 1
ATOM 3587 N N . LEU B 1 136 ? -20.297 -19.766 -9.461 1 95.44 136 LEU B N 1
ATOM 3588 C CA . LEU B 1 136 ? -20.266 -20.578 -8.242 1 95.44 136 LEU B CA 1
ATOM 3589 C C . LEU B 1 136 ? -20.906 -19.844 -7.078 1 95.44 136 LEU B C 1
ATOM 3591 O O . LEU B 1 136 ? -20.766 -18.625 -6.961 1 95.44 136 LEU B O 1
ATOM 3595 N N . ASP B 1 137 ? -21.562 -20.531 -6.203 1 93.31 137 ASP B N 1
ATOM 3596 C CA . ASP B 1 137 ? -22.094 -19.922 -4.988 1 93.31 137 ASP B CA 1
ATOM 3597 C C . ASP B 1 137 ? -21.062 -19.953 -3.859 1 93.31 137 ASP B C 1
ATOM 3599 O O . ASP B 1 137 ? -19.969 -20.5 -4.031 1 93.31 137 ASP B O 1
ATOM 3603 N N . ASN B 1 138 ? -21.391 -19.453 -2.721 1 95 138 ASN B N 1
ATOM 3604 C CA . ASN B 1 138 ? -20.438 -19.312 -1.617 1 95 138 ASN B CA 1
ATOM 3605 C C . ASN B 1 138 ? -20.016 -20.672 -1.066 1 95 138 ASN B C 1
ATOM 3607 O O . ASN B 1 138 ? -18.859 -20.859 -0.698 1 95 138 ASN B O 1
ATOM 3611 N N . SER B 1 139 ? -20.922 -21.609 -1.013 1 94.19 139 SER B N 1
ATOM 3612 C CA . SER B 1 139 ? -20.594 -22.922 -0.488 1 94.19 139 SER B CA 1
ATOM 3613 C C . SER B 1 139 ? -19.609 -23.656 -1.393 1 94.19 139 SER B C 1
ATOM 3615 O O . SER B 1 139 ? -18.703 -24.328 -0.908 1 94.19 139 SER B O 1
ATOM 3617 N N . GLN B 1 140 ? -19.828 -23.531 -2.695 1 95.5 140 GLN B N 1
ATOM 3618 C CA . GLN B 1 140 ? -18.906 -24.125 -3.666 1 95.5 140 GLN B CA 1
ATOM 3619 C C . GLN B 1 140 ? -17.531 -23.484 -3.584 1 95.5 140 GLN B C 1
ATOM 3621 O O . GLN B 1 140 ? -16.516 -24.188 -3.621 1 95.5 140 GLN B O 1
ATOM 3626 N N . LYS B 1 141 ? -17.484 -22.219 -3.434 1 97.06 141 LYS B N 1
ATOM 3627 C CA . LYS B 1 141 ? -16.219 -21.516 -3.301 1 97.06 141 LYS B CA 1
ATOM 3628 C C . LYS B 1 141 ? -15.492 -21.922 -2.025 1 97.06 141 LYS B C 1
ATOM 3630 O O . LYS B 1 141 ? -14.273 -22.125 -2.033 1 97.06 141 LYS B O 1
ATOM 3635 N N . GLU B 1 142 ? -16.234 -22.031 -0.948 1 97.5 142 GLU B N 1
ATOM 3636 C CA . GLU B 1 142 ? -15.656 -22.5 0.307 1 97.5 142 GLU B CA 1
ATOM 3637 C C . GLU B 1 142 ? -15.102 -23.922 0.171 1 97.5 142 GLU B C 1
ATOM 3639 O O . GLU B 1 142 ? -14.055 -24.234 0.74 1 97.5 142 GLU B O 1
ATOM 3644 N N . SER B 1 143 ? -15.844 -24.719 -0.565 1 96.69 143 SER B N 1
ATOM 3645 C CA . SER B 1 143 ? -15.383 -26.078 -0.81 1 96.69 143 SER B CA 1
ATOM 3646 C C . SER B 1 143 ? -14.062 -26.094 -1.566 1 96.69 143 SER B C 1
ATOM 3648 O O . SER B 1 143 ? -13.164 -26.875 -1.248 1 96.69 143 SER B O 1
ATOM 3650 N N . ILE B 1 144 ? -13.906 -25.266 -2.543 1 97.94 144 ILE B N 1
ATOM 3651 C CA . ILE B 1 144 ? -12.664 -25.125 -3.301 1 97.94 144 ILE B CA 1
ATOM 3652 C C . ILE B 1 144 ? -11.539 -24.688 -2.367 1 97.94 144 ILE B C 1
ATOM 3654 O O . ILE B 1 144 ? -10.438 -25.25 -2.402 1 97.94 144 ILE B O 1
ATOM 3658 N N . LYS B 1 145 ? -11.828 -23.734 -1.552 1 98.25 145 LYS B N 1
ATOM 3659 C CA . LYS B 1 145 ? -10.859 -23.25 -0.567 1 98.25 145 LYS B CA 1
ATOM 3660 C C . LYS B 1 145 ? -10.359 -24.406 0.304 1 98.25 145 LYS B C 1
ATOM 3662 O O . LYS B 1 145 ? -9.148 -24.531 0.53 1 98.25 145 LYS B O 1
ATOM 3667 N N . GLU B 1 146 ? -11.227 -25.219 0.761 1 97.69 146 GLU B N 1
ATOM 3668 C CA . GLU B 1 146 ? -10.875 -26.328 1.634 1 97.69 146 GLU B CA 1
ATOM 3669 C C . GLU B 1 146 ? -10.023 -27.359 0.897 1 97.69 146 GLU B C 1
ATOM 3671 O O . GLU B 1 146 ? -9.062 -27.906 1.46 1 97.69 146 GLU B O 1
ATOM 3676 N N . GLN B 1 147 ? -10.391 -27.625 -0.323 1 97.44 147 GLN B N 1
ATOM 3677 C CA . GLN B 1 147 ? -9.617 -28.562 -1.122 1 97.44 147 GLN B CA 1
ATOM 3678 C C . GLN B 1 147 ? -8.211 -28.031 -1.401 1 97.44 147 GLN B C 1
ATOM 3680 O O . GLN B 1 147 ? -7.238 -28.781 -1.331 1 97.44 147 GLN B O 1
ATOM 3685 N N . LEU B 1 148 ? -8.117 -26.75 -1.692 1 98.38 148 LEU B N 1
ATOM 3686 C CA . LEU B 1 148 ? -6.812 -26.125 -1.896 1 98.38 148 LEU B CA 1
ATOM 3687 C C . LEU B 1 148 ? -6 -26.125 -0.605 1 98.38 148 LEU B C 1
ATOM 3689 O O . LEU B 1 148 ? -4.781 -26.297 -0.634 1 98.38 148 LEU B O 1
ATOM 3693 N N . GLU B 1 149 ? -6.703 -25.953 0.533 1 98.44 149 GLU B N 1
ATOM 3694 C CA . GLU B 1 149 ? -6.035 -25.953 1.832 1 98.44 149 GLU B CA 1
ATOM 3695 C C . GLU B 1 149 ? -5.285 -27.25 2.074 1 98.44 149 GLU B C 1
ATOM 3697 O O . GLU B 1 149 ? -4.16 -27.25 2.574 1 98.44 149 GLU B O 1
ATOM 3702 N N . ILE B 1 150 ? -5.863 -28.297 1.682 1 97.31 150 ILE B N 1
ATOM 3703 C CA . ILE B 1 150 ? -5.246 -29.609 1.858 1 97.31 150 ILE B CA 1
ATOM 3704 C C . ILE B 1 150 ? -3.936 -29.672 1.076 1 97.31 150 ILE B C 1
ATOM 3706 O O . ILE B 1 150 ? -2.918 -30.141 1.595 1 97.31 150 ILE B O 1
ATOM 3710 N N . MET B 1 151 ? -3.916 -29.188 -0.125 1 97.75 151 MET B N 1
ATOM 3711 C CA . MET B 1 151 ? -2.719 -29.188 -0.962 1 97.75 151 MET B CA 1
ATOM 3712 C C . MET B 1 151 ? -1.681 -28.203 -0.436 1 97.75 151 MET B C 1
ATOM 3714 O O . MET B 1 151 ? -0.508 -28.562 -0.284 1 97.75 151 MET B O 1
ATOM 3718 N N . PHE B 1 152 ? -2.098 -27.031 -0.054 1 98.44 152 PHE B N 1
ATOM 3719 C CA . PHE B 1 152 ? -1.165 -25.969 0.29 1 98.44 152 PHE B CA 1
ATOM 3720 C C . PHE B 1 152 ? -0.575 -26.188 1.677 1 98.44 152 PHE B C 1
ATOM 3722 O O . PHE B 1 152 ? 0.579 -25.844 1.931 1 98.44 152 PHE B O 1
ATOM 3729 N N . SER B 1 153 ? -1.362 -26.781 2.588 1 98.19 153 SER B N 1
ATOM 3730 C CA . SER B 1 153 ? -0.781 -27.141 3.877 1 98.19 153 SER B CA 1
ATOM 3731 C C . SER B 1 153 ? 0.388 -28.109 3.703 1 98.19 153 SER B C 1
ATOM 3733 O O . SER B 1 153 ? 1.414 -27.984 4.375 1 98.19 153 SER B O 1
ATOM 3735 N N . GLY B 1 154 ? 0.229 -29.031 2.787 1 98.12 154 GLY B N 1
ATOM 3736 C CA . GLY B 1 154 ? 1.319 -29.938 2.48 1 98.12 154 GLY B CA 1
ATOM 3737 C C . GLY B 1 154 ? 2.51 -29.25 1.838 1 98.12 154 GLY B C 1
ATOM 3738 O O . GLY B 1 154 ? 3.65 -29.453 2.262 1 98.12 154 GLY B O 1
ATOM 3739 N N . ILE B 1 155 ? 2.277 -28.406 0.84 1 98.38 155 ILE B N 1
ATOM 3740 C CA . ILE B 1 155 ? 3.326 -27.688 0.123 1 98.38 155 ILE B CA 1
ATOM 3741 C C . ILE B 1 155 ? 4.137 -26.844 1.104 1 98.38 155 ILE B C 1
ATOM 3743 O O . ILE B 1 155 ? 5.367 -26.906 1.11 1 98.38 155 ILE B O 1
ATOM 3747 N N . ARG B 1 156 ? 3.502 -26.156 1.979 1 98.12 156 ARG B N 1
ATOM 3748 C CA . ARG B 1 156 ? 4.121 -25.141 2.816 1 98.12 156 ARG B CA 1
ATOM 3749 C C . ARG B 1 156 ? 4.824 -25.766 4.016 1 98.12 156 ARG B C 1
ATOM 3751 O O . ARG B 1 156 ? 5.582 -25.094 4.719 1 98.12 156 ARG B O 1
ATOM 3758 N N . SER B 1 157 ? 4.633 -27.062 4.207 1 97.69 157 SER B N 1
ATOM 3759 C CA . SER B 1 157 ? 5.301 -27.766 5.293 1 97.69 157 SER B CA 1
ATOM 3760 C C . SER B 1 157 ? 6.656 -28.312 4.852 1 97.69 157 SER B C 1
ATOM 3762 O O . SER B 1 157 ? 7.453 -28.75 5.68 1 97.69 157 SER B O 1
ATOM 3764 N N . LEU B 1 158 ? 6.98 -28.156 3.6 1 98 158 LEU B N 1
ATOM 3765 C CA . LEU B 1 158 ? 8.188 -28.766 3.047 1 98 158 LEU B CA 1
ATOM 3766 C C . LEU B 1 158 ? 9.406 -27.891 3.314 1 98 158 LEU B C 1
ATOM 3768 O O . LEU B 1 158 ? 9.32 -26.656 3.252 1 98 158 LEU B O 1
ATOM 3772 N N . THR B 1 159 ? 10.516 -28.5 3.547 1 95.75 159 THR B N 1
ATOM 3773 C CA . THR B 1 159 ? 11.812 -27.828 3.508 1 95.75 159 THR B CA 1
ATOM 3774 C C . THR B 1 159 ? 12.352 -27.797 2.08 1 95.75 159 THR B C 1
ATOM 3776 O O . THR B 1 159 ? 11.945 -28.594 1.232 1 95.75 159 THR B O 1
ATOM 3779 N N . PRO B 1 160 ? 13.109 -26.859 1.806 1 94.5 160 PRO B N 1
ATOM 3780 C CA . PRO B 1 160 ? 13.625 -26.797 0.438 1 94.5 160 PRO B CA 1
ATOM 3781 C C . PRO B 1 160 ? 14.594 -27.938 0.128 1 94.5 160 PRO B C 1
ATOM 3783 O O . PRO B 1 160 ? 15.258 -28.453 1.031 1 94.5 160 PRO B O 1
ATOM 3786 N N . PRO B 1 161 ? 14.602 -28.344 -1.135 1 94.38 161 PRO B N 1
ATOM 3787 C CA . PRO B 1 161 ? 15.602 -29.344 -1.51 1 94.38 161 PRO B CA 1
ATOM 3788 C C . PRO B 1 161 ? 17.031 -28.828 -1.373 1 94.38 161 PRO B C 1
ATOM 3790 O O . PRO B 1 161 ? 17.266 -27.609 -1.375 1 94.38 161 PRO B O 1
ATOM 3793 N N . PRO B 1 162 ? 17.938 -29.75 -1.258 1 91.19 162 PRO B N 1
ATOM 3794 C CA . PRO B 1 162 ? 19.328 -29.297 -1.209 1 91.19 162 PRO B CA 1
ATOM 3795 C C . PRO B 1 162 ? 19.766 -28.609 -2.492 1 91.19 162 PRO B C 1
ATOM 3797 O O . PRO B 1 162 ? 19.234 -28.875 -3.566 1 91.19 162 PRO B O 1
ATOM 3800 N N . SER B 1 163 ? 20.594 -27.641 -2.34 1 90 163 SER B N 1
ATOM 3801 C CA . SER B 1 163 ? 21.188 -26.953 -3.482 1 90 163 SER B CA 1
ATOM 3802 C C . SER B 1 163 ? 22.688 -27.203 -3.586 1 90 163 SER B C 1
ATOM 3804 O O . SER B 1 163 ? 23.359 -27.344 -2.568 1 90 163 SER B O 1
ATOM 3806 N N . ASP B 1 164 ? 23.125 -27.281 -4.848 1 86.38 164 ASP B N 1
ATOM 3807 C CA . ASP B 1 164 ? 24.562 -27.484 -5.066 1 86.38 164 ASP B CA 1
ATOM 3808 C C . ASP B 1 164 ? 25.328 -26.172 -4.891 1 86.38 164 ASP B C 1
ATOM 3810 O O . ASP B 1 164 ? 26.562 -26.188 -4.75 1 86.38 164 ASP B O 1
ATOM 3814 N N . GLU B 1 165 ? 24.609 -25.109 -4.902 1 93.19 165 GLU B N 1
ATOM 3815 C CA . GLU B 1 165 ? 25.234 -23.797 -4.766 1 93.19 165 GLU B CA 1
ATOM 3816 C C . GLU B 1 165 ? 25.109 -23.266 -3.34 1 93.19 165 GLU B C 1
ATOM 3818 O O . GLU B 1 165 ? 24.016 -23.203 -2.789 1 93.19 165 GLU B O 1
ATOM 3823 N N . PRO B 1 166 ? 26.266 -22.844 -2.832 1 91.25 166 PRO B N 1
ATOM 3824 C CA . PRO B 1 166 ? 26.219 -22.297 -1.477 1 91.25 166 PRO B CA 1
ATOM 3825 C C . PRO B 1 166 ? 25.312 -21.062 -1.373 1 91.25 166 PRO B C 1
ATOM 3827 O O . PRO B 1 166 ? 25.266 -20.25 -2.301 1 91.25 166 PRO B O 1
ATOM 3830 N N . HIS B 1 167 ? 24.547 -20.969 -0.362 1 91.56 167 HIS B N 1
ATOM 3831 C CA . HIS B 1 167 ? 23.75 -19.797 0.002 1 91.56 167 HIS B CA 1
ATOM 3832 C C . HIS B 1 167 ? 22.484 -19.703 -0.851 1 91.56 167 HIS B C 1
ATOM 3834 O O . HIS B 1 167 ? 21.75 -18.719 -0.765 1 91.56 167 HIS B O 1
ATOM 3840 N N . ALA B 1 168 ? 22.281 -20.719 -1.74 1 95.12 168 ALA B N 1
ATOM 3841 C CA . ALA B 1 168 ? 21.078 -20.719 -2.572 1 95.12 168 ALA B CA 1
ATOM 3842 C C . ALA B 1 168 ? 19.906 -21.344 -1.835 1 95.12 168 ALA B C 1
ATOM 3844 O O . ALA B 1 168 ? 19.469 -22.438 -2.174 1 95.12 168 ALA B O 1
ATOM 3845 N N . LEU B 1 169 ? 19.375 -20.594 -0.913 1 97 169 LEU B N 1
ATOM 3846 C CA . LEU B 1 169 ? 18.25 -21.078 -0.121 1 97 169 LEU B CA 1
ATOM 3847 C C . LEU B 1 169 ? 16.922 -20.703 -0.776 1 97 169 LEU B C 1
ATOM 3849 O O . LEU B 1 169 ? 16.078 -21.562 -0.999 1 97 169 LEU B O 1
ATOM 3853 N N . LEU B 1 170 ? 16.766 -19.469 -1.092 1 98.12 170 LEU B N 1
ATOM 3854 C CA . LEU B 1 170 ? 15.5 -18.969 -1.605 1 98.12 170 LEU B CA 1
ATOM 3855 C C . LEU B 1 170 ? 15.43 -19.109 -3.121 1 98.12 170 LEU B C 1
ATOM 3857 O O . LEU B 1 170 ? 16.469 -19.109 -3.797 1 98.12 170 LEU B O 1
ATOM 3861 N N . GLY B 1 171 ? 14.18 -19.172 -3.613 1 97.5 171 GLY B N 1
ATOM 3862 C CA . GLY B 1 171 ? 13.945 -19.266 -5.047 1 97.5 171 GLY B CA 1
ATOM 3863 C C . GLY B 1 171 ? 13.688 -20.672 -5.527 1 97.5 171 GLY B C 1
ATOM 3864 O O . GLY B 1 171 ? 13.336 -21.547 -4.738 1 97.5 171 GLY B O 1
ATOM 3865 N N . GLY B 1 172 ? 13.695 -20.797 -6.824 1 95.75 172 GLY B N 1
ATOM 3866 C CA . GLY B 1 172 ? 13.523 -22.062 -7.512 1 95.75 172 GLY B CA 1
ATOM 3867 C C . GLY B 1 172 ? 14.375 -22.188 -8.758 1 95.75 172 GLY B C 1
ATOM 3868 O O . GLY B 1 172 ? 15.328 -21.422 -8.945 1 95.75 172 GLY B O 1
ATOM 3869 N N . GLY B 1 173 ? 14.148 -23.25 -9.445 1 92.25 173 GLY B N 1
ATOM 3870 C CA . GLY B 1 173 ? 14.852 -23.453 -10.703 1 92.25 173 GLY B CA 1
ATOM 3871 C C . GLY B 1 173 ? 16.266 -23.969 -10.516 1 92.25 173 GLY B C 1
ATOM 3872 O O . GLY B 1 173 ? 16.688 -24.266 -9.398 1 92.25 173 GLY B O 1
ATOM 3873 N N . ILE B 1 174 ? 16.953 -24.094 -11.719 1 91.75 174 ILE B N 1
ATOM 3874 C CA . ILE B 1 174 ? 18.359 -24.5 -11.766 1 91.75 174 ILE B CA 1
ATOM 3875 C C . ILE B 1 174 ? 19.141 -23.531 -12.648 1 91.75 174 ILE B C 1
ATOM 3877 O O . ILE B 1 174 ? 18.938 -23.484 -13.859 1 91.75 174 ILE B O 1
ATOM 3881 N N . PRO B 1 175 ? 20.062 -22.781 -12.086 1 94 175 PRO B N 1
ATOM 3882 C CA . PRO B 1 175 ? 20.375 -22.688 -10.656 1 94 175 PRO B CA 1
ATOM 3883 C C . PRO B 1 175 ? 19.25 -22.016 -9.859 1 94 175 PRO B C 1
ATOM 3885 O O . PRO B 1 175 ? 18.406 -21.328 -10.438 1 94 175 PRO B O 1
ATOM 3888 N N . ARG B 1 176 ? 19.281 -22.312 -8.625 1 96.19 176 ARG B N 1
ATOM 3889 C CA . ARG B 1 176 ? 18.266 -21.75 -7.762 1 96.19 176 ARG B CA 1
ATOM 3890 C C . ARG B 1 176 ? 18.438 -20.234 -7.625 1 96.19 176 ARG B C 1
ATOM 3892 O O . ARG B 1 176 ? 19.469 -19.766 -7.148 1 96.19 176 ARG B O 1
ATOM 3899 N N . ARG B 1 177 ? 17.391 -19.531 -8.07 1 97 177 ARG B N 1
ATOM 3900 C CA . ARG B 1 177 ? 17.359 -18.078 -7.992 1 97 177 ARG B CA 1
ATOM 3901 C C . ARG B 1 177 ? 15.969 -17.562 -7.648 1 97 177 ARG B C 1
ATOM 3903 O O . ARG B 1 177 ? 14.969 -18.172 -8.047 1 97 177 ARG B O 1
ATOM 3910 N N . CYS B 1 178 ? 15.961 -16.5 -6.93 1 97.62 178 CYS B N 1
ATOM 3911 C CA . CYS B 1 178 ? 14.68 -15.836 -6.703 1 97.62 178 CYS B CA 1
ATOM 3912 C C . CYS B 1 178 ? 14.164 -15.195 -7.984 1 97.62 178 CYS B C 1
ATOM 3914 O O . CYS B 1 178 ? 14.945 -14.633 -8.758 1 97.62 178 CYS B O 1
ATOM 3916 N N . ARG B 1 179 ? 12.914 -15.305 -8.109 1 96.06 179 ARG B N 1
ATOM 3917 C CA . ARG B 1 179 ? 12.227 -14.688 -9.234 1 96.06 179 ARG B CA 1
ATOM 3918 C C . ARG B 1 179 ? 11.062 -13.82 -8.766 1 96.06 179 ARG B C 1
ATOM 3920 O O . ARG B 1 179 ? 10.367 -14.172 -7.809 1 96.06 179 ARG B O 1
ATOM 3927 N N . ASP B 1 180 ? 10.906 -12.727 -9.359 1 95 180 ASP B N 1
ATOM 3928 C CA . ASP B 1 180 ? 9.812 -11.797 -9.086 1 95 180 ASP B CA 1
ATOM 3929 C C . ASP B 1 180 ? 9.078 -11.422 -10.367 1 95 180 ASP B C 1
ATOM 3931 O O . ASP B 1 180 ? 9.555 -10.594 -11.148 1 95 180 ASP B O 1
ATOM 3935 N N . ALA B 1 181 ? 7.93 -12.062 -10.492 1 90.12 181 ALA B N 1
ATOM 3936 C CA . ALA B 1 181 ? 7.145 -11.797 -11.695 1 90.12 181 ALA B CA 1
ATOM 3937 C C . ALA B 1 181 ? 6.137 -10.68 -11.453 1 90.12 181 ALA B C 1
ATOM 3939 O O . ALA B 1 181 ? 5.293 -10.773 -10.562 1 90.12 181 ALA B O 1
ATOM 3940 N N . ARG B 1 182 ? 6.191 -9.633 -12.188 1 85.81 182 ARG B N 1
ATOM 3941 C CA . ARG B 1 182 ? 5.246 -8.523 -12.266 1 85.81 182 ARG B CA 1
ATOM 3942 C C . ARG B 1 182 ? 4.883 -8.219 -13.711 1 85.81 182 ARG B C 1
ATOM 3944 O O . ARG B 1 182 ? 4.379 -9.086 -14.43 1 85.81 182 ARG B O 1
ATOM 3951 N N . ARG B 1 183 ? 5.129 -7.027 -14.156 1 78.69 183 ARG B N 1
ATOM 3952 C CA . ARG B 1 183 ? 4.996 -6.777 -15.594 1 78.69 183 ARG B CA 1
ATOM 3953 C C . ARG B 1 183 ? 6.039 -7.559 -16.391 1 78.69 183 ARG B C 1
ATOM 3955 O O . ARG B 1 183 ? 5.754 -8.055 -17.469 1 78.69 183 ARG B O 1
ATOM 3962 N N . HIS B 1 184 ? 7.09 -7.715 -15.695 1 83.69 184 HIS B N 1
ATOM 3963 C CA . HIS B 1 184 ? 8.172 -8.547 -16.203 1 83.69 184 HIS B CA 1
ATOM 3964 C C . HIS B 1 184 ? 8.75 -9.43 -15.102 1 83.69 184 HIS B C 1
ATOM 3966 O O . HIS B 1 184 ? 8.609 -9.125 -13.914 1 83.69 184 HIS B O 1
ATOM 3972 N N . VAL B 1 185 ? 9.359 -10.5 -15.594 1 88.81 185 VAL B N 1
ATOM 3973 C CA . VAL B 1 185 ? 9.992 -11.398 -14.633 1 88.81 185 VAL B CA 1
ATOM 3974 C C . VAL B 1 185 ? 11.43 -10.953 -14.367 1 88.81 185 VAL B C 1
ATOM 3976 O O . VAL B 1 185 ? 12.211 -10.773 -15.305 1 88.81 185 VAL B O 1
ATOM 3979 N N . ARG B 1 186 ? 11.766 -10.758 -13.156 1 92.94 186 ARG B N 1
ATOM 3980 C CA . ARG B 1 186 ? 13.133 -10.484 -12.727 1 92.94 186 ARG B CA 1
ATOM 3981 C C . ARG B 1 186 ? 13.727 -11.68 -11.992 1 92.94 186 ARG B C 1
ATOM 3983 O O . ARG B 1 186 ? 13.047 -12.312 -11.18 1 92.94 186 ARG B O 1
ATOM 3990 N N . VAL B 1 187 ? 14.945 -11.938 -12.359 1 95.12 187 VAL B N 1
ATOM 3991 C CA . VAL B 1 187 ? 15.656 -13.039 -11.727 1 95.12 187 VAL B CA 1
ATOM 3992 C C . VAL B 1 187 ? 16.875 -12.508 -10.977 1 95.12 187 VAL B C 1
ATOM 3994 O O . VAL B 1 187 ? 17.641 -11.695 -11.508 1 95.12 187 VAL B O 1
ATOM 3997 N N . ALA B 1 188 ? 16.984 -12.938 -9.766 1 96.75 188 ALA B N 1
ATOM 3998 C CA . ALA B 1 188 ? 18.156 -12.531 -8.984 1 96.75 188 ALA B CA 1
ATOM 3999 C C . ALA B 1 188 ? 19.453 -13.008 -9.633 1 96.75 188 ALA B C 1
ATOM 4001 O O . ALA B 1 188 ? 19.516 -14.133 -10.125 1 96.75 188 ALA B O 1
ATOM 4002 N N . GLU B 1 189 ? 20.453 -12.203 -9.625 1 94.5 189 GLU B N 1
ATOM 4003 C CA . GLU B 1 189 ? 21.734 -12.547 -10.211 1 94.5 189 GLU B CA 1
ATOM 4004 C C . GLU B 1 189 ? 22.5 -13.523 -9.312 1 94.5 189 GLU B C 1
ATOM 4006 O O . GLU B 1 189 ? 23.25 -14.375 -9.812 1 94.5 189 GLU B O 1
ATOM 4011 N N . LYS B 1 190 ? 22.312 -13.383 -8.07 1 95.81 190 LYS B N 1
ATOM 4012 C CA . LYS B 1 190 ? 23.031 -14.172 -7.086 1 95.81 190 LYS B CA 1
ATOM 4013 C C . LYS B 1 190 ? 22.078 -14.93 -6.168 1 95.81 190 LYS B C 1
ATOM 4015 O O . LYS B 1 190 ? 20.891 -14.586 -6.082 1 95.81 190 LYS B O 1
ATOM 4020 N N . PRO B 1 191 ? 22.625 -15.984 -5.559 1 97.5 191 PRO B N 1
ATOM 4021 C CA . PRO B 1 191 ? 21.812 -16.688 -4.566 1 97.5 191 PRO B CA 1
ATOM 4022 C C . PRO B 1 191 ? 21.375 -15.773 -3.42 1 97.5 191 PRO B C 1
ATOM 4024 O O . PRO B 1 191 ? 22.109 -14.859 -3.039 1 97.5 191 PRO B O 1
ATOM 4027 N N . ILE B 1 192 ? 20.188 -16.031 -2.889 1 98.19 192 ILE B N 1
ATOM 4028 C CA . ILE B 1 192 ? 19.641 -15.297 -1.754 1 98.19 192 ILE B CA 1
ATOM 4029 C C . ILE B 1 192 ? 19.328 -16.266 -0.616 1 98.19 192 ILE B C 1
ATOM 4031 O O . ILE B 1 192 ? 18.75 -17.328 -0.84 1 98.19 192 ILE B O 1
ATOM 4035 N N . GLU B 1 193 ? 19.703 -15.906 0.626 1 97.31 193 GLU B N 1
ATOM 4036 C CA . GLU B 1 193 ? 19.5 -16.844 1.722 1 97.31 193 GLU B CA 1
ATOM 4037 C C . GLU B 1 193 ? 18.875 -16.156 2.93 1 97.31 193 GLU B C 1
ATOM 4039 O O . GLU B 1 193 ? 18.594 -16.812 3.943 1 97.31 193 GLU B O 1
ATOM 4044 N N . SER B 1 194 ? 18.656 -14.797 2.871 1 97.94 194 SER B N 1
ATOM 4045 C CA . SER B 1 194 ? 18.109 -14.07 4.012 1 97.94 194 SER B CA 1
ATOM 4046 C C . SER B 1 194 ? 17 -13.125 3.584 1 97.94 194 SER B C 1
ATOM 4048 O O . SER B 1 194 ? 16.906 -12.758 2.412 1 97.94 194 SER B O 1
ATOM 4050 N N . MET B 1 195 ? 16.219 -12.805 4.609 1 98.12 195 MET B N 1
ATOM 4051 C CA . MET B 1 195 ? 15.133 -11.859 4.348 1 98.12 195 MET B CA 1
ATOM 4052 C C . MET B 1 195 ? 15.688 -10.5 3.924 1 98.12 195 MET B C 1
ATOM 4054 O O . MET B 1 195 ? 15.102 -9.82 3.084 1 98.12 195 MET B O 1
ATOM 4058 N N . VAL B 1 196 ? 16.797 -10.078 4.488 1 98 196 VAL B N 1
ATOM 4059 C CA . VAL B 1 196 ? 17.406 -8.805 4.168 1 98 196 VAL B CA 1
ATOM 4060 C C . VAL B 1 196 ? 17.812 -8.773 2.691 1 98 196 VAL B C 1
ATOM 4062 O O . VAL B 1 196 ? 17.531 -7.801 1.987 1 98 196 VAL B O 1
ATOM 4065 N N . GLU B 1 197 ? 18.406 -9.852 2.229 1 97.94 197 GLU B N 1
ATOM 4066 C CA . GLU B 1 197 ? 18.797 -9.953 0.826 1 97.94 197 GLU B CA 1
ATOM 4067 C C . GLU B 1 197 ? 17.578 -9.984 -0.089 1 97.94 197 GLU B C 1
ATOM 4069 O O . GLU B 1 197 ? 17.594 -9.391 -1.168 1 97.94 197 GLU B O 1
ATOM 4074 N N . PHE B 1 198 ? 16.594 -10.719 0.324 1 98.44 198 PHE B N 1
ATOM 4075 C CA . PHE B 1 198 ? 15.375 -10.797 -0.459 1 98.44 198 PHE B CA 1
ATOM 4076 C C . PHE B 1 198 ? 14.727 -9.422 -0.584 1 98.44 198 PHE B C 1
ATOM 4078 O O . PHE B 1 198 ? 14.289 -9.031 -1.671 1 98.44 198 PHE B O 1
ATOM 4085 N N . ASN B 1 199 ? 14.648 -8.688 0.565 1 98.19 199 ASN B N 1
ATOM 4086 C CA . ASN B 1 199 ? 14.109 -7.328 0.546 1 98.19 199 ASN B CA 1
ATOM 4087 C C . ASN B 1 199 ? 14.891 -6.434 -0.413 1 98.19 199 ASN B C 1
ATOM 4089 O O . ASN B 1 199 ? 14.305 -5.625 -1.129 1 98.19 199 ASN B O 1
ATOM 4093 N N . LEU B 1 200 ? 16.156 -6.555 -0.451 1 96.88 200 LEU B N 1
ATOM 4094 C CA . LEU B 1 200 ? 17 -5.785 -1.367 1 96.88 200 LEU B CA 1
ATOM 4095 C C . LEU B 1 200 ? 16.703 -6.16 -2.816 1 96.88 200 LEU B C 1
ATOM 4097 O O . LEU B 1 200 ? 16.641 -5.289 -3.686 1 96.88 200 LEU B O 1
ATOM 4101 N N . PHE B 1 201 ? 16.547 -7.43 -3.07 1 97.25 201 PHE B N 1
ATOM 4102 C CA . PHE B 1 201 ? 16.203 -7.914 -4.398 1 97.25 201 PHE B CA 1
ATOM 4103 C C . PHE B 1 201 ? 14.922 -7.254 -4.895 1 97.25 201 PHE B C 1
ATOM 4105 O O . PHE B 1 201 ? 14.844 -6.828 -6.051 1 97.25 201 PHE B O 1
ATOM 4112 N N . LEU B 1 202 ? 13.922 -7.098 -4 1 96.69 202 LEU B N 1
ATOM 4113 C CA . LEU B 1 202 ? 12.641 -6.512 -4.367 1 96.69 202 LEU B CA 1
ATOM 4114 C C . LEU B 1 202 ? 12.773 -5.016 -4.625 1 96.69 202 LEU B C 1
ATOM 4116 O O . LEU B 1 202 ? 12.039 -4.449 -5.438 1 96.69 202 LEU B O 1
ATOM 4120 N N . THR B 1 203 ? 13.75 -4.391 -3.939 1 96.19 203 THR B N 1
ATOM 4121 C CA . THR B 1 203 ? 13.742 -2.932 -3.896 1 96.19 203 THR B CA 1
ATOM 4122 C C . THR B 1 203 ? 14.984 -2.369 -4.586 1 96.19 203 THR B C 1
ATOM 4124 O O . THR B 1 203 ? 15.445 -1.276 -4.25 1 96.19 203 THR B O 1
ATOM 4127 N N . THR B 1 204 ? 15.594 -3.1 -5.422 1 93.19 204 THR B N 1
ATOM 4128 C CA . THR B 1 204 ? 16.719 -2.619 -6.207 1 93.19 204 THR B CA 1
ATOM 4129 C C . THR B 1 204 ? 16.469 -2.793 -7.699 1 93.19 204 THR B C 1
ATOM 4131 O O . THR B 1 204 ? 15.906 -3.809 -8.125 1 93.19 204 THR B O 1
ATOM 4134 N N . ASP B 1 205 ? 16.766 -1.839 -8.383 1 88.81 205 ASP B N 1
ATOM 4135 C CA . ASP B 1 205 ? 16.703 -1.83 -9.836 1 88.81 205 ASP B CA 1
ATOM 4136 C C . ASP B 1 205 ? 17.859 -1.031 -10.438 1 88.81 205 ASP B C 1
ATOM 4138 O O . ASP B 1 205 ? 17.953 0.177 -10.219 1 88.81 205 ASP B O 1
ATOM 4142 N N . PRO B 1 206 ? 18.688 -1.704 -11.125 1 84.81 206 PRO B N 1
ATOM 4143 C CA . PRO B 1 206 ? 19.844 -1.011 -11.68 1 84.81 206 PRO B CA 1
ATOM 4144 C C . PRO B 1 206 ? 19.469 0.14 -12.609 1 84.81 206 PRO B C 1
ATOM 4146 O O . PRO B 1 206 ? 20.266 1.058 -12.82 1 84.81 206 PRO B O 1
ATOM 4149 N N . ASN B 1 207 ? 18.281 0.13 -13.133 1 86.44 207 ASN B N 1
ATOM 4150 C CA . ASN B 1 207 ? 17.859 1.139 -14.094 1 86.44 207 ASN B CA 1
ATOM 4151 C C . ASN B 1 207 ? 17.062 2.256 -13.422 1 86.44 207 ASN B C 1
ATOM 4153 O O . ASN B 1 207 ? 16.547 3.15 -14.102 1 86.44 207 ASN B O 1
ATOM 4157 N N . ARG B 1 208 ? 16.953 2.18 -12.133 1 86.19 208 ARG B N 1
ATOM 4158 C CA . ARG B 1 208 ? 16.172 3.191 -11.43 1 86.19 208 ARG B CA 1
ATOM 4159 C C . ARG B 1 208 ? 16.953 3.758 -10.25 1 86.19 208 ARG B C 1
ATOM 4161 O O . ARG B 1 208 ? 17.672 3.027 -9.57 1 86.19 208 ARG B O 1
ATOM 4168 N N . THR B 1 209 ? 16.766 5.066 -10.07 1 84.12 209 THR B N 1
ATOM 4169 C CA . THR B 1 209 ? 17.406 5.734 -8.938 1 84.12 209 THR B CA 1
ATOM 4170 C C . THR B 1 209 ? 16.656 5.418 -7.641 1 84.12 209 THR B C 1
ATOM 4172 O O . THR B 1 209 ? 15.422 5.395 -7.617 1 84.12 209 THR B O 1
ATOM 4175 N N . GLU B 1 210 ? 17.453 5.105 -6.664 1 85.56 210 GLU B N 1
ATOM 4176 C CA . GLU B 1 210 ? 16.891 4.922 -5.332 1 85.56 210 GLU B CA 1
ATOM 4177 C C . GLU B 1 210 ? 16.422 6.254 -4.742 1 85.56 210 GLU B C 1
ATOM 4179 O O . GLU B 1 210 ? 17.25 7.109 -4.418 1 85.56 210 GLU B O 1
ATOM 4184 N N . THR B 1 211 ? 15.156 6.461 -4.641 1 86.44 211 THR B N 1
ATOM 4185 C CA . THR B 1 211 ? 14.586 7.684 -4.094 1 86.44 211 THR B CA 1
ATOM 4186 C C . THR B 1 211 ? 14.383 7.566 -2.588 1 86.44 211 THR B C 1
ATOM 4188 O O . THR B 1 211 ? 14.5 6.473 -2.025 1 86.44 211 THR B O 1
ATOM 4191 N N . GLY B 1 212 ? 14.156 8.695 -1.983 1 88.25 212 GLY B N 1
ATOM 4192 C CA . GLY B 1 212 ? 13.789 8.688 -0.576 1 88.25 212 GLY B CA 1
ATOM 4193 C C . GLY B 1 212 ? 12.531 7.895 -0.291 1 88.25 212 GLY B C 1
ATOM 4194 O O . GLY B 1 212 ? 12.438 7.223 0.738 1 88.25 212 GLY B O 1
ATOM 4195 N N . ARG B 1 213 ? 11.672 7.961 -1.225 1 90.12 213 ARG B N 1
ATOM 4196 C CA . ARG B 1 213 ? 10.422 7.219 -1.077 1 90.12 213 ARG B CA 1
ATOM 4197 C C . ARG B 1 213 ? 10.68 5.715 -1.077 1 90.12 213 ARG B C 1
ATOM 4199 O O . ARG B 1 213 ? 10.078 4.977 -0.295 1 90.12 213 ARG B O 1
ATOM 4206 N N . LEU B 1 214 ? 11.539 5.277 -1.969 1 92.94 214 LEU B N 1
ATOM 4207 C CA . LEU B 1 214 ? 11.867 3.855 -1.996 1 92.94 214 LEU B CA 1
ATOM 4208 C C . LEU B 1 214 ? 12.555 3.432 -0.703 1 92.94 214 LEU B C 1
ATOM 4210 O O . LEU B 1 214 ? 12.312 2.332 -0.199 1 92.94 214 LEU B O 1
ATOM 4214 N N . LYS B 1 215 ? 13.438 4.312 -0.231 1 93.56 215 LYS B N 1
ATOM 4215 C CA . LYS B 1 215 ? 14.078 4.02 1.048 1 93.56 215 LYS B CA 1
ATOM 4216 C C . LYS B 1 215 ? 13.047 3.865 2.158 1 93.56 215 LYS B C 1
ATOM 4218 O O . LYS B 1 215 ? 13.156 2.971 3 1 93.56 215 LYS B O 1
ATOM 4223 N N . MET B 1 216 ? 12.086 4.719 2.15 1 94.88 216 MET B N 1
ATOM 4224 C CA . MET B 1 216 ? 10.992 4.617 3.117 1 94.88 216 MET B CA 1
ATOM 4225 C C . MET B 1 216 ? 10.25 3.297 2.963 1 94.88 216 MET B C 1
ATOM 4227 O O . MET B 1 216 ? 10.047 2.576 3.941 1 94.88 216 MET B O 1
ATOM 4231 N N . ILE B 1 217 ? 9.891 2.959 1.745 1 95.56 217 ILE B N 1
ATOM 4232 C CA . ILE B 1 217 ? 9.148 1.734 1.464 1 95.56 217 ILE B CA 1
ATOM 4233 C C . ILE B 1 217 ? 9.961 0.524 1.918 1 95.56 217 ILE B C 1
ATOM 4235 O O . ILE B 1 217 ? 9.414 -0.4 2.531 1 95.56 217 ILE B O 1
ATOM 4239 N N . ARG B 1 218 ? 11.227 0.525 1.621 1 96.19 218 ARG B N 1
ATOM 4240 C CA . ARG B 1 218 ? 12.102 -0.566 2.043 1 96.19 218 ARG B CA 1
ATOM 4241 C C . ARG B 1 218 ? 12.109 -0.702 3.561 1 96.19 218 ARG B C 1
ATOM 4243 O O . ARG B 1 218 ? 12.156 -1.814 4.09 1 96.19 218 ARG B O 1
ATOM 4250 N N . SER B 1 219 ? 12.047 0.418 4.227 1 96.06 219 SER B N 1
ATOM 4251 C CA . SER B 1 219 ? 12.062 0.398 5.688 1 96.06 219 SER B CA 1
ATOM 4252 C C . SER B 1 219 ? 10.797 -0.255 6.238 1 96.06 219 SER B C 1
ATOM 4254 O O . SER B 1 219 ? 10.75 -0.646 7.406 1 96.06 219 SER B O 1
ATOM 4256 N N . PHE B 1 220 ? 9.727 -0.355 5.445 1 97.88 220 PHE B N 1
ATOM 4257 C CA . PHE B 1 220 ? 8.469 -0.958 5.863 1 97.88 220 PHE B CA 1
ATOM 4258 C C . PHE B 1 220 ? 8.57 -2.479 5.879 1 97.88 220 PHE B C 1
ATOM 4260 O O . PHE B 1 220 ? 7.727 -3.158 6.469 1 97.88 220 PHE B O 1
ATOM 4267 N N . LEU B 1 221 ? 9.539 -3.047 5.16 1 97.94 221 LEU B N 1
ATOM 4268 C CA . LEU B 1 221 ? 9.641 -4.492 4.984 1 97.94 221 LEU B CA 1
ATOM 4269 C C . LEU B 1 221 ? 10.211 -5.148 6.238 1 97.94 221 LEU B C 1
ATOM 4271 O O . LEU B 1 221 ? 11.211 -4.68 6.793 1 97.94 221 LEU B O 1
ATOM 4275 N N . SER B 1 222 ? 9.531 -6.211 6.684 1 96.88 222 SER B N 1
ATOM 4276 C CA . SER B 1 222 ? 10.016 -6.977 7.828 1 96.88 222 SER B CA 1
ATOM 4277 C C . SER B 1 222 ? 11.125 -7.938 7.418 1 96.88 222 SER B C 1
ATOM 4279 O O . SER B 1 222 ? 11.164 -8.391 6.273 1 96.88 222 SER B O 1
ATOM 4281 N N . SER B 1 223 ? 11.969 -8.266 8.391 1 96.75 223 SER B N 1
ATOM 4282 C CA . SER B 1 223 ? 13.055 -9.195 8.109 1 96.75 223 SER B CA 1
ATOM 4283 C C . SER B 1 223 ? 12.922 -10.477 8.922 1 96.75 223 SER B C 1
ATOM 4285 O O . SER B 1 223 ? 13.859 -11.273 9.008 1 96.75 223 SER B O 1
ATOM 4287 N N . ASP B 1 224 ? 11.789 -10.711 9.484 1 97.06 224 ASP B N 1
ATOM 4288 C CA . ASP B 1 224 ? 11.648 -11.836 10.406 1 97.06 224 ASP B CA 1
ATOM 4289 C C . ASP B 1 224 ? 10.656 -12.867 9.867 1 97.06 224 ASP B C 1
ATOM 4291 O O . ASP B 1 224 ? 10.148 -13.703 10.617 1 97.06 224 ASP B O 1
ATOM 4295 N N . HIS B 1 225 ? 10.398 -12.852 8.633 1 98.19 225 HIS B N 1
ATOM 4296 C CA . HIS B 1 225 ? 9.508 -13.836 8.031 1 98.19 225 HIS B CA 1
ATOM 4297 C C . HIS B 1 225 ? 10.172 -15.203 7.957 1 98.19 225 HIS B C 1
ATOM 4299 O O . HIS B 1 225 ? 11.391 -15.297 7.809 1 98.19 225 HIS B O 1
ATOM 4305 N N . LYS B 1 226 ? 9.406 -16.219 8.102 1 97.88 226 LYS B N 1
ATOM 4306 C CA . LYS B 1 226 ? 9.875 -17.578 7.812 1 97.88 226 LYS B CA 1
ATOM 4307 C C . LYS B 1 226 ? 9.812 -17.875 6.32 1 97.88 226 LYS B C 1
ATOM 4309 O O . LYS B 1 226 ? 9.164 -17.141 5.562 1 97.88 226 LYS B O 1
ATOM 4314 N N . PHE B 1 227 ? 10.531 -18.891 5.949 1 98.38 227 PHE B N 1
ATOM 4315 C CA . PHE B 1 227 ? 10.523 -19.312 4.551 1 98.38 227 PHE B CA 1
ATOM 4316 C C . PHE B 1 227 ? 9.75 -20.609 4.379 1 98.38 227 PHE B C 1
ATOM 4318 O O . PHE B 1 227 ? 9.805 -21.484 5.238 1 98.38 227 PHE B O 1
ATOM 4325 N N . VAL B 1 228 ? 9.031 -20.656 3.303 1 98.75 228 VAL B N 1
ATOM 4326 C CA . VAL B 1 228 ? 8.211 -21.828 3.055 1 98.75 228 VAL B CA 1
ATOM 4327 C C . VAL B 1 228 ? 8.148 -22.125 1.557 1 98.75 228 VAL B C 1
ATOM 4329 O O . VAL B 1 228 ? 8.367 -21.219 0.739 1 98.75 228 VAL B O 1
ATOM 4332 N N . MET B 1 229 ? 7.844 -23.344 1.195 1 98.56 229 MET B N 1
ATOM 4333 C CA . MET B 1 229 ? 7.621 -23.719 -0.201 1 98.56 229 MET B CA 1
ATOM 4334 C C . MET B 1 229 ? 6.379 -23.031 -0.755 1 98.56 229 MET B C 1
ATOM 4336 O O . MET B 1 229 ? 5.348 -22.969 -0.088 1 98.56 229 MET B O 1
ATOM 4340 N N . THR B 1 230 ? 6.473 -22.453 -1.907 1 98.44 230 THR B N 1
ATOM 4341 C CA . THR B 1 230 ? 5.473 -21.562 -2.48 1 98.44 230 THR B CA 1
ATOM 4342 C C . THR B 1 230 ? 5.211 -21.906 -3.941 1 98.44 230 THR B C 1
ATOM 4344 O O . THR B 1 230 ? 6.137 -22.234 -4.684 1 98.44 230 THR B O 1
ATOM 4347 N N . HIS B 1 231 ? 3.955 -21.891 -4.363 1 97.88 231 HIS B N 1
ATOM 4348 C CA . HIS B 1 231 ? 3.574 -22.094 -5.758 1 97.88 231 HIS B CA 1
ATOM 4349 C C . HIS B 1 231 ? 3.953 -20.891 -6.617 1 97.88 231 HIS B C 1
ATOM 4351 O O . HIS B 1 231 ? 4.52 -21.047 -7.699 1 97.88 231 HIS B O 1
ATOM 4357 N N . GLY B 1 232 ? 3.617 -19.703 -6.09 1 97.12 232 GLY B N 1
ATOM 4358 C CA . GLY B 1 232 ? 4.121 -18.469 -6.66 1 97.12 232 GLY B CA 1
ATOM 4359 C C . GLY B 1 232 ? 3.225 -17.906 -7.746 1 97.12 232 GLY B C 1
ATOM 4360 O O . GLY B 1 232 ? 3.49 -16.828 -8.273 1 97.12 232 GLY B O 1
ATOM 4361 N N . ASP B 1 233 ? 2.139 -18.578 -8.148 1 95.94 233 ASP B N 1
ATOM 4362 C CA . ASP B 1 233 ? 1.188 -18.078 -9.133 1 95.94 233 ASP B CA 1
ATOM 4363 C C . ASP B 1 233 ? -0.194 -18.688 -8.93 1 95.94 233 ASP B C 1
ATOM 4365 O O . ASP B 1 233 ? -0.79 -19.219 -9.867 1 95.94 233 ASP B O 1
ATOM 4369 N N . LEU B 1 234 ? -0.694 -18.578 -7.73 1 97.19 234 LEU B N 1
ATOM 4370 C CA . LEU B 1 234 ? -2.01 -19.125 -7.395 1 97.19 234 LEU B CA 1
ATOM 4371 C C . LEU B 1 234 ? -3.115 -18.219 -7.941 1 97.19 234 LEU B C 1
ATOM 4373 O O . LEU B 1 234 ? -3.785 -17.516 -7.184 1 97.19 234 LEU B O 1
ATOM 4377 N N . HIS B 1 235 ? -3.33 -18.281 -9.195 1 96.44 235 HIS B N 1
ATOM 4378 C CA . HIS B 1 235 ? -4.406 -17.625 -9.922 1 96.44 235 HIS B CA 1
ATOM 4379 C C . HIS B 1 235 ? -5.512 -18.609 -10.281 1 96.44 235 HIS B C 1
ATOM 4381 O O . HIS B 1 235 ? -5.238 -19.766 -10.602 1 96.44 235 HIS B O 1
ATOM 4387 N N . PRO B 1 236 ? -6.758 -18.188 -10.273 1 97.06 236 PRO B N 1
ATOM 4388 C CA . PRO B 1 236 ? -7.855 -19.094 -10.602 1 97.06 236 PRO B CA 1
ATOM 4389 C C . PRO B 1 236 ? -7.668 -19.781 -11.953 1 97.06 236 PRO B C 1
ATOM 4391 O O . PRO B 1 236 ? -8.117 -20.922 -12.141 1 97.06 236 PRO B O 1
ATOM 4394 N N . ARG B 1 237 ? -6.973 -19.219 -12.875 1 95.12 237 ARG B N 1
ATOM 4395 C CA . ARG B 1 237 ? -6.746 -19.797 -14.188 1 95.12 237 ARG B CA 1
ATOM 4396 C C . ARG B 1 237 ? -5.852 -21.031 -14.094 1 95.12 237 ARG B C 1
ATOM 4398 O O . ARG B 1 237 ? -5.805 -21.844 -15.023 1 95.12 237 ARG B O 1
ATOM 4405 N N . ASN B 1 238 ? -5.152 -21.141 -12.984 1 96.5 238 ASN B N 1
ATOM 4406 C CA . ASN B 1 238 ? -4.207 -22.25 -12.812 1 96.5 238 ASN B CA 1
ATOM 4407 C C . ASN B 1 238 ? -4.789 -23.359 -11.938 1 96.5 238 ASN B C 1
ATOM 4409 O O . ASN B 1 238 ? -4.066 -24.25 -11.5 1 96.5 238 ASN B O 1
ATOM 4413 N N . ILE B 1 239 ? -6.047 -23.281 -11.672 1 98.25 239 ILE B N 1
ATOM 4414 C CA . ILE B 1 239 ? -6.762 -24.281 -10.898 1 98.25 239 ILE B CA 1
ATOM 4415 C C . ILE B 1 239 ? -7.805 -24.969 -11.773 1 98.25 239 ILE B C 1
ATOM 4417 O O . ILE B 1 239 ? -8.688 -24.312 -12.336 1 98.25 239 ILE B O 1
ATOM 4421 N N . MET B 1 240 ? -7.734 -26.266 -11.875 1 98.31 240 MET B N 1
ATOM 4422 C CA . MET B 1 240 ? -8.68 -27.047 -12.672 1 98.31 240 MET B CA 1
ATOM 4423 C C . MET B 1 240 ? -9.789 -27.609 -11.789 1 98.31 240 MET B C 1
ATOM 4425 O O . MET B 1 240 ? -9.531 -28.094 -10.68 1 98.31 240 MET B O 1
ATOM 4429 N N . VAL B 1 241 ? -11.023 -27.531 -12.32 1 98.12 241 VAL B N 1
ATOM 4430 C CA . VAL B 1 241 ? -12.156 -28.016 -11.531 1 98.12 241 VAL B CA 1
ATOM 4431 C C . VAL B 1 241 ? -13.133 -28.766 -12.422 1 98.12 241 VAL B C 1
ATOM 4433 O O . VAL B 1 241 ? -13.117 -28.609 -13.648 1 98.12 241 VAL B O 1
ATOM 4436 N N . ILE B 1 242 ? -13.867 -29.641 -11.836 1 96.56 242 ILE B N 1
ATOM 4437 C CA . ILE B 1 242 ? -15.047 -30.266 -12.422 1 96.56 242 ILE B CA 1
ATOM 4438 C C . ILE B 1 242 ? -16.281 -29.906 -11.602 1 96.56 242 ILE B C 1
ATOM 4440 O O . ILE B 1 242 ? -16.297 -30.094 -10.383 1 96.56 242 ILE B O 1
ATOM 4444 N N . THR B 1 243 ? -17.188 -29.281 -12.258 1 92.94 243 THR B N 1
ATOM 4445 C CA . THR B 1 243 ? -18.453 -28.922 -11.609 1 92.94 243 THR B CA 1
ATOM 4446 C C . THR B 1 243 ? -19.531 -29.953 -11.914 1 92.94 243 THR B C 1
ATOM 4448 O O . THR B 1 243 ? -19.688 -30.375 -13.062 1 92.94 243 THR B O 1
ATOM 4451 N N . SER B 1 244 ? -20.125 -30.453 -10.875 1 86.62 244 SER B N 1
ATOM 4452 C CA . SER B 1 244 ? -21.219 -31.391 -11.062 1 86.62 244 SER B CA 1
ATOM 4453 C C . SER B 1 244 ? -22.562 -30.688 -10.93 1 86.62 244 SER B C 1
ATOM 4455 O O . SER B 1 244 ? -22.75 -29.828 -10.062 1 86.62 244 SER B O 1
ATOM 4457 N N . ASN B 1 245 ? -23.422 -30.781 -11.836 1 74.44 245 ASN B N 1
ATOM 4458 C CA . ASN B 1 245 ? -24.766 -30.219 -11.766 1 74.44 245 ASN B CA 1
ATOM 4459 C C . ASN B 1 245 ? -25.734 -31.188 -11.078 1 74.44 245 ASN B C 1
ATOM 4461 O O . ASN B 1 245 ? -26.906 -30.859 -10.875 1 74.44 245 ASN B O 1
ATOM 4465 N N . ILE B 1 246 ? -25.219 -32.375 -10.781 1 72.81 246 ILE B N 1
ATOM 4466 C CA . ILE B 1 246 ? -26.094 -33.375 -10.164 1 72.81 246 ILE B CA 1
ATOM 4467 C C . ILE B 1 246 ? -25.859 -33.375 -8.656 1 72.81 246 ILE B C 1
ATOM 4469 O O . ILE B 1 246 ? -24.719 -33.469 -8.195 1 72.81 246 ILE B O 1
ATOM 4473 N N . LEU B 1 247 ? -26.969 -33 -7.91 1 68.25 247 LEU B N 1
ATOM 4474 C CA . LEU B 1 247 ? -26.859 -33.062 -6.457 1 68.25 247 LEU B CA 1
ATOM 4475 C C . LEU B 1 247 ? -26.297 -34.438 -6.027 1 68.25 247 LEU B C 1
ATOM 4477 O O . LEU B 1 247 ? -26.812 -35.469 -6.43 1 68.25 247 LEU B O 1
ATOM 4481 N N . PRO B 1 248 ? -25.141 -34.281 -5.43 1 66.88 248 PRO B N 1
ATOM 4482 C CA . PRO B 1 248 ? -24.516 -35.562 -5.055 1 66.88 248 PRO B CA 1
ATOM 4483 C C . PRO B 1 248 ? -25.406 -36.406 -4.137 1 66.88 248 PRO B C 1
ATOM 4485 O O . PRO B 1 248 ? -26.266 -35.875 -3.445 1 66.88 248 PRO B O 1
ATOM 4488 N N . SER B 1 249 ? -25.359 -37.656 -4.27 1 66.75 249 SER B N 1
ATOM 4489 C CA . SER B 1 249 ? -26.109 -38.594 -3.436 1 66.75 249 SER B CA 1
ATOM 4490 C C . SER B 1 249 ? -25.625 -38.562 -1.988 1 66.75 249 SER B C 1
ATOM 4492 O O . SER B 1 249 ? -26.375 -38.906 -1.071 1 66.75 249 SER B O 1
ATOM 4494 N N . ASP B 1 250 ? -24.406 -38.156 -1.831 1 66.69 250 ASP B N 1
ATOM 4495 C CA . ASP B 1 250 ? -23.844 -38.094 -0.485 1 66.69 250 ASP B CA 1
ATOM 4496 C C . ASP B 1 250 ? -23.312 -36.688 -0.188 1 66.69 250 ASP B C 1
ATOM 4498 O O . ASP B 1 250 ? -22.969 -35.938 -1.105 1 66.69 250 ASP B O 1
ATOM 4502 N N . VAL B 1 251 ? -23.547 -36.281 1.052 1 62.78 251 VAL B N 1
ATOM 4503 C CA . VAL B 1 251 ? -23.266 -34.906 1.5 1 62.78 251 VAL B CA 1
ATOM 4504 C C . VAL B 1 251 ? -21.766 -34.656 1.444 1 62.78 251 VAL B C 1
ATOM 4506 O O . VAL B 1 251 ? -21.328 -33.5 1.551 1 62.78 251 VAL B O 1
ATOM 4509 N N . PHE B 1 252 ? -20.984 -35.688 1.102 1 68.75 252 PHE B N 1
ATOM 4510 C CA . PHE B 1 252 ? -19.531 -35.562 1.181 1 68.75 252 PHE B CA 1
ATOM 4511 C C . PHE B 1 252 ? -18.953 -35.219 -0.185 1 68.75 252 PHE B C 1
ATOM 4513 O O . PHE B 1 252 ? -17.812 -34.719 -0.279 1 68.75 252 PHE B O 1
ATOM 4520 N N . THR B 1 253 ? -19.641 -35.531 -1.177 1 71 253 THR B N 1
ATOM 4521 C CA . THR B 1 253 ? -19.156 -35.25 -2.521 1 71 253 THR B CA 1
ATOM 4522 C C . THR B 1 253 ? -19.406 -33.781 -2.889 1 71 253 THR B C 1
ATOM 4524 O O . THR B 1 253 ? -20.547 -33.312 -2.906 1 71 253 THR B O 1
ATOM 4527 N N . PRO B 1 254 ? -18.219 -33.125 -3.133 1 76.88 254 PRO B N 1
ATOM 4528 C CA . PRO B 1 254 ? -18.422 -31.719 -3.424 1 76.88 254 PRO B CA 1
ATOM 4529 C C . PRO B 1 254 ? -19.062 -31.484 -4.789 1 76.88 254 PRO B C 1
ATOM 4531 O O . PRO B 1 254 ? -18.797 -32.25 -5.734 1 76.88 254 PRO B O 1
ATOM 4534 N N . LEU B 1 255 ? -19.75 -30.469 -4.922 1 87.62 255 LEU B N 1
ATOM 4535 C CA . LEU B 1 255 ? -20.391 -30.062 -6.164 1 87.62 255 LEU B CA 1
ATOM 4536 C C . LEU B 1 255 ? -19.359 -29.516 -7.156 1 87.62 255 LEU B C 1
ATOM 4538 O O . LEU B 1 255 ? -19.609 -29.484 -8.359 1 87.62 255 LEU B O 1
ATOM 4542 N N . VAL B 1 256 ? -18.266 -29.109 -6.621 1 95 256 VAL B N 1
ATOM 4543 C CA . VAL B 1 256 ? -17.125 -28.656 -7.418 1 95 256 VAL B CA 1
ATOM 4544 C C . VAL B 1 256 ? -15.844 -29.312 -6.895 1 95 256 VAL B C 1
ATOM 4546 O O . VAL B 1 256 ? -15.492 -29.156 -5.719 1 95 256 VAL B O 1
ATOM 4549 N N . LYS B 1 257 ? -15.234 -30.078 -7.73 1 96.19 257 LYS B N 1
ATOM 4550 C CA . LYS B 1 257 ? -14.023 -30.797 -7.336 1 96.19 257 LYS B CA 1
ATOM 4551 C C . LYS B 1 257 ? -12.789 -30.188 -7.984 1 96.19 257 LYS B C 1
ATOM 4553 O O . LYS B 1 257 ? -12.742 -30.016 -9.203 1 96.19 257 LYS B O 1
ATOM 4558 N N . VAL B 1 258 ? -11.812 -29.812 -7.176 1 97.94 258 VAL B N 1
ATOM 4559 C CA . VAL B 1 258 ? -10.523 -29.375 -7.703 1 97.94 258 VAL B CA 1
ATOM 4560 C C . VAL B 1 258 ? -9.75 -30.594 -8.234 1 97.94 258 VAL B C 1
ATOM 4562 O O . VAL B 1 258 ? -9.461 -31.531 -7.492 1 97.94 258 VAL B O 1
ATOM 4565 N N . THR B 1 259 ? -9.359 -30.516 -9.492 1 97.69 259 THR B N 1
ATOM 4566 C CA . THR B 1 259 ? -8.75 -31.688 -10.109 1 97.69 259 THR B CA 1
ATOM 4567 C C . THR B 1 259 ? -7.246 -31.484 -10.281 1 97.69 259 THR B C 1
ATOM 4569 O O . THR B 1 259 ? -6.516 -32.438 -10.523 1 97.69 259 THR B O 1
ATOM 4572 N N . GLY B 1 260 ? -6.812 -30.234 -10.172 1 97.75 260 GLY B N 1
ATOM 4573 C CA . GLY B 1 260 ? -5.371 -30.062 -10.266 1 97.75 260 GLY B CA 1
ATOM 4574 C C . GLY B 1 260 ? -4.938 -28.609 -10.203 1 97.75 260 GLY B C 1
ATOM 4575 O O . GLY B 1 260 ? -5.758 -27.703 -10.375 1 97.75 260 GLY B O 1
ATOM 4576 N N . LEU B 1 261 ? -3.674 -28.375 -9.867 1 98 261 LEU B N 1
ATOM 4577 C CA . LEU B 1 261 ? -2.986 -27.094 -9.852 1 98 261 LEU B CA 1
ATOM 4578 C C . LEU B 1 261 ? -1.941 -27.016 -10.961 1 98 261 LEU B C 1
ATOM 4580 O O . LEU B 1 261 ? -1.04 -27.859 -11.023 1 98 261 LEU B O 1
ATOM 4584 N N . LEU B 1 262 ? -2.072 -25.969 -11.789 1 96.62 262 LEU B N 1
ATOM 4585 C CA . LEU B 1 262 ? -1.239 -25.859 -12.984 1 96.62 262 LEU B CA 1
ATOM 4586 C C . LEU B 1 262 ? -0.173 -24.797 -12.812 1 96.62 262 LEU B C 1
ATOM 4588 O O . LEU B 1 262 ? -0.227 -24 -11.859 1 96.62 262 LEU B O 1
ATOM 4592 N N . ASP B 1 263 ? 0.81 -24.797 -13.656 1 93.38 263 ASP B N 1
ATOM 4593 C CA . ASP B 1 263 ? 1.799 -23.75 -13.906 1 93.38 263 ASP B CA 1
ATOM 4594 C C . ASP B 1 263 ? 2.688 -23.531 -12.688 1 93.38 263 ASP B C 1
ATOM 4596 O O . ASP B 1 263 ? 2.525 -22.547 -11.953 1 93.38 263 ASP B O 1
ATOM 4600 N N . TRP B 1 264 ? 3.717 -24.25 -12.539 1 95.12 264 TRP B N 1
ATOM 4601 C CA . TRP B 1 264 ? 4.633 -24.266 -11.406 1 95.12 264 TRP B CA 1
ATOM 4602 C C . TRP B 1 264 ? 5.934 -23.547 -11.742 1 95.12 264 TRP B C 1
ATOM 4604 O O . TRP B 1 264 ? 6.953 -23.766 -11.086 1 95.12 264 TRP B O 1
ATOM 4614 N N . GLU B 1 265 ? 5.883 -22.734 -12.734 1 92.5 265 GLU B N 1
ATOM 4615 C CA . GLU B 1 265 ? 7.078 -22.078 -13.25 1 92.5 265 GLU B CA 1
ATOM 4616 C C . GLU B 1 265 ? 7.715 -21.172 -12.188 1 92.5 265 GLU B C 1
ATOM 4618 O O . GLU B 1 265 ? 8.938 -21.031 -12.148 1 92.5 265 GLU B O 1
ATOM 4623 N N . MET B 1 266 ? 6.902 -20.672 -11.266 1 95.19 266 MET B N 1
ATOM 4624 C CA . MET B 1 266 ? 7.398 -19.688 -10.305 1 95.19 266 MET B CA 1
ATOM 4625 C C . MET B 1 266 ? 7.609 -20.328 -8.93 1 95.19 266 MET B C 1
ATOM 4627 O O . MET B 1 266 ? 7.914 -19.625 -7.961 1 95.19 266 MET B O 1
ATOM 4631 N N . CYS B 1 267 ? 7.453 -21.625 -8.875 1 97.12 267 CYS B N 1
ATOM 4632 C CA . CYS B 1 267 ? 7.527 -22.281 -7.57 1 97.12 267 CYS B CA 1
ATOM 4633 C C . CYS B 1 267 ? 8.938 -22.188 -6.996 1 97.12 267 CYS B C 1
ATOM 4635 O O . CYS B 1 267 ? 9.906 -22.062 -7.742 1 97.12 267 CYS B O 1
ATOM 4637 N N . GLY B 1 268 ? 9 -22.188 -5.684 1 97.62 268 GLY B N 1
ATOM 4638 C CA . GLY B 1 268 ? 10.266 -22.094 -4.965 1 97.62 268 GLY B CA 1
ATOM 4639 C C . GLY B 1 268 ? 10.086 -21.828 -3.48 1 97.62 268 GLY B C 1
ATOM 4640 O O . GLY B 1 268 ? 8.977 -21.922 -2.957 1 97.62 268 GLY B O 1
ATOM 4641 N N . TYR B 1 269 ? 11.172 -21.688 -2.84 1 98.44 269 TYR B N 1
ATOM 4642 C CA . TYR B 1 269 ? 11.219 -21.375 -1.417 1 98.44 269 TYR B CA 1
ATOM 4643 C C . TYR B 1 269 ? 11.281 -19.859 -1.195 1 98.44 269 TYR B C 1
ATOM 4645 O O . TYR B 1 269 ? 12.227 -19.203 -1.641 1 98.44 269 TYR B O 1
ATOM 4653 N N . TYR B 1 270 ? 10.234 -19.312 -0.544 1 98.69 270 TYR B N 1
ATOM 4654 C CA . TYR B 1 270 ? 10.078 -17.875 -0.437 1 98.69 270 TYR B CA 1
ATOM 4655 C C . TYR B 1 270 ? 9.531 -17.484 0.932 1 98.69 270 TYR B C 1
ATOM 4657 O O . TYR B 1 270 ? 9.148 -18.344 1.726 1 98.69 270 TYR B O 1
ATOM 4665 N N . PRO B 1 271 ? 9.516 -16.203 1.268 1 98.69 271 PRO B N 1
ATOM 4666 C CA . PRO B 1 271 ? 8.891 -15.773 2.52 1 98.69 271 PRO B CA 1
ATOM 4667 C C . PRO B 1 271 ? 7.426 -16.203 2.619 1 98.69 271 PRO B C 1
ATOM 4669 O O . PRO B 1 271 ? 6.73 -16.281 1.601 1 98.69 271 PRO B O 1
ATOM 4672 N N . ASP B 1 272 ? 6.934 -16.438 3.783 1 98.62 272 ASP B N 1
ATOM 4673 C CA . ASP B 1 272 ? 5.625 -17.047 4.02 1 98.62 272 ASP B CA 1
ATOM 4674 C C . ASP B 1 272 ? 4.504 -16.141 3.5 1 98.62 272 ASP B C 1
ATOM 4676 O O . ASP B 1 272 ? 3.395 -16.609 3.236 1 98.62 272 ASP B O 1
ATOM 4680 N N . TYR B 1 273 ? 4.797 -14.859 3.266 1 98.62 273 TYR B N 1
ATOM 4681 C CA . TYR B 1 273 ? 3.76 -13.961 2.768 1 98.62 273 TYR B CA 1
ATOM 4682 C C . TYR B 1 273 ? 3.684 -14.008 1.247 1 98.62 273 TYR B C 1
ATOM 4684 O O . TYR B 1 273 ? 2.725 -13.508 0.652 1 98.62 273 TYR B O 1
ATOM 4692 N N . TRP B 1 274 ? 4.594 -14.539 0.568 1 98.69 274 TRP B N 1
ATOM 4693 C CA . TRP B 1 274 ? 4.828 -14.367 -0.862 1 98.69 274 TRP B CA 1
ATOM 4694 C C . TRP B 1 274 ? 3.68 -14.961 -1.675 1 98.69 274 TRP B C 1
ATOM 4696 O O . TRP B 1 274 ? 3.25 -14.367 -2.67 1 98.69 274 TRP B O 1
ATOM 4706 N N . GLU B 1 275 ? 3.15 -16.125 -1.274 1 98.62 275 GLU B N 1
ATOM 4707 C CA . GLU B 1 275 ? 2.023 -16.719 -1.979 1 98.62 275 GLU B CA 1
ATOM 4708 C C . GLU B 1 275 ? 0.805 -15.805 -1.956 1 98.62 275 GLU B C 1
ATOM 4710 O O . GLU B 1 275 ? 0.112 -15.656 -2.965 1 98.62 275 GLU B O 1
ATOM 4715 N N . TYR B 1 276 ? 0.553 -15.227 -0.761 1 98.38 276 TYR B N 1
ATOM 4716 C CA . TYR B 1 276 ? -0.568 -14.305 -0.589 1 98.38 276 TYR B CA 1
ATOM 4717 C C . TYR B 1 276 ? -0.45 -13.117 -1.537 1 98.38 276 TYR B C 1
ATOM 4719 O O . TYR B 1 276 ? -1.41 -12.773 -2.23 1 98.38 276 TYR B O 1
ATOM 4727 N N . VAL B 1 277 ? 0.701 -12.531 -1.563 1 98 277 VAL B N 1
ATOM 4728 C CA 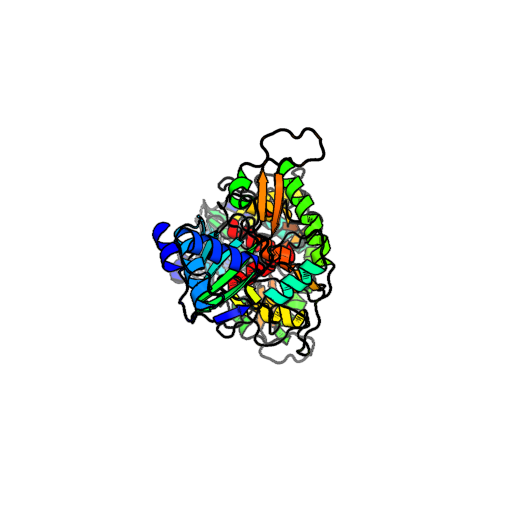. VAL B 1 277 ? 0.972 -11.352 -2.377 1 98 277 VAL B CA 1
ATOM 4729 C C . VAL B 1 277 ? 0.813 -11.695 -3.855 1 98 277 VAL B C 1
ATOM 4731 O O . VAL B 1 277 ? 0.135 -10.977 -4.598 1 98 277 VAL B O 1
ATOM 4734 N N . LYS B 1 278 ? 1.365 -12.797 -4.277 1 97.12 278 LYS B N 1
ATOM 4735 C CA . LYS B 1 278 ? 1.344 -13.172 -5.691 1 97.12 278 LYS B CA 1
ATOM 4736 C C . LYS B 1 278 ? -0.052 -13.609 -6.121 1 97.12 278 LYS B C 1
ATOM 4738 O O . LYS B 1 278 ? -0.453 -13.383 -7.266 1 97.12 278 LYS B O 1
ATOM 4743 N N . ALA B 1 279 ? -0.788 -14.242 -5.234 1 96.94 279 ALA B N 1
ATOM 4744 C CA . ALA B 1 279 ? -2.143 -14.695 -5.543 1 96.94 279 ALA B CA 1
ATOM 4745 C C . ALA B 1 279 ? -3.064 -13.508 -5.82 1 96.94 279 ALA B C 1
ATOM 4747 O O . ALA B 1 279 ? -4.031 -13.633 -6.574 1 96.94 279 ALA B O 1
ATOM 4748 N N . LEU B 1 280 ? -2.713 -12.352 -5.27 1 95.44 280 LEU B N 1
ATOM 4749 C CA . LEU B 1 280 ? -3.635 -11.219 -5.344 1 95.44 280 LEU B CA 1
ATOM 4750 C C . LEU B 1 280 ? -3.135 -10.18 -6.34 1 95.44 280 LEU B C 1
ATOM 4752 O O . LEU B 1 280 ? -3.908 -9.336 -6.805 1 95.44 280 LEU B O 1
ATOM 4756 N N . HIS B 1 281 ? -1.922 -10.188 -6.707 1 89.75 281 HIS B N 1
ATOM 4757 C CA . HIS B 1 281 ? -1.302 -9.164 -7.535 1 89.75 281 HIS B CA 1
ATOM 4758 C C . HIS B 1 281 ? -1.89 -9.164 -8.945 1 89.75 281 HIS B C 1
ATOM 4760 O O . HIS B 1 281 ? -1.936 -8.117 -9.602 1 89.75 281 HIS B O 1
ATOM 4766 N N . THR B 1 282 ? -2.387 -10.266 -9.43 1 84.38 282 THR B N 1
ATOM 4767 C CA . THR B 1 282 ? -2.811 -10.367 -10.82 1 84.38 282 THR B CA 1
ATOM 4768 C C . THR B 1 282 ? -4.328 -10.242 -10.938 1 84.38 282 THR B C 1
ATOM 4770 O O . THR B 1 282 ? -4.891 -10.406 -12.023 1 84.38 282 THR B O 1
ATOM 4773 N N . ILE B 1 283 ? -4.945 -10.016 -9.82 1 88.5 283 ILE B N 1
ATOM 4774 C CA . ILE B 1 283 ? -6.395 -9.859 -9.836 1 88.5 283 ILE B CA 1
ATOM 4775 C C . ILE B 1 283 ? -6.758 -8.398 -10.078 1 88.5 283 ILE B C 1
ATOM 4777 O O . ILE B 1 283 ? -6.359 -7.516 -9.32 1 88.5 283 ILE B O 1
ATOM 4781 N N . HIS B 1 284 ? -7.473 -8.188 -11.109 1 82.62 284 HIS B N 1
ATOM 4782 C CA . HIS B 1 284 ? -7.852 -6.828 -11.469 1 82.62 284 HIS B CA 1
ATOM 4783 C C . HIS B 1 284 ? -9.367 -6.645 -11.422 1 82.62 284 HIS B C 1
ATOM 4785 O O . HIS B 1 284 ? -10.117 -7.605 -11.578 1 82.62 284 HIS B O 1
ATOM 4791 N N . PRO B 1 285 ? -9.641 -5.375 -11.18 1 77.88 285 PRO B N 1
ATOM 4792 C CA . PRO B 1 285 ? -11.078 -5.102 -11.242 1 77.88 285 PRO B CA 1
ATOM 4793 C C . PRO B 1 285 ? -11.695 -5.512 -12.578 1 77.88 285 PRO B C 1
ATOM 4795 O O . PRO B 1 285 ? -11.109 -5.273 -13.633 1 77.88 285 PRO B O 1
ATOM 4798 N N . GLY B 1 286 ? -12.844 -6.199 -12.492 1 81 286 GLY B N 1
ATOM 4799 C CA . GLY B 1 286 ? -13.547 -6.586 -13.703 1 81 286 GLY B CA 1
ATOM 4800 C C . GLY B 1 286 ? -13.219 -8 -14.156 1 81 286 GLY B C 1
ATOM 4801 O O . GLY B 1 286 ? -13.867 -8.531 -15.062 1 81 286 GLY B O 1
ATOM 4802 N N . ASP B 1 287 ? -12.219 -8.664 -13.602 1 85.56 287 ASP B N 1
ATOM 4803 C CA . ASP B 1 287 ? -11.828 -10.023 -13.977 1 85.56 287 ASP B CA 1
ATOM 4804 C C . ASP B 1 287 ? -12.93 -11.023 -13.609 1 85.56 287 ASP B C 1
ATOM 4806 O O . ASP B 1 287 ? -12.945 -12.141 -14.125 1 85.56 287 ASP B O 1
ATOM 4810 N N . GLY B 1 288 ? -13.82 -10.641 -12.766 1 86.56 288 GLY B N 1
ATOM 4811 C CA . GLY B 1 288 ? -14.914 -11.508 -12.383 1 86.56 288 GLY B CA 1
ATOM 4812 C C . GLY B 1 288 ? -14.617 -12.344 -11.148 1 86.56 288 GLY B C 1
ATOM 4813 O O . GLY B 1 288 ? -15.398 -13.219 -10.781 1 86.56 288 GLY B O 1
ATOM 4814 N N . PHE B 1 289 ? -13.633 -12.273 -10.562 1 89.94 289 PHE B N 1
ATOM 4815 C CA . PHE B 1 289 ? -13.305 -12.984 -9.336 1 89.94 289 PHE B CA 1
ATOM 4816 C C . PHE B 1 289 ? -12.727 -12.031 -8.297 1 89.94 289 PHE B C 1
ATOM 4818 O O . PHE B 1 289 ? -11.719 -12.336 -7.66 1 89.94 289 PHE B O 1
ATOM 4825 N N . ASP B 1 290 ? -13.5 -10.977 -8.008 1 88.81 290 ASP B N 1
ATOM 4826 C CA . ASP B 1 290 ? -13.172 -9.898 -7.09 1 88.81 290 ASP B CA 1
ATOM 4827 C C . ASP B 1 290 ? -13.141 -10.391 -5.645 1 88.81 290 ASP B C 1
ATOM 4829 O O . ASP B 1 290 ? -12.602 -9.719 -4.766 1 88.81 290 ASP B O 1
ATOM 4833 N N . ASP B 1 291 ? -13.742 -11.531 -5.418 1 94 291 ASP B N 1
ATOM 4834 C CA . ASP B 1 291 ? -13.797 -12.039 -4.051 1 94 291 ASP B CA 1
ATOM 4835 C C . ASP B 1 291 ? -12.75 -13.133 -3.832 1 94 291 ASP B C 1
ATOM 4837 O O . ASP B 1 291 ? -12.75 -13.797 -2.793 1 94 291 ASP B O 1
ATOM 4841 N N . TRP B 1 292 ? -11.867 -13.328 -4.801 1 96.62 292 TRP B N 1
ATOM 4842 C CA . TRP B 1 292 ? -10.844 -14.367 -4.738 1 96.62 292 TRP B CA 1
ATOM 4843 C C . TRP B 1 292 ? -10.055 -14.273 -3.439 1 96.62 292 TRP B C 1
ATOM 4845 O O . TRP B 1 292 ? -9.727 -15.289 -2.83 1 96.62 292 TRP B O 1
ATOM 4855 N N . TRP B 1 293 ? -9.82 -13.055 -2.947 1 96.12 293 TRP B N 1
ATOM 4856 C CA . TRP B 1 293 ? -9.016 -12.797 -1.757 1 96.12 293 TRP B CA 1
ATOM 4857 C C . TRP B 1 293 ? -9.633 -13.453 -0.529 1 96.12 293 TRP B C 1
ATOM 4859 O O . TRP B 1 293 ? -8.938 -13.766 0.44 1 96.12 293 TRP B O 1
ATOM 4869 N N . ASN B 1 294 ? -10.914 -13.766 -0.58 1 96.06 294 ASN B N 1
ATOM 4870 C CA . ASN B 1 294 ? -11.633 -14.32 0.562 1 96.06 294 ASN B CA 1
ATOM 4871 C C . ASN B 1 294 ? -11.578 -15.852 0.57 1 96.06 294 ASN B C 1
ATOM 4873 O O . ASN B 1 294 ? -12.031 -16.484 1.524 1 96.06 294 ASN B O 1
ATOM 4877 N N . TYR B 1 295 ? -11.008 -16.453 -0.48 1 97.56 295 TYR B N 1
ATOM 4878 C CA . TYR B 1 295 ? -11.109 -17.891 -0.606 1 97.56 295 TYR B CA 1
ATOM 4879 C C . TYR B 1 295 ? -9.734 -18.516 -0.822 1 97.56 295 TYR B C 1
ATOM 4881 O O . TYR B 1 295 ? -9.625 -19.609 -1.391 1 97.56 295 TYR B O 1
ATOM 4889 N N . LEU B 1 296 ? -8.711 -17.797 -0.44 1 98.12 296 LEU B N 1
ATOM 4890 C CA . LEU B 1 296 ? -7.371 -18.391 -0.45 1 98.12 296 LEU B CA 1
ATOM 4891 C C . LEU B 1 296 ? -7.223 -19.422 0.664 1 98.12 296 LEU B C 1
ATOM 4893 O O . LEU B 1 296 ? -7.832 -19.281 1.728 1 98.12 296 LEU B O 1
ATOM 4897 N N . PRO B 1 297 ? -6.398 -20.422 0.442 1 98.31 297 PRO B N 1
ATOM 4898 C CA . PRO B 1 297 ? -6.156 -21.406 1.5 1 98.31 297 PRO B CA 1
ATOM 4899 C C . PRO B 1 297 ? -5.656 -20.766 2.793 1 98.31 297 PRO B C 1
ATOM 4901 O O . PRO B 1 297 ? -4.84 -19.844 2.754 1 98.31 297 PRO B O 1
ATOM 4904 N N . ALA B 1 298 ? -6.09 -21.297 3.924 1 98 298 ALA B N 1
ATOM 4905 C CA . ALA B 1 298 ? -5.75 -20.75 5.234 1 98 298 ALA B CA 1
ATOM 4906 C C . ALA B 1 298 ? -4.246 -20.812 5.484 1 98 298 ALA B C 1
ATOM 4908 O O . ALA B 1 298 ? -3.68 -19.906 6.113 1 98 298 ALA B O 1
ATOM 4909 N N . SER B 1 299 ? -3.59 -21.797 4.992 1 97.94 299 SER B N 1
ATOM 4910 C CA . SER B 1 299 ? -2.172 -22.016 5.25 1 97.94 299 SER B CA 1
ATOM 4911 C C . SER B 1 299 ? -1.319 -20.922 4.609 1 97.94 299 SER B C 1
ATOM 4913 O O . SER B 1 299 ? -0.158 -20.734 4.98 1 97.94 299 SER B O 1
ATOM 4915 N N . ILE B 1 300 ? -1.861 -20.234 3.662 1 97.81 300 ILE B N 1
ATOM 4916 C CA . ILE B 1 300 ? -1.145 -19.172 2.967 1 97.81 300 ILE B CA 1
ATOM 4917 C C . ILE B 1 300 ? -1.021 -17.953 3.879 1 97.81 300 ILE B C 1
ATOM 4919 O O . ILE B 1 300 ? -0.1 -17.156 3.725 1 97.81 300 ILE B O 1
ATOM 4923 N N . GLY B 1 301 ? -1.964 -17.875 4.844 1 97.5 301 GLY B N 1
ATOM 4924 C CA . GLY B 1 301 ? -1.999 -16.719 5.727 1 97.5 301 GLY B CA 1
ATOM 4925 C C . GLY B 1 301 ? -2.607 -15.484 5.082 1 97.5 301 GLY B C 1
ATOM 4926 O O . GLY B 1 301 ? -2.957 -15.508 3.9 1 97.5 301 GLY B O 1
ATOM 4927 N N . VAL B 1 302 ? -2.85 -14.484 5.891 1 97.69 302 VAL B N 1
ATOM 4928 C CA . VAL B 1 302 ? -3.342 -13.18 5.469 1 97.69 302 VAL B CA 1
ATOM 4929 C C . VAL B 1 302 ? -2.305 -12.102 5.797 1 97.69 302 VAL B C 1
ATOM 4931 O O . VAL B 1 302 ? -1.924 -11.93 6.957 1 97.69 302 VAL B O 1
ATOM 4934 N N . TRP B 1 303 ? -1.819 -11.43 4.766 1 97.94 303 TRP B N 1
ATOM 4935 C CA . TRP B 1 303 ? -0.677 -10.531 4.93 1 97.94 303 TRP B CA 1
ATOM 4936 C C . TRP B 1 303 ? -0.975 -9.156 4.348 1 97.94 303 TRP B C 1
ATOM 4938 O O . TRP B 1 303 ? -0.336 -8.734 3.379 1 97.94 303 TRP B O 1
ATOM 4948 N N . PRO B 1 304 ? -1.841 -8.375 5.059 1 97.69 304 PRO B N 1
ATOM 4949 C CA . PRO B 1 304 ? -2.26 -7.078 4.531 1 97.69 304 PRO B CA 1
ATOM 4950 C C . PRO B 1 304 ? -1.098 -6.098 4.387 1 97.69 304 PRO B C 1
ATOM 4952 O O . PRO B 1 304 ? -1.018 -5.375 3.389 1 97.69 304 PRO B O 1
ATOM 4955 N N . LYS B 1 305 ? -0.207 -6.027 5.387 1 98.19 305 LYS B N 1
ATOM 4956 C CA . LYS B 1 305 ? 0.931 -5.117 5.312 1 98.19 305 LYS B CA 1
ATOM 4957 C C . LYS B 1 305 ? 1.825 -5.453 4.121 1 98.19 305 LYS B C 1
ATOM 4959 O O . LYS B 1 305 ? 2.141 -4.582 3.309 1 98.19 305 LYS B O 1
ATOM 4964 N N . GLU B 1 306 ? 2.17 -6.738 4.051 1 98.38 306 GLU B N 1
ATOM 4965 C CA . GLU B 1 306 ? 3.094 -7.18 3.01 1 98.38 306 GLU B CA 1
ATOM 4966 C C . GLU B 1 306 ? 2.51 -6.949 1.619 1 98.38 306 GLU B C 1
ATOM 4968 O O . GLU B 1 306 ? 3.211 -6.504 0.71 1 98.38 306 GLU B O 1
ATOM 4973 N N . TYR B 1 307 ? 1.238 -7.254 1.5 1 97.94 307 TYR B N 1
ATOM 4974 C CA . TYR B 1 307 ? 0.585 -7.008 0.219 1 97.94 307 TYR B CA 1
ATOM 4975 C C . TYR B 1 307 ? 0.604 -5.523 -0.128 1 97.94 307 TYR B C 1
ATOM 4977 O O . TYR B 1 307 ? 0.963 -5.148 -1.246 1 97.94 307 TYR B O 1
ATOM 4985 N N . SER B 1 308 ? 0.197 -4.703 0.815 1 98.19 308 SER B N 1
ATOM 4986 C CA . SER B 1 308 ? 0.08 -3.27 0.569 1 98.19 308 SER B CA 1
ATOM 4987 C C . SER B 1 308 ? 1.44 -2.646 0.274 1 98.19 308 SER B C 1
ATOM 4989 O O . SER B 1 308 ? 1.563 -1.804 -0.618 1 98.19 308 SER B O 1
ATOM 4991 N N . VAL B 1 309 ? 2.465 -2.996 1.032 1 98.25 309 VAL B N 1
ATOM 4992 C CA . VAL B 1 309 ? 3.812 -2.49 0.795 1 98.25 309 VAL B CA 1
ATOM 4993 C C . VAL B 1 309 ? 4.301 -2.941 -0.581 1 98.25 309 VAL B C 1
ATOM 4995 O O . VAL B 1 309 ? 4.941 -2.172 -1.301 1 98.25 309 VAL B O 1
ATOM 4998 N N . ASP B 1 310 ? 3.973 -4.219 -0.939 1 97.56 310 ASP B N 1
ATOM 4999 C CA . ASP B 1 310 ? 4.391 -4.727 -2.242 1 97.56 310 ASP B CA 1
ATOM 5000 C C . ASP B 1 310 ? 3.732 -3.939 -3.375 1 97.56 310 ASP B C 1
ATOM 5002 O O . ASP B 1 310 ? 4.336 -3.74 -4.43 1 97.56 310 ASP B O 1
ATOM 5006 N N . GLU B 1 311 ? 2.502 -3.533 -3.176 1 95.94 311 GLU B N 1
ATOM 5007 C CA . GLU B 1 311 ? 1.839 -2.693 -4.168 1 95.94 311 GLU B CA 1
ATOM 5008 C C . GLU B 1 311 ? 2.59 -1.38 -4.371 1 95.94 311 GLU B C 1
ATOM 5010 O O . GLU B 1 311 ? 2.656 -0.862 -5.488 1 95.94 311 GLU B O 1
ATOM 5015 N N . LEU B 1 312 ? 3.152 -0.816 -3.264 1 95.25 312 LEU B N 1
ATOM 5016 C CA . LEU B 1 312 ? 3.955 0.397 -3.375 1 95.25 312 LEU B CA 1
ATOM 5017 C C . LEU B 1 312 ? 5.242 0.128 -4.148 1 95.25 312 LEU B C 1
ATOM 5019 O O . LEU B 1 312 ? 5.664 0.951 -4.965 1 95.25 312 LEU B O 1
ATOM 5023 N N . ILE B 1 313 ? 5.871 -1.006 -3.883 1 95.19 313 ILE B N 1
ATOM 5024 C CA . ILE B 1 313 ? 7.07 -1.4 -4.613 1 95.19 313 ILE B CA 1
ATOM 5025 C C . ILE B 1 313 ? 6.75 -1.539 -6.098 1 95.19 313 ILE B C 1
ATOM 5027 O O . ILE B 1 313 ? 7.504 -1.064 -6.949 1 95.19 313 ILE B O 1
ATOM 5031 N N . SER B 1 314 ? 5.602 -2.201 -6.395 1 93.62 314 SER B N 1
ATOM 5032 C CA . SER B 1 314 ? 5.191 -2.395 -7.781 1 93.62 314 SER B CA 1
ATOM 5033 C C . SER B 1 314 ? 4.996 -1.061 -8.492 1 93.62 314 SER B C 1
ATOM 5035 O O . SER B 1 314 ? 5.359 -0.916 -9.664 1 93.62 314 SER B O 1
ATOM 5037 N N . ARG B 1 315 ? 4.449 -0.102 -7.816 1 89.06 315 ARG B N 1
ATOM 5038 C CA . ARG B 1 315 ? 4.246 1.223 -8.391 1 89.06 315 ARG B CA 1
ATOM 5039 C C . ARG B 1 315 ? 5.582 1.907 -8.672 1 89.06 315 ARG B C 1
ATOM 5041 O O . ARG B 1 315 ? 5.742 2.564 -9.703 1 89.06 315 ARG B O 1
ATOM 5048 N N . TRP B 1 316 ? 6.52 1.78 -7.742 1 88.62 316 TRP B N 1
ATOM 5049 C CA . TRP B 1 316 ? 7.855 2.328 -7.941 1 88.62 316 TRP B CA 1
ATOM 5050 C C . TRP B 1 316 ? 8.531 1.698 -9.156 1 88.62 316 TRP B C 1
ATOM 5052 O O . TRP B 1 316 ? 9.227 2.381 -9.906 1 88.62 316 TRP B O 1
ATOM 5062 N N . ARG B 1 317 ? 8.242 0.457 -9.328 1 88.38 317 ARG B N 1
ATOM 5063 C CA . ARG B 1 317 ? 8.867 -0.267 -10.43 1 88.38 317 ARG B CA 1
ATOM 5064 C C . ARG B 1 317 ? 8.203 0.071 -11.758 1 88.38 317 ARG B C 1
ATOM 5066 O O . ARG B 1 317 ? 8.773 -0.159 -12.82 1 88.38 317 ARG B O 1
ATOM 5073 N N . GLY B 1 318 ? 6.984 0.717 -11.727 1 78.62 318 GLY B N 1
ATOM 5074 C CA . GLY B 1 318 ? 6.301 1.104 -12.953 1 78.62 318 GLY B CA 1
ATOM 5075 C C . GLY B 1 318 ? 5.262 0.091 -13.398 1 78.62 318 GLY B C 1
ATOM 5076 O O . GLY B 1 318 ? 5.543 -1.107 -13.461 1 78.62 318 GLY B O 1
#

Foldseek 3Di:
DQLVLLLVQQDDLPWDWPWDAAPVLLVQLVVQQVVVVHDSDPDSSSSSNSQSSLSNVWDFQDDDDQWTWTHSDQWKIKIKGFPDAPQQLVVVVVLCVQQVLAFEWDWRTWIDDPRMIITMITDWDAAFQLVCVLVDDPVLLLVVLVSVLSSVVSQFPDAGDDAPDPLQRWAGGVVGWAWDDDVHIDTDPDHHNFLLVVLCVLLDDPVDDDDPVSVVLSVLDDGPFDKGKAQQAQESRQWGKDAAPDDDPDPPDRRIGTRHGYDSSGIIIDGLQRNLLNHPNPDDPPSSPPVVNVRHHPSSPDDPSVNVSSVVSSVSVD/DQQVLLLVQQDDLPWDWPWDAAPVLLVQLVVQQVVVVHDSDPDSSSSSVSQSSLSNVWDFQDDDDQWTWTHSDQWKIKIKGFPDAPQQLVVVVVLCVQQVLAFEWDWRTWIDDPRMIITMITDWDAAFQLVCVLVDDPVLLQVVLVSVLSRVVSQFVDAGDDAPDPLQRWAGGVVGWAWDDDVHIDTDPDHHNFLLVVLCVLLDDPVDDDDPVSVVLSVLDDGPFDKGKAQQAQESRQWGKDAAPDDDPDPPDRRIGTRHGYDSSGIIIDGLQRNLLNHPNPDDPPSSPPVVNVRHHPSSPDDPSVNVSSVVSSVSVD

Nearest PDB structures (foldseek):
  6c5u-assembly1_A  TM=6.415E-01  e=1.187E-07  Staphylococcus aureus
  6cey-assembly1_A  TM=6.210E-01  e=4.410E-07  Staphylococcus aureus
  5iqi-assembly2_B  TM=6.034E-01  e=3.742E-07  Staphylococcus aureus
  5iqh-assembly3_C  TM=6.477E-01  e=2.154E-06  Staphylococcus aureus
  5iqc-assembly4_D  TM=6.083E-01  e=7.620E-07  Staphylococcus aureus

Sequence (636 aa):
MEKNSRFESQIALNAKALHELSPLVVKISQDNMASHGGLVEESLPAVIQGLNRAIVKSDVLWALGSTVVLGLSEEIAMKAGCGIDIDHIPMMNYIKTRVPRLRAPHIHGVLQDGRRSFVFMTRIKGEPLDRVWKTLDNSQKESIKEQLEIMFSGIRSLTPPPSDEPHALLGGGIPRRCRDARRHVRVAEKPIESMVEFNLFLTTDPNRTETGRLKMIRSFLSSDHKFVMTHGDLHPRNIMVITSNILPSDVFTPLVKVTGLLDWEMCGYYPDYWEYVKALHTIHPGDGFDDWWNYLPASIGVWPKEYSVDELISRWRGMEKNSRFESQIALNAKALHELSPLVVKISQDNMASHGGLVEESLPAVIQGLNRAIVKSDVLWALGSTVVLGLSEEIAMKAGCGIDIDHIPMMNYIKTRVPRLRAPHIHGVLQDGRRSFVFMTRIKGEPLDRVWKTLDNSQKESIKEQLEIMFSGIRSLTPPPSDEPHALLGGGIPRRCRDARRHVRVAEKPIESMVEFNLFLTTDPNRTETGRLKMIRSFLSSDHKFVMTHGDLHPRNIMVITSNILPSDVFTPLVKVTGLLDWEMCGYYPDYWEYVKALHTIHPGDGFDDWWNYLPASIGVWPKEYSVDELISRWRG

InterPro domains:
  IPR002575 Aminoglycoside phosphotransferase [PF01636] (103-281)
  IPR011009 Protein kinase-like domain superfamily [SSF56112] (92-288)
  IPR051678 Aminoglycoside Phosphotransferase Enzymes [PTHR21310] (91-281)

pLDDT: mean 92.37, std 8.59, range [41.22, 98.75]